Protein 5O01 (pdb70)

Sequence (508 aa):
DTALERQIASASRSVEEARRLAYHDPIRVGALVEQISVLADLRQKEGDFRKAESLYREALFRAQELRKQDPDLLTGIYSLLAHLYDRWGRMDKAAEFYELALKISAENGLEESDKVATIKNNLAMIFKQLRKFERAEGYYCEALETFQRLDGEQSARVASVYNNLGVLYYSHMDVDRAQVMHERALAIRQNLHEGQMDPADLSQTFINLGAVYKAAGDFQKAEACVDRAKRIRAAMNGYHPNPRRSASLLIDKSDTALERQIASASRSVEEARRLAYHDPIRVGALVEQISVLADLRQKEGDFRKAESLYREALFRAQELRKQDPDLLTGIYSLLAHLYDRWGRMDKAAEFYELALKISAENGLEESDKVATIKNNLAMIFKQLRKFERAEGYYCEALETFQRLDGEQSARVASVYNNLGVLYYSHMDVDRAQVMHERALAIRQNLHEGQMDPADLSQTFINLGAVYKAAGDFQKAEACVDRAKRIRAAMNGYHPNPRRSASLLIDKS

Organism: NCBI:txid48466

Solvent-accessible surface area: 28991 Å² total; per-residue (Å²): 134,88,70,48,42,178,86,21,43,58,8,26,145,36,0,70,114,9,64,153,76,6,134,175,59,78,122,120,2,34,49,1,16,116,58,0,27,80,9,0,87,22,39,28,158,77,42,47,43,180,101,0,12,44,19,4,13,28,0,0,15,42,1,21,20,22,184,172,74,57,26,45,31,18,0,11,1,15,22,55,0,0,75,0,0,44,163,69,64,92,58,106,52,0,5,74,3,4,59,30,0,21,83,33,0,51,97,69,65,52,91,85,21,67,77,2,0,56,3,22,18,41,0,0,72,4,6,52,86,44,186,98,38,131,104,0,49,35,42,2,42,76,0,18,81,5,8,56,139,82,34,47,68,99,14,30,84,0,0,44,2,4,21,24,2,0,46,0,10,65,57,77,124,37,26,109,134,0,55,58,20,1,61,113,0,27,55,3,12,86,99,13,155,109,90,87,18,71,70,42,57,34,3,89,0,10,68,27,1,2,38,1,19,132,43,55,48,62,130,139,94,5,103,38,4,44,60,131,3,141,146,27,159,72,81,84,129,47,189,158,84,87,120,158,248,86,97,57,172,161,128,129,180,151,128,91,72,62,86,123,92,21,20,67,8,22,149,37,1,67,100,8,26,49,83,4,41,141,57,76,137,113,5,24,27,0,14,112,56,0,26,77,10,0,85,28,40,19,136,79,41,51,43,111,78,0,11,49,20,4,34,12,0,19,12,11,0,58,58,26,237,176,95,58,30,47,26,17,0,11,0,21,20,56,5,0,81,1,7,52,136,62,64,76,60,105,63,0,6,89,27,3,73,57,0,16,120,23,0,66,125,70,68,25,72,84,26,68,75,0,0,57,3,13,17,42,0,0,76,4,10,49,84,41,199,85,30,130,131,0,44,36,48,2,44,75,0,20,81,5,6,53,143,71,48,34,67,90,14,40,83,0,0,44,3,5,19,24,2,0,55,3,10,62,64,113,127,33,26,109,113,0,54,57,22,2,61,114,0,27,54,6,19,67,101,50,113,123,90,71,23,84,68,54,58,27,6,93,0,8,66,20,1,0,35,2,10,99,49,50,48,56,128,157,107,2,113,59,10,45,90,120,0,153,157,29,146,66,57,86,121,47,192,149,86,84,122,158,246,88,97,59,162,162,115,127,182,151

B-factor: mean 50.75, std 23.03, range [18.86, 148.53]

Foldseek 3Di:
DDPLVVQLVVLVVLLVVQVVVCVVPLVSLLSNVVSLLSNLVSCVVVPVLVVNLVSLVVSLVSQVPDPDHDLLSNLVSLQSNLVSCVSNVVLVSSLVSLVVSLVSCVVDPRLLHPSNLVSLQVNLVSCVVVVNLVSSVVSLVSSLVSCCVVPPLQAPSNLVSLQSVLVSCVVVPVLVSNLVSLVSSLVNVVVDPPPSDDCLVNLVSLQSNLSSCVSVVNNVSNVVSPVVSVVSVVPVVPDDDDDDDDDDDDDDDD/DDPLVVQLVVLVVQLVVLVVVCVVPVVSLLVNVVSLLSNLVSCVVVPVLVVNLVSLVVSLVSQVPDPDHDLVSNLVSLQSNLVSCVSNVVLVSSLVSLVVSVVSCVVPVNLLDPSNLVSLQVNLVSCVVVVNLVSSVVSLVSSLVSCCVVVNLQAPSNLVSLQSVLVSCVVVPVLVSNLVSLVSSLVNPVVDDPPRDDLLVNLVSLVSNLVSCVSVVNNVSNVVSPVVSVVSVVVVVPDDDDDDDDDDDDDDDD

Secondary structure (DSSP, 8-state):
--HHHHHHHHHHHHHHHHHHHHHHSTT-HHHHHHHHHHHHHHHHHTT-HHHHHHHHHHHHHHHHH-SS--HHHHHHHHHHHHHHHHHHT-HHHHHHHHHHHHHHHHHTTGGGSHHHHHHHHHHHHHHHHTT-HHHHHHHHHHHHHHHHHHS-SSSHHHHHHHHHHHHHHHHTT-HHHHHHHHHHHHHHHHT--STTS-HHHHHHHHHHHHHHHHHTT-HHHHHHHHHHHHHHHHHTS-------SSPPPP----/--HHHHHHHHHHHHHHHHHHHHHH-GGGHHHHHHHHHHHHHHHHHTT-HHHHHHHHHHHHHHHHT-SS--HHHHHHHHHHHHHHHHHHT-HHHHHHHHHHHHHHHHHTTGGGSHHHHHHHHHHHHHHHHTT-HHHHHHHHHHHHHHHHHHH-SSSHHHHHHHHHHHHHHHHTT-HHHHHHHHHHHHHHHHT--TTTS-HHHHHHHHHHHHHHHHHTT-HHHHHHHHHHHHHHHHHTS-------SSPPPP----

InterPro domains:
  IPR011990 Tetratricopeptide-like helical domain superfamily [G3DSA:1.25.40.10] (5-111)
  IPR011990 Tetratricopeptide-like helical domain superfamily [G3DSA:1.25.40.10] (112-252)
  IPR011990 Tetratricopeptide-like helical domain superfamily [SSF48452] (36-233)
  IPR019734 Tetratricopeptide repeat [PS50005] (76-109)
  IPR019734 Tetratricopeptide repeat [PS50005] (160-193)
  IPR019734 Tetratricopeptide repeat [SM00028] (34-67)
  IPR019734 Tetratricopeptide repeat [SM00028] (76-109)
  IPR019734 Tetratricopeptide repeat [SM00028] (118-151)
  IPR019734 Tetratricopeptide repeat [SM00028] (160-193)
  IPR019734 Tetratricopeptide repeat [SM00028] (204-237)

Radius of gyration: 33.08 Å; Cα contacts (8 Å, |Δi|>4): 603; chains: 2; bounding box: 65×57×136 Å

Nearest PDB structures (foldseek):
  5o01-assembly2_B  TM=9.868E-01  e=9.735E-31  Prosthecobacter vanneervenii
  5o09-assembly1_1C  TM=1.004E+00  e=3.671E-29  Prosthecobacter vanneervenii
  7ai4-assembly1_A  TM=7.889E-01  e=5.744E-09  Homo sapiens
  6swu-assembly1_B  TM=7.745E-01  e=1.424E-08  Mus musculus
  7ai4-assembly2_B  TM=7.812E-01  e=2.011E-08  Homo sapiens

Structure (mmCIF, N/CA/C/O backbone):
data_5O01
#
_entry.id   5O01
#
_cell.length_a   119.734
_cell.length_b   119.734
_cell.length_c   239.366
_cell.angle_alpha   90.00
_cell.angle_beta   90.00
_cell.angle_gamma   120.00
#
_symmetry.space_group_name_H-M   'H 3 2'
#
loop_
_entity.id
_entity.type
_entity.pdbx_description
1 polymer 'BKLC (bacterial kinesin-light chain-like)'
2 water water
#
loop_
_atom_site.group_PDB
_atom_site.id
_atom_site.type_symbol
_atom_site.label_atom_id
_atom_site.label_alt_id
_atom_site.label_comp_id
_atom_site.label_asym_id
_atom_site.label_entity_id
_atom_site.label_seq_id
_atom_site.pdbx_PDB_ins_code
_atom_site.Cartn_x
_atom_site.Cartn_y
_atom_site.Cartn_z
_atom_site.occupancy
_atom_site.B_iso_or_equiv
_atom_site.auth_seq_id
_atom_site.auth_comp_id
_atom_site.auth_asym_id
_atom_site.auth_atom_id
_atom_site.pdbx_PDB_model_num
ATOM 1 N N . ASP A 1 2 ? 5.996 9.472 45.743 1.00 86.07 2 ASP A N 1
ATOM 2 C CA . ASP A 1 2 ? 6.790 9.100 44.535 1.00 94.16 2 ASP A CA 1
ATOM 3 C C . ASP A 1 2 ? 8.029 10.006 44.424 1.00 105.26 2 ASP A C 1
ATOM 4 O O . ASP A 1 2 ? 9.084 9.556 43.961 1.00 108.77 2 ASP A O 1
ATOM 6 N N . THR A 1 3 ? 7.898 11.252 44.910 1.00 112.81 3 THR A N 1
ATOM 7 C CA . THR A 1 3 ? 8.970 12.296 45.022 1.00 100.43 3 THR A CA 1
ATOM 8 C C . THR A 1 3 ? 10.282 11.826 45.685 1.00 103.73 3 THR A C 1
ATOM 9 O O . THR A 1 3 ? 10.219 10.972 46.559 1.00 115.62 3 THR A O 1
ATOM 13 N N . ALA A 1 4 ? 11.426 12.399 45.286 1.00 94.59 4 ALA A N 1
ATOM 14 C CA . ALA A 1 4 ? 12.770 11.919 45.751 1.00 84.98 4 ALA A CA 1
ATOM 15 C C . ALA A 1 4 ? 12.938 12.013 47.269 1.00 87.25 4 ALA A C 1
ATOM 16 O O . ALA A 1 4 ? 13.516 11.134 47.909 1.00 84.29 4 ALA A O 1
ATOM 18 N N . LEU A 1 5 ? 12.404 13.095 47.828 1.00 86.26 5 LEU A N 1
ATOM 19 C CA . LEU A 1 5 ? 12.453 13.351 49.255 1.00 75.20 5 LEU A CA 1
ATOM 20 C C . LEU A 1 5 ? 11.620 12.341 50.031 1.00 75.10 5 LEU A C 1
ATOM 21 O O . LEU A 1 5 ? 12.095 11.843 51.056 1.00 80.05 5 LEU A O 1
ATOM 26 N N . GLU A 1 6 ? 10.410 12.027 49.544 1.00 70.88 6 GLU A N 1
ATOM 27 C CA . GLU A 1 6 ? 9.562 10.983 50.142 1.00 72.72 6 GLU A CA 1
ATOM 28 C C . GLU A 1 6 ? 10.248 9.595 50.174 1.00 71.56 6 GLU A C 1
ATOM 29 O O . GLU A 1 6 ? 10.055 8.816 51.121 1.00 71.40 6 GLU A O 1
ATOM 31 N N . ARG A 1 7 ? 11.077 9.333 49.165 1.00 72.14 7 ARG A N 1
ATOM 32 C CA . ARG A 1 7 ? 11.852 8.079 49.037 1.00 77.12 7 ARG A CA 1
ATOM 33 C C . ARG A 1 7 ? 12.960 8.037 50.081 1.00 70.66 7 ARG A C 1
ATOM 34 O O . ARG A 1 7 ? 13.136 7.020 50.781 1.00 70.37 7 ARG A O 1
ATOM 42 N N . GLN A 1 8 ? 13.707 9.138 50.182 1.00 67.74 8 GLN A N 1
ATOM 43 C CA . GLN A 1 8 ? 14.727 9.311 51.219 1.00 64.35 8 GLN A CA 1
ATOM 44 C C . GLN A 1 8 ? 14.137 9.159 52.644 1.00 58.31 8 GLN A C 1
ATOM 45 O O . GLN A 1 8 ? 14.751 8.586 53.510 1.00 59.29 8 GLN A O 1
ATOM 51 N N . ILE A 1 9 ? 12.924 9.637 52.850 1.00 56.29 9 ILE A N 1
ATOM 52 C CA . ILE A 1 9 ? 12.268 9.557 54.138 1.00 61.41 9 ILE A CA 1
ATOM 53 C C . ILE A 1 9 ? 11.892 8.123 54.449 1.00 66.48 9 ILE A C 1
ATOM 54 O O . ILE A 1 9 ? 12.099 7.701 55.585 1.00 85.55 9 ILE A O 1
ATOM 59 N N . ALA A 1 10 ? 11.374 7.383 53.466 1.00 61.23 10 ALA A N 1
ATOM 60 C CA . ALA A 1 10 ? 10.920 5.987 53.669 1.00 57.01 10 ALA A CA 1
ATOM 61 C C . ALA A 1 10 ? 12.108 5.127 54.101 1.00 54.87 10 ALA A C 1
ATOM 62 O O . ALA A 1 10 ? 12.022 4.332 55.054 1.00 52.65 10 ALA A O 1
ATOM 64 N N . SER A 1 11 ? 13.219 5.329 53.397 1.00 47.51 11 SER A N 1
ATOM 65 C CA . SER A 1 11 ? 14.456 4.620 53.622 1.00 48.36 11 SER A CA 1
ATOM 66 C C . SER A 1 11 ? 15.018 4.925 55.018 1.00 56.59 11 SER A C 1
ATOM 67 O O . SER A 1 11 ? 15.366 3.984 55.773 1.00 60.01 11 SER A O 1
ATOM 70 N N . ALA A 1 12 ? 15.094 6.233 55.345 1.00 51.26 12 ALA A N 1
ATOM 71 C CA . ALA A 1 12 ? 15.583 6.725 56.628 1.00 40.46 12 ALA A CA 1
ATOM 72 C C . ALA A 1 12 ? 14.683 6.289 57.773 1.00 42.67 12 ALA A C 1
ATOM 73 O O . ALA A 1 12 ? 15.199 5.898 58.819 1.00 42.54 12 ALA A O 1
ATOM 75 N N . SER A 1 13 ? 13.367 6.286 57.568 1.00 41.65 13 SER A N 1
ATOM 76 C CA . SER A 1 13 ? 12.430 5.767 58.570 1.00 49.53 13 SER A CA 1
ATOM 77 C C . SER A 1 13 ? 12.631 4.298 58.844 1.00 55.36 13 SER A C 1
ATOM 78 O O . SER A 1 13 ? 12.661 3.939 60.006 1.00 59.56 13 SER A O 1
ATOM 81 N N . ARG A 1 14 ? 12.773 3.462 57.804 1.00 62.59 14 ARG A N 1
ATOM 82 C CA . ARG A 1 14 ? 12.984 2.010 58.002 1.00 57.05 14 ARG A CA 1
ATOM 83 C C . ARG A 1 14 ? 14.236 1.812 58.803 1.00 51.92 14 ARG A C 1
ATOM 84 O O . ARG A 1 14 ? 14.223 1.060 59.786 1.00 50.31 14 ARG A O 1
ATOM 92 N N . SER A 1 15 ? 15.304 2.501 58.389 1.00 44.77 15 SER A N 1
ATOM 93 C CA . SER A 1 15 ? 16.589 2.394 59.022 1.00 40.00 15 SER A CA 1
ATOM 94 C C . SER A 1 15 ? 16.518 2.801 60.520 1.00 46.96 15 SER A C 1
ATOM 95 O O . SER A 1 15 ? 17.178 2.179 61.394 1.00 54.32 15 SER A O 1
ATOM 98 N N . VAL A 1 16 ? 15.685 3.816 60.830 1.00 46.47 16 VAL A N 1
ATOM 99 C CA . VAL A 1 16 ? 15.476 4.268 62.227 1.00 41.08 16 VAL A CA 1
ATOM 100 C C . VAL A 1 16 ? 14.699 3.201 62.993 1.00 43.58 16 VAL A C 1
ATOM 101 O O . VAL A 1 16 ? 15.112 2.825 64.082 1.00 49.87 16 VAL A O 1
ATOM 105 N N . GLU A 1 17 ? 13.596 2.726 62.428 1.00 45.44 17 GLU A N 1
ATOM 106 C CA . GLU A 1 17 ? 12.756 1.644 62.989 1.00 52.00 17 GLU A CA 1
ATOM 107 C C . GLU A 1 17 ? 13.571 0.399 63.274 1.00 52.95 17 GLU A C 1
ATOM 108 O O . GLU A 1 17 ? 13.437 -0.179 64.323 1.00 58.35 17 GLU A O 1
ATOM 114 N N . GLU A 1 18 ? 14.470 0.039 62.371 1.00 49.31 18 GLU A N 1
ATOM 115 C CA . GLU A 1 18 ? 15.423 -1.046 62.608 1.00 54.47 18 GLU A CA 1
ATOM 116 C C . GLU A 1 18 ? 16.294 -0.773 63.802 1.00 50.81 18 GLU A C 1
ATOM 117 O O . GLU A 1 18 ? 16.383 -1.628 64.681 1.00 57.94 18 GLU A O 1
ATOM 123 N N . ALA A 1 19 ? 16.941 0.391 63.857 1.00 43.93 19 ALA A N 1
ATOM 124 C CA . ALA A 1 19 ? 17.733 0.744 65.054 1.00 41.56 19 ALA A CA 1
ATOM 125 C C . ALA A 1 19 ? 16.907 0.824 66.373 1.00 41.28 19 ALA A C 1
ATOM 126 O O . ALA A 1 19 ? 17.390 0.492 67.438 1.00 38.17 19 ALA A O 1
ATOM 128 N N . ARG A 1 20 ? 15.643 1.224 66.286 1.00 44.82 20 ARG A N 1
ATOM 129 C CA . ARG A 1 20 ? 14.737 1.235 67.451 1.00 54.06 20 ARG A CA 1
ATOM 130 C C . ARG A 1 20 ? 14.536 -0.181 67.975 1.00 60.47 20 ARG A C 1
ATOM 131 O O . ARG A 1 20 ? 14.698 -0.373 69.176 1.00 58.69 20 ARG A O 1
ATOM 139 N N . ARG A 1 21 ? 14.174 -1.131 67.088 1.00 64.71 21 ARG A N 1
ATOM 140 C CA . ARG A 1 21 ? 13.944 -2.563 67.403 1.00 62.49 21 ARG A CA 1
ATOM 141 C C . ARG A 1 21 ? 15.189 -3.181 67.956 1.00 60.81 21 ARG A C 1
ATOM 142 O O . ARG A 1 21 ? 15.144 -3.808 69.003 1.00 67.75 21 ARG A O 1
ATOM 150 N N . LEU A 1 22 ? 16.310 -2.958 67.290 1.00 64.31 22 LEU A N 1
ATOM 151 C CA . LEU A 1 22 ? 17.619 -3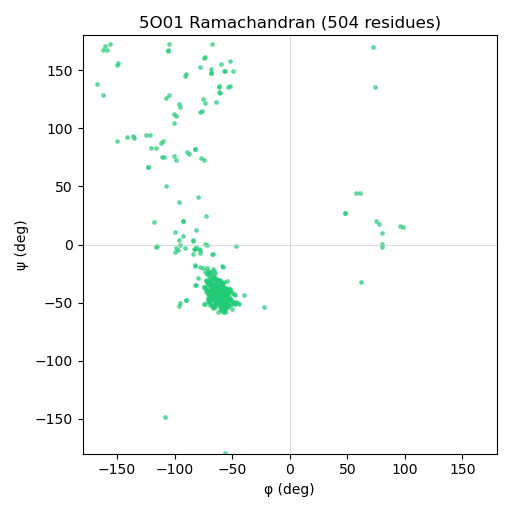.379 67.807 1.00 70.40 22 LEU A CA 1
ATOM 152 C C . LEU A 1 22 ? 17.832 -2.928 69.255 1.00 62.94 22 LEU A C 1
ATOM 153 O O . LEU A 1 22 ? 18.334 -3.695 70.052 1.00 65.48 22 LEU A O 1
ATOM 158 N N . ALA A 1 23 ? 17.433 -1.697 69.591 1.00 63.88 23 ALA A N 1
ATOM 159 C CA . ALA A 1 23 ? 17.659 -1.147 70.924 1.00 65.01 23 ALA A CA 1
ATOM 160 C C . ALA A 1 23 ? 16.572 -1.630 71.886 1.00 65.25 23 ALA A C 1
ATOM 161 O O . ALA A 1 23 ? 16.762 -1.538 73.076 1.00 63.70 23 ALA A O 1
ATOM 163 N N . TYR A 1 24 ? 15.451 -2.129 71.366 1.00 63.34 24 TYR A N 1
ATOM 164 C CA . TYR A 1 24 ? 14.477 -2.898 72.143 1.00 63.53 24 TYR A CA 1
ATOM 165 C C . TYR A 1 24 ? 15.080 -4.237 72.594 1.00 72.91 24 TYR A C 1
ATOM 166 O O . TYR A 1 24 ? 15.070 -4.538 73.798 1.00 79.80 24 TYR A O 1
ATOM 175 N N . HIS A 1 25 ? 15.608 -5.022 71.636 1.00 72.93 25 HIS A N 1
ATOM 176 C CA . HIS A 1 25 ? 16.276 -6.307 71.938 1.00 78.61 25 HIS A CA 1
ATOM 177 C C . HIS A 1 25 ? 17.568 -6.133 72.779 1.00 80.76 25 HIS A C 1
ATOM 178 O O . HIS A 1 25 ? 17.872 -6.947 73.667 1.00 98.36 25 HIS A O 1
ATOM 185 N N . ASP A 1 26 ? 18.306 -5.065 72.513 1.00 64.36 26 ASP A N 1
ATOM 186 C CA . ASP A 1 26 ? 19.532 -4.800 73.224 1.00 72.69 26 ASP A CA 1
ATOM 187 C C . ASP A 1 26 ? 19.614 -3.301 73.634 1.00 79.01 26 ASP A C 1
ATOM 188 O O . ASP A 1 26 ? 20.100 -2.462 72.830 1.00 83.52 26 ASP A O 1
ATOM 193 N N . PRO A 1 27 ? 19.118 -2.950 74.864 1.00 83.98 27 PRO A N 1
ATOM 194 C CA . PRO A 1 27 ? 19.006 -1.517 75.240 1.00 82.95 27 PRO A CA 1
ATOM 195 C C . PRO A 1 27 ? 20.304 -0.699 75.203 1.00 81.82 27 PRO A C 1
ATOM 196 O O . PRO A 1 27 ? 20.231 0.508 75.092 1.00 82.33 27 PRO A O 1
ATOM 200 N N . ILE A 1 28 ? 21.461 -1.354 75.232 1.00 77.88 28 ILE A N 1
ATOM 201 C CA . ILE A 1 28 ? 22.751 -0.670 75.166 1.00 81.39 28 ILE A CA 1
ATOM 202 C C . ILE A 1 28 ? 23.114 0.061 73.821 1.00 95.15 28 ILE A C 1
ATOM 203 O O . ILE A 1 28 ? 23.970 0.968 73.846 1.00 74.60 28 ILE A O 1
ATOM 208 N N . ARG A 1 29 ? 22.483 -0.316 72.695 1.00 101.27 29 ARG A N 1
ATOM 209 C CA . ARG A 1 29 ? 22.924 0.127 71.310 1.00 85.27 29 ARG A CA 1
ATOM 210 C C . ARG A 1 29 ? 22.482 1.571 70.883 1.00 76.03 29 ARG A C 1
ATOM 211 O O . ARG A 1 29 ? 22.061 1.809 69.754 1.00 76.02 29 ARG A O 1
ATOM 219 N N . VAL A 1 30 ? 22.570 2.496 71.823 1.00 67.95 30 VAL A N 1
ATOM 220 C CA . VAL A 1 30 ? 21.918 3.808 71.744 1.00 49.10 30 VAL A CA 1
ATOM 221 C C . VAL A 1 30 ? 22.616 4.694 70.721 1.00 50.28 30 VAL A C 1
ATOM 222 O O . VAL A 1 30 ? 21.926 5.453 69.957 1.00 38.20 30 VAL A O 1
ATOM 226 N N . GLY A 1 31 ? 23.962 4.607 70.710 1.00 40.52 31 GLY A N 1
ATOM 227 C CA . GLY A 1 31 ? 24.778 5.377 69.777 1.00 38.94 31 GLY A CA 1
ATOM 228 C C . GLY A 1 31 ? 24.311 5.206 68.318 1.00 41.78 31 GLY A C 1
ATOM 229 O O . GLY A 1 31 ? 24.154 6.194 67.595 1.00 41.38 31 GLY A O 1
ATOM 230 N N . ALA A 1 32 ? 24.052 3.971 67.901 1.00 37.52 32 ALA A N 1
ATOM 231 C CA . ALA A 1 32 ? 23.638 3.701 66.516 1.00 47.89 32 ALA A CA 1
ATOM 232 C C . ALA A 1 32 ? 22.240 4.278 66.207 1.00 46.12 32 ALA A C 1
ATOM 233 O O . ALA A 1 32 ? 21.978 4.708 65.061 1.00 57.49 32 ALA A O 1
ATOM 235 N N . LEU A 1 33 ? 21.360 4.260 67.220 1.00 41.95 33 LEU A N 1
ATOM 236 C CA . LEU A 1 33 ? 20.031 4.837 67.062 1.00 36.91 33 LEU A CA 1
ATOM 237 C C . LEU A 1 33 ? 20.147 6.334 66.755 1.00 35.17 33 LEU A C 1
ATOM 238 O O . LEU A 1 33 ? 19.471 6.814 65.835 1.00 42.09 33 LEU A O 1
ATOM 243 N N . VAL A 1 34 ? 21.053 7.010 67.473 1.00 30.94 34 VAL A N 1
ATOM 244 C CA . VAL A 1 34 ? 21.312 8.440 67.312 1.00 31.92 34 VAL A CA 1
ATOM 245 C C . VAL A 1 34 ? 21.731 8.737 65.871 1.00 38.83 34 VAL A C 1
ATOM 246 O O . VAL A 1 34 ? 21.169 9.649 65.235 1.00 43.67 34 VAL A O 1
ATOM 250 N N . GLU A 1 35 ? 22.690 7.960 65.361 1.00 39.40 35 GLU A N 1
ATOM 251 C CA . GLU A 1 35 ? 23.146 8.145 63.997 1.00 40.13 35 GLU A CA 1
ATOM 252 C C . GLU A 1 35 ? 22.064 8.039 62.947 1.00 38.70 35 GLU A C 1
ATOM 253 O O . GLU A 1 35 ? 21.971 8.897 62.066 1.00 45.52 35 GLU A O 1
ATOM 259 N N . GLN A 1 36 ? 21.236 7.013 63.067 1.00 36.08 36 GLN A N 1
ATOM 260 C CA . GLN A 1 36 ? 20.123 6.815 62.156 1.00 38.60 36 GLN A CA 1
ATOM 261 C C . GLN A 1 36 ? 19.113 7.941 62.291 1.00 38.16 36 GLN A C 1
ATOM 262 O O . GLN A 1 36 ? 18.571 8.403 61.288 1.00 41.19 36 GLN A O 1
ATOM 268 N N . ILE A 1 37 ? 18.862 8.358 63.538 1.00 36.05 37 ILE A N 1
ATOM 269 C CA . ILE A 1 37 ? 17.973 9.469 63.809 1.00 35.16 37 ILE A CA 1
ATOM 270 C C . ILE A 1 37 ? 18.497 10.769 63.143 1.00 36.95 37 ILE A C 1
ATOM 271 O O . ILE A 1 37 ? 17.715 11.486 62.517 1.00 32.50 37 ILE A O 1
ATOM 276 N N . SER A 1 38 ? 19.809 11.021 63.210 1.00 31.26 38 SER A N 1
ATOM 277 C CA . SER A 1 38 ? 20.321 12.265 62.652 1.00 32.71 38 SER A CA 1
ATOM 278 C C . SER A 1 38 ? 19.972 12.415 61.155 1.00 37.66 38 SER A C 1
ATOM 279 O O . SER A 1 38 ? 19.679 13.523 60.675 1.00 36.49 38 SER A O 1
ATOM 282 N N . VAL A 1 39 ? 19.976 11.301 60.421 1.00 34.92 39 VAL A N 1
ATOM 283 C CA . VAL A 1 39 ? 19.696 11.317 58.998 1.00 36.06 39 VAL A CA 1
ATOM 284 C C . VAL A 1 39 ? 18.214 11.610 58.742 1.00 37.95 39 VAL A C 1
ATOM 285 O O . VAL A 1 39 ? 17.877 12.443 57.884 1.00 40.92 39 VAL A O 1
ATOM 289 N N . LEU A 1 40 ? 17.337 10.930 59.481 1.00 35.31 40 LEU A N 1
ATOM 290 C CA . LEU A 1 40 ? 15.912 11.132 59.347 1.00 32.42 40 LEU A CA 1
ATOM 291 C C . LEU A 1 40 ? 15.548 12.580 59.822 1.00 34.13 40 LEU A C 1
ATOM 292 O O . LEU A 1 40 ? 14.763 13.256 59.170 1.00 35.25 40 LEU A O 1
ATOM 297 N N . ALA A 1 41 ? 16.132 13.040 60.924 1.00 32.87 41 ALA A N 1
ATOM 298 C CA . ALA A 1 41 ? 15.867 14.380 61.473 1.00 37.64 41 ALA A CA 1
ATOM 299 C C . ALA A 1 41 ? 16.257 15.433 60.446 1.00 39.74 41 ALA A C 1
ATOM 300 O O . ALA A 1 41 ? 15.461 16.360 60.182 1.00 42.02 41 ALA A O 1
ATOM 302 N N . ASP A 1 42 ? 17.437 15.258 59.834 1.00 36.81 42 ASP A N 1
ATOM 303 C CA . ASP A 1 42 ? 17.823 16.106 58.682 1.00 38.10 42 ASP A CA 1
ATOM 304 C C . ASP A 1 42 ? 16.738 16.230 57.597 1.00 39.95 42 ASP A C 1
ATOM 305 O O . ASP A 1 42 ? 16.456 17.299 57.108 1.00 48.00 42 ASP A O 1
ATOM 310 N N . LEU A 1 43 ? 16.094 15.129 57.278 1.00 40.48 43 LEU A N 1
ATOM 311 C CA . LEU A 1 43 ? 15.150 15.114 56.195 1.00 38.81 43 LEU A CA 1
ATOM 312 C C . LEU A 1 43 ? 13.882 15.808 56.623 1.00 41.21 43 LEU A C 1
ATOM 313 O O . LEU A 1 43 ? 13.279 16.524 55.832 1.00 42.35 43 LEU A O 1
ATOM 318 N N . ARG A 1 44 ? 13.501 15.627 57.887 1.00 38.83 44 ARG A N 1
ATOM 319 C CA . ARG A 1 44 ? 12.317 16.259 58.423 1.00 36.62 44 ARG A CA 1
ATOM 320 C C . ARG A 1 44 ? 12.520 17.764 58.479 1.00 36.96 44 ARG A C 1
ATOM 321 O O . ARG A 1 44 ? 11.565 18.509 58.258 1.00 35.50 44 ARG A O 1
ATOM 329 N N . GLN A 1 45 ? 13.748 18.207 58.755 1.00 35.10 45 GLN A N 1
ATOM 330 C CA . GLN A 1 45 ? 14.069 19.626 58.707 1.00 44.95 45 GLN A CA 1
ATOM 331 C C . GLN A 1 45 ? 13.948 20.187 57.303 1.00 50.66 45 GLN A C 1
ATOM 332 O O . GLN A 1 45 ? 13.407 21.287 57.102 1.00 49.35 45 GLN A O 1
ATOM 338 N N . LYS A 1 46 ? 14.436 19.422 56.331 1.00 51.48 46 LYS A N 1
ATOM 339 C CA . LYS A 1 46 ? 14.415 19.843 54.950 1.00 56.36 46 LYS A CA 1
ATOM 340 C C . LYS A 1 46 ? 12.970 20.043 54.524 1.00 51.91 46 LYS A C 1
ATOM 341 O O . LYS A 1 46 ? 12.703 21.015 53.840 1.00 59.24 46 LYS A O 1
ATOM 347 N N . GLU A 1 47 ? 12.051 19.179 54.958 1.00 46.34 47 GLU A N 1
ATOM 348 C CA . GLU A 1 47 ? 10.641 19.387 54.634 1.00 50.43 47 GLU A CA 1
ATOM 349 C C . GLU A 1 47 ? 9.910 20.353 55.589 1.00 49.83 47 GLU A C 1
ATOM 350 O O . GLU A 1 47 ? 8.710 20.560 55.495 1.00 47.62 47 GLU A O 1
ATOM 356 N N . GLY A 1 48 ? 10.647 20.927 56.529 1.00 54.42 48 GLY A N 1
ATOM 357 C CA . GLY A 1 48 ? 10.073 21.844 57.489 1.00 42.04 48 GLY A CA 1
ATOM 358 C C . GLY A 1 48 ? 9.325 21.263 58.671 1.00 44.73 48 GLY A C 1
ATOM 359 O O . GLY A 1 48 ? 8.859 22.055 59.516 1.00 49.63 48 GLY A O 1
ATOM 360 N N . ASP A 1 49 ? 9.189 19.926 58.771 1.00 42.34 49 ASP A N 1
ATOM 361 C CA . ASP A 1 49 ? 8.638 19.332 59.993 1.00 42.51 49 ASP A CA 1
ATOM 362 C C . ASP A 1 49 ? 9.639 19.325 61.206 1.00 40.06 49 ASP A C 1
ATOM 363 O O . ASP A 1 49 ? 10.148 18.268 61.602 1.00 37.07 49 ASP A O 1
ATOM 368 N N . PHE A 1 50 ? 9.886 20.505 61.800 1.00 33.58 50 PHE A N 1
ATOM 369 C CA . PHE A 1 50 ? 10.840 20.625 62.893 1.00 33.13 5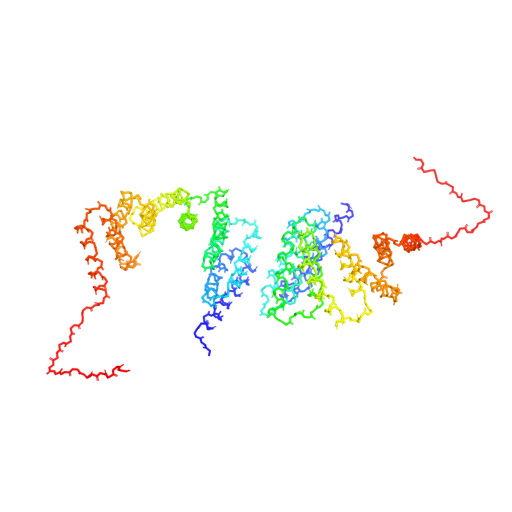0 PHE A CA 1
ATOM 370 C C . PHE A 1 50 ? 10.410 19.944 64.185 1.00 33.51 50 PHE A C 1
ATOM 371 O O . PHE A 1 50 ? 11.284 19.451 64.887 1.00 34.60 50 PHE A O 1
ATOM 379 N N . ARG A 1 51 ? 9.107 19.917 64.502 1.00 30.94 51 ARG A N 1
ATOM 380 C CA . ARG A 1 51 ? 8.595 19.194 65.662 1.00 36.49 51 ARG A CA 1
ATOM 381 C C . ARG A 1 51 ? 8.849 17.695 65.549 1.00 37.96 51 ARG A C 1
ATOM 382 O O . ARG A 1 51 ? 9.073 17.039 66.569 1.00 38.53 51 ARG A O 1
ATOM 390 N N . LYS A 1 52 ? 8.815 17.133 64.341 1.00 38.77 52 LYS A N 1
ATOM 391 C CA . LYS A 1 52 ? 9.131 15.714 64.190 1.00 41.16 52 LYS A CA 1
ATOM 392 C C . LYS A 1 52 ? 10.586 15.481 64.439 1.00 34.41 52 LYS A C 1
ATOM 393 O O . LYS A 1 52 ? 10.925 14.549 65.110 1.00 35.56 52 LYS A O 1
ATOM 399 N N . ALA A 1 53 ? 11.429 16.343 63.895 1.00 29.46 53 ALA A N 1
ATOM 400 C CA . ALA A 1 53 ? 12.849 16.250 64.112 1.00 29.98 53 ALA A CA 1
ATOM 401 C C . ALA A 1 53 ? 13.162 16.350 65.611 1.00 32.05 53 ALA A C 1
ATOM 402 O O . ALA A 1 53 ? 13.961 15.557 66.116 1.00 32.81 53 ALA A O 1
ATOM 404 N N . GLU A 1 54 ? 12.518 17.288 66.308 1.00 26.48 54 GLU A N 1
ATOM 405 C CA . GLU A 1 54 ? 12.723 17.472 67.722 1.00 27.78 54 GLU A CA 1
ATOM 406 C C . GLU A 1 54 ? 12.326 16.224 68.511 1.00 27.12 54 GLU A C 1
ATOM 407 O O . GLU A 1 54 ? 13.046 15.791 69.429 1.00 26.15 54 GLU A O 1
ATOM 413 N N . SER A 1 55 ? 11.204 15.628 68.127 1.00 25.91 55 SER A N 1
ATOM 414 C CA . SER A 1 55 ? 10.747 14.418 68.795 1.00 27.52 55 SER A CA 1
ATOM 415 C C . SER A 1 55 ? 11.754 13.278 68.679 1.00 31.80 55 SER A C 1
ATOM 416 O O . SER A 1 55 ? 11.952 12.583 69.658 1.00 36.94 55 SER A O 1
ATOM 419 N N . LEU A 1 56 ? 12.374 13.121 67.504 1.00 26.45 56 LEU A N 1
ATOM 420 C CA . LEU A 1 56 ? 13.363 12.091 67.269 1.00 29.11 56 LEU A CA 1
ATOM 421 C C . LEU A 1 56 ? 14.549 12.254 68.211 1.00 29.53 56 LEU A C 1
ATOM 422 O O . LEU A 1 56 ? 15.008 11.255 68.854 1.00 31.27 56 LEU A O 1
ATOM 427 N N . TYR A 1 57 ? 15.018 13.497 68.351 1.00 27.49 57 TYR A N 1
ATOM 428 C CA . TYR A 1 57 ? 16.174 13.736 69.194 1.00 27.11 57 TYR A CA 1
ATOM 429 C C . TYR A 1 57 ? 15.863 13.617 70.654 1.00 26.07 57 TYR A C 1
ATOM 430 O O . TYR A 1 57 ? 16.693 13.188 71.442 1.00 31.37 57 TYR A O 1
ATOM 439 N N . ARG A 1 58 ? 14.646 13.945 71.017 1.00 27.15 58 ARG A N 1
ATOM 440 C CA . ARG A 1 58 ? 14.217 13.755 72.395 1.00 30.97 58 ARG A CA 1
ATOM 441 C C . ARG A 1 58 ? 14.138 12.278 72.717 1.00 31.83 58 ARG A C 1
ATOM 442 O O . ARG A 1 58 ? 14.459 11.864 73.822 1.00 30.37 58 ARG A O 1
ATOM 450 N N . GLU A 1 59 ? 13.709 11.487 71.742 1.00 31.24 59 GLU A N 1
ATOM 451 C CA . GLU A 1 59 ? 13.657 10.052 71.932 1.00 36.67 59 GLU A CA 1
ATOM 452 C C . GLU A 1 59 ? 15.067 9.485 72.148 1.00 37.21 59 GLU A C 1
ATOM 453 O O . GLU A 1 59 ? 15.288 8.731 73.142 1.00 38.30 59 GLU A O 1
ATOM 459 N N . ALA A 1 60 ? 16.002 9.905 71.281 1.00 34.09 60 ALA A N 1
ATOM 460 C CA . ALA A 1 60 ? 17.405 9.535 71.442 1.00 34.01 60 ALA A CA 1
ATOM 461 C C . ALA A 1 60 ? 17.923 9.894 72.845 1.00 36.26 60 ALA A C 1
ATOM 462 O O . ALA A 1 60 ? 18.606 9.098 73.538 1.00 35.13 60 ALA A O 1
ATOM 464 N N . LEU A 1 61 ? 17.539 11.085 73.284 1.00 34.41 61 LEU A N 1
ATOM 465 C CA . LEU A 1 61 ? 17.966 11.594 74.569 1.00 33.44 61 LEU A CA 1
ATOM 466 C C . LEU A 1 61 ? 17.414 10.740 75.704 1.00 31.61 61 LEU A C 1
ATOM 467 O O . LEU A 1 61 ? 18.161 10.446 76.620 1.00 33.51 61 LEU A O 1
ATOM 472 N N . PHE A 1 62 ? 16.121 10.377 75.655 1.00 27.49 62 PHE A N 1
ATOM 473 C CA . PHE A 1 62 ? 15.510 9.558 76.700 1.00 28.67 62 PHE A CA 1
ATOM 474 C C . PHE A 1 62 ? 16.196 8.192 76.782 1.00 33.17 62 PHE A C 1
ATOM 475 O O . PHE A 1 62 ? 16.480 7.740 77.900 1.00 31.82 62 PHE A O 1
ATOM 483 N N . ARG A 1 63 ? 16.465 7.556 75.626 1.00 26.88 63 ARG A N 1
ATOM 484 C CA . ARG A 1 63 ? 17.227 6.318 75.644 1.00 30.65 63 ARG A CA 1
ATOM 485 C C . ARG A 1 63 ? 18.618 6.471 76.299 1.00 31.16 63 ARG A C 1
ATOM 486 O O . ARG A 1 63 ? 19.050 5.626 77.082 1.00 35.54 63 ARG A O 1
ATOM 494 N N . ALA A 1 64 ? 19.308 7.552 75.988 1.00 27.61 64 ALA A N 1
ATOM 495 C CA . ALA A 1 64 ? 20.610 7.804 76.575 1.00 29.53 64 ALA A CA 1
ATOM 496 C C . ALA A 1 64 ? 20.509 8.021 78.089 1.00 30.73 64 ALA A C 1
ATOM 497 O O . ALA A 1 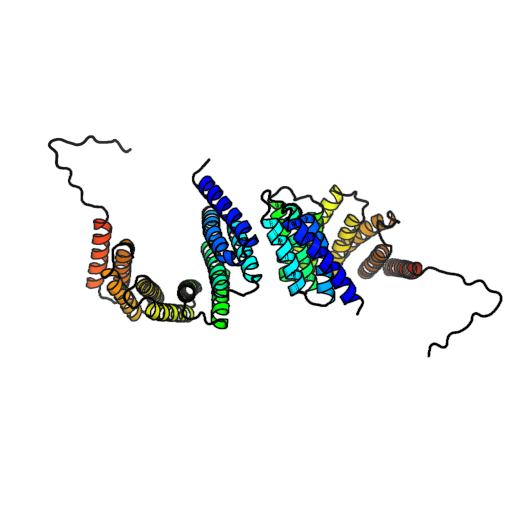64 ? 21.341 7.565 78.868 1.00 32.28 64 ALA A O 1
ATOM 499 N N . GLN A 1 65 ? 19.470 8.724 78.491 1.00 32.69 65 GLN A N 1
ATOM 500 C CA . GLN A 1 65 ? 19.249 8.957 79.887 1.00 34.88 65 GLN A CA 1
ATOM 501 C C . GLN A 1 65 ? 18.934 7.682 80.694 1.00 34.05 65 GLN A C 1
ATOM 502 O O . GLN A 1 65 ? 19.241 7.604 81.861 1.00 39.21 65 GLN A O 1
ATOM 508 N N . GLU A 1 66 ? 18.354 6.685 80.063 1.00 33.58 66 GLU A N 1
ATOM 509 C CA . GLU A 1 66 ? 18.001 5.443 80.736 1.00 33.95 66 GLU A CA 1
ATOM 510 C C . GLU A 1 66 ? 19.162 4.431 80.837 1.00 35.37 66 GLU A C 1
ATOM 511 O O . GLU A 1 66 ? 19.008 3.424 81.525 1.00 41.54 66 GLU A O 1
ATOM 517 N N . LEU A 1 67 ? 20.289 4.682 80.182 1.00 35.42 67 LEU A N 1
ATOM 518 C CA . LEU A 1 67 ? 21.448 3.779 80.338 1.00 38.09 67 LEU A CA 1
ATOM 519 C C . LEU A 1 67 ? 21.836 3.573 81.806 1.00 43.57 67 LEU A C 1
ATOM 520 O O . LEU A 1 67 ? 21.866 4.524 82.586 1.00 43.64 67 LEU A O 1
ATOM 525 N N . ARG A 1 68 ? 22.102 2.327 82.204 1.00 50.96 68 ARG A N 1
ATOM 526 C CA . ARG A 1 68 ? 22.569 2.078 83.574 1.00 49.82 68 ARG A CA 1
ATOM 527 C C . ARG A 1 68 ? 23.946 2.626 83.831 1.00 50.31 68 ARG A C 1
ATOM 528 O O . ARG A 1 68 ? 24.202 3.102 84.935 1.00 49.11 68 ARG A O 1
ATOM 536 N N . LYS A 1 69 ? 24.826 2.573 82.828 1.00 53.73 69 LYS A N 1
ATOM 537 C CA . LYS A 1 69 ? 26.073 3.329 82.888 1.00 66.25 69 LYS A CA 1
ATOM 538 C C . LYS A 1 69 ? 25.894 4.621 82.080 1.00 66.84 69 LYS A C 1
ATOM 539 O O . LYS A 1 69 ? 25.781 4.577 80.835 1.00 60.05 69 LYS A O 1
ATOM 545 N N . GLN A 1 70 ? 25.864 5.758 82.791 1.00 57.56 70 GLN A N 1
ATOM 546 C CA . GLN A 1 70 ? 25.683 7.051 82.158 1.00 58.85 70 GLN A CA 1
ATOM 547 C C . GLN A 1 70 ? 26.790 7.355 81.178 1.00 62.47 70 GLN A C 1
ATOM 548 O O . GLN A 1 70 ? 27.941 7.121 81.498 1.00 72.69 70 GLN A O 1
ATOM 554 N N . ASP A 1 71 ? 26.417 7.771 79.959 1.00 60.15 71 ASP A N 1
ATOM 555 C CA . ASP A 1 71 ? 27.386 8.134 78.933 1.00 52.40 71 ASP A CA 1
ATOM 556 C C . ASP A 1 71 ? 27.310 9.642 78.660 1.00 48.93 71 ASP A C 1
ATOM 557 O O . ASP A 1 71 ? 26.612 10.078 77.743 1.00 50.58 71 ASP A O 1
ATOM 562 N N . PRO A 1 72 ? 28.062 10.439 79.425 1.00 43.87 72 PRO A N 1
ATOM 563 C CA . PRO A 1 72 ? 27.979 11.867 79.240 1.00 45.78 72 PRO A CA 1
ATOM 564 C C . PRO A 1 72 ? 28.370 12.352 77.824 1.00 44.51 72 PRO A C 1
ATOM 565 O O . PRO A 1 72 ? 27.772 13.280 77.284 1.00 46.77 72 PRO A O 1
ATOM 569 N N . ASP A 1 73 ? 29.347 11.705 77.217 1.00 46.24 73 ASP A N 1
ATOM 570 C CA . ASP A 1 73 ? 29.742 12.078 75.870 1.00 43.69 73 ASP A CA 1
ATOM 571 C C . ASP A 1 73 ? 28.570 11.949 74.866 1.00 39.67 73 ASP A C 1
ATOM 572 O O . ASP A 1 73 ? 28.374 12.805 73.987 1.00 32.08 73 ASP A O 1
ATOM 577 N N . LEU A 1 74 ? 27.779 10.901 75.029 1.00 36.01 74 LEU A N 1
ATOM 578 C CA . LEU A 1 74 ? 26.643 10.673 74.177 1.00 35.45 74 LEU A CA 1
ATOM 579 C C . LEU A 1 74 ? 25.579 11.779 74.377 1.00 37.00 74 LEU A C 1
ATOM 580 O O . LEU A 1 74 ? 25.009 12.277 73.391 1.00 41.43 74 LEU A O 1
ATOM 585 N N . LEU A 1 75 ? 25.330 12.149 75.641 1.00 33.17 75 LEU A N 1
ATOM 586 C CA . LEU A 1 75 ? 24.358 13.151 75.998 1.00 33.46 75 LEU A CA 1
ATOM 587 C C . LEU A 1 75 ? 24.782 14.508 75.452 1.00 37.17 75 LEU A C 1
ATOM 588 O O . LEU A 1 75 ? 23.952 15.226 74.858 1.00 37.68 75 LEU A O 1
ATOM 593 N N . THR A 1 76 ? 26.062 14.851 75.640 1.00 34.10 76 THR A N 1
ATOM 594 C CA . THR A 1 76 ? 26.668 16.044 75.065 1.00 34.75 76 THR A CA 1
ATOM 595 C C . THR A 1 76 ? 26.339 16.152 73.563 1.00 36.16 76 THR A C 1
ATOM 596 O O . THR A 1 76 ? 25.867 17.203 73.113 1.00 34.61 76 THR A O 1
ATOM 600 N N . GLY A 1 77 ? 26.565 15.067 72.822 1.00 31.84 77 GLY A N 1
ATOM 601 C CA . GLY A 1 77 ? 26.338 15.043 71.394 1.00 32.07 77 GLY A CA 1
ATOM 602 C C . GLY A 1 77 ? 24.869 15.198 71.035 1.00 33.77 77 GLY A C 1
ATOM 603 O O . GLY A 1 77 ? 24.526 15.929 70.076 1.00 36.26 77 GLY A O 1
ATOM 604 N N . ILE A 1 78 ? 24.003 14.521 71.799 1.00 28.99 78 ILE A N 1
ATOM 605 C CA . ILE A 1 78 ? 22.578 14.598 71.555 1.00 30.85 78 ILE A CA 1
ATOM 606 C C . ILE A 1 78 ? 22.067 16.052 71.777 1.00 29.49 78 ILE A C 1
ATOM 607 O O . ILE A 1 78 ? 21.400 16.630 70.919 1.00 27.52 78 ILE A O 1
ATOM 612 N N . TYR A 1 79 ? 22.460 16.659 72.888 1.00 29.48 79 TYR A N 1
ATOM 613 C CA . TYR A 1 79 ? 22.103 18.051 73.152 1.00 30.71 79 TYR A CA 1
ATOM 614 C C . TYR A 1 79 ? 22.597 18.966 72.043 1.00 29.68 79 TYR A C 1
ATOM 615 O O . TYR A 1 79 ? 21.873 19.869 71.670 1.00 30.87 79 TYR A O 1
ATOM 624 N N . SER A 1 80 ? 23.766 18.691 71.481 1.00 27.91 80 SER A N 1
ATOM 625 C CA . SER A 1 80 ? 24.299 19.545 70.429 1.00 30.56 80 SER A CA 1
ATOM 626 C C . SER A 1 80 ? 23.510 19.346 69.143 1.00 30.36 80 SER A C 1
ATOM 627 O O . SER A 1 80 ? 23.392 20.292 68.376 1.00 32.26 80 SER A O 1
ATOM 630 N N . LEU A 1 81 ? 22.992 18.136 68.895 1.00 28.61 81 LEU A N 1
ATOM 631 C CA . LEU A 1 81 ? 22.114 17.941 67.750 1.00 30.32 81 LEU A CA 1
ATOM 632 C C . LEU A 1 81 ? 20.784 18.729 67.909 1.00 32.52 81 LEU A C 1
ATOM 633 O O . LEU A 1 81 ? 20.263 19.272 66.948 1.00 35.73 81 LEU A O 1
ATOM 638 N N . LEU A 1 82 ? 20.252 18.795 69.117 1.00 31.70 82 LEU A N 1
ATOM 639 C CA . LEU A 1 82 ? 19.027 19.558 69.383 1.00 29.78 82 LEU A CA 1
ATOM 640 C C . LEU A 1 82 ? 19.342 21.051 69.220 1.00 28.93 82 LEU A C 1
ATOM 641 O O . LEU A 1 82 ? 18.575 21.784 68.592 1.00 28.84 82 LEU A O 1
ATOM 646 N N . ALA A 1 83 ? 20.504 21.467 69.712 1.00 26.14 83 ALA A N 1
ATOM 647 C CA . ALA A 1 83 ? 20.937 22.848 69.604 1.00 28.27 83 ALA A CA 1
ATOM 648 C C . ALA A 1 83 ? 20.980 23.255 68.122 1.00 27.98 83 ALA A C 1
ATOM 649 O O . ALA A 1 83 ? 20.394 24.268 67.730 1.00 29.53 83 ALA A O 1
ATOM 651 N N . HIS A 1 84 ? 21.620 22.435 67.304 1.00 28.07 84 HIS A N 1
ATOM 652 C CA . HIS A 1 84 ? 21.719 22.706 65.871 1.00 29.24 84 HIS A CA 1
ATOM 653 C C . HIS A 1 84 ? 20.343 22.720 65.198 1.00 29.67 84 HIS A C 1
ATOM 654 O O . HIS A 1 84 ? 20.056 23.590 64.342 1.00 30.44 84 HIS A O 1
ATOM 661 N N . LEU A 1 85 ? 19.477 21.801 65.631 1.00 27.33 85 LEU A N 1
ATOM 662 C CA . LEU A 1 85 ? 18.093 21.791 65.158 1.00 28.67 85 LEU A CA 1
ATOM 663 C C . LEU A 1 85 ? 17.417 23.162 65.455 1.00 31.37 85 LEU A C 1
ATOM 664 O O . LEU A 1 85 ? 16.873 23.792 64.532 1.00 33.41 85 LEU A O 1
ATOM 669 N N . TYR A 1 86 ? 17.485 23.611 66.718 1.00 26.22 86 TYR A N 1
ATOM 670 C CA .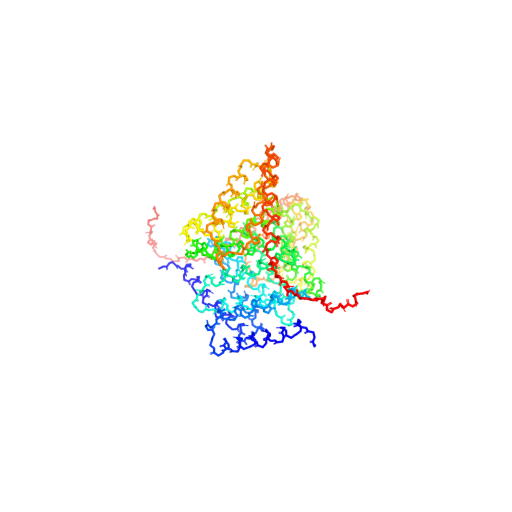 TYR A 1 86 ? 16.973 24.919 67.094 1.00 26.06 86 TYR A CA 1
ATOM 671 C C . TYR A 1 86 ? 17.565 26.074 66.287 1.00 29.37 86 TYR A C 1
ATOM 672 O O . TYR A 1 86 ? 16.836 26.979 65.855 1.00 32.78 86 TYR A O 1
ATOM 681 N N . ASP A 1 87 ? 18.858 26.005 66.030 1.00 31.21 87 ASP A N 1
ATOM 682 C CA . ASP A 1 87 ? 19.509 26.986 65.207 1.00 34.10 87 ASP A CA 1
ATOM 683 C C . ASP A 1 87 ? 18.900 27.021 63.788 1.00 33.67 87 ASP A C 1
ATOM 684 O O . ASP A 1 87 ? 18.511 28.068 63.325 1.00 32.42 87 ASP A O 1
ATOM 689 N N . ARG A 1 88 ? 18.783 25.883 63.122 1.00 32.08 88 ARG A N 1
ATOM 690 C CA . ARG A 1 88 ? 18.216 25.884 61.774 1.00 34.77 88 ARG A CA 1
ATOM 691 C C . ARG A 1 88 ? 16.745 26.273 61.776 1.00 34.38 88 ARG A C 1
ATOM 692 O O . ARG A 1 88 ? 16.225 26.764 60.801 1.00 33.26 88 ARG A O 1
ATOM 700 N N . TRP A 1 89 ? 16.064 26.026 62.884 1.00 32.54 89 TRP A N 1
ATOM 701 C CA . TRP A 1 89 ? 14.659 26.350 63.026 1.00 28.70 89 TRP A CA 1
ATOM 702 C C . TRP A 1 89 ? 14.514 27.862 63.182 1.00 29.36 89 TRP A C 1
ATOM 703 O O . TRP A 1 89 ? 13.476 28.388 62.885 1.00 30.14 89 TRP A O 1
ATOM 714 N N . GLY A 1 90 ? 15.550 28.577 63.633 1.00 31.56 90 GLY A N 1
ATOM 715 C CA . GLY A 1 90 ? 15.481 30.045 63.811 1.00 28.94 90 GLY A CA 1
ATOM 716 C C . GLY A 1 90 ? 15.147 30.384 65.260 1.00 31.13 90 GLY A C 1
ATOM 717 O O . GLY A 1 90 ? 14.733 31.502 65.545 1.00 32.85 90 GLY A O 1
ATOM 718 N N . ARG A 1 91 ? 15.302 29.404 66.162 1.00 27.45 91 ARG A N 1
ATOM 719 C CA . ARG A 1 91 ? 15.073 29.594 67.586 1.00 30.64 91 ARG A CA 1
ATOM 720 C C . ARG A 1 91 ? 16.419 29.819 68.276 1.00 34.56 91 ARG A C 1
ATOM 721 O O . ARG A 1 91 ? 16.957 28.936 68.984 1.00 33.57 91 ARG A O 1
ATOM 729 N N . MET A 1 92 ? 16.969 31.004 68.050 1.00 32.93 92 MET A N 1
ATOM 730 C CA . MET A 1 92 ? 18.356 31.311 68.390 1.00 33.80 92 MET A CA 1
ATOM 731 C C . MET A 1 92 ? 18.646 31.214 69.864 1.00 34.59 92 MET A C 1
ATOM 732 O O . MET A 1 92 ? 19.715 30.728 70.261 1.00 32.24 92 MET A O 1
ATOM 737 N N . ASP A 1 93 ? 17.696 31.613 70.701 1.00 37.11 93 ASP A N 1
ATOM 738 C CA . ASP A 1 93 ? 17.972 31.522 72.152 1.00 38.54 93 ASP A CA 1
ATOM 739 C C . ASP A 1 93 ? 18.065 30.091 72.632 1.00 34.72 93 ASP A C 1
ATOM 740 O O . ASP A 1 93 ? 18.880 29.771 73.483 1.00 40.45 93 ASP A O 1
ATOM 745 N N . LYS A 1 94 ? 17.248 29.235 72.037 1.00 31.51 94 LYS A N 1
ATOM 746 C CA . LYS A 1 94 ? 17.127 27.874 72.462 1.00 32.15 94 LYS A CA 1
ATOM 747 C C . LYS A 1 94 ? 18.386 27.111 72.005 1.00 31.88 94 LYS A C 1
ATOM 748 O O . LYS A 1 94 ? 18.899 26.257 72.725 1.00 30.45 94 LYS A O 1
ATOM 754 N N . ALA A 1 95 ? 18.890 27.452 70.828 1.00 27.98 95 ALA A N 1
ATOM 755 C CA . ALA A 1 95 ? 20.119 26.865 70.322 1.00 29.39 95 ALA A CA 1
ATOM 756 C C . ALA A 1 95 ? 21.265 27.146 71.285 1.00 29.84 95 ALA A C 1
ATOM 757 O O . ALA A 1 95 ? 22.026 26.239 71.597 1.00 36.19 95 ALA A O 1
ATOM 759 N N . ALA A 1 96 ? 21.372 28.381 71.775 1.00 28.30 96 ALA A N 1
ATOM 760 C CA . ALA A 1 96 ? 22.419 28.735 72.735 1.00 26.43 96 ALA A CA 1
ATOM 761 C C . ALA A 1 96 ? 22.214 27.979 74.031 1.00 26.72 96 ALA A C 1
ATOM 762 O O . ALA A 1 96 ? 23.180 27.497 74.627 1.00 31.15 96 ALA A O 1
ATOM 764 N N . GLU A 1 97 ? 20.962 27.815 74.435 1.00 25.45 97 GLU A N 1
ATOM 765 C CA . GLU A 1 97 ? 20.661 27.155 75.695 1.00 31.23 97 GLU A CA 1
ATOM 766 C C . GLU A 1 97 ? 21.060 25.664 75.676 1.00 29.25 97 GLU A C 1
ATOM 767 O O . GLU A 1 97 ? 21.571 25.114 76.666 1.00 28.84 97 GLU A O 1
ATOM 773 N N . PHE A 1 98 ? 20.880 25.043 74.520 1.00 28.10 98 PHE A N 1
ATOM 774 C CA . PHE A 1 98 ? 21.104 23.621 74.378 1.00 28.40 98 PHE A CA 1
ATOM 775 C C . PHE A 1 98 ? 22.577 23.274 74.175 1.00 28.95 98 PHE A C 1
ATOM 776 O O . PHE A 1 98 ? 23.032 22.242 74.694 1.00 30.62 98 PHE A O 1
ATOM 784 N N . TYR A 1 99 ? 23.318 24.139 73.465 1.00 27.26 99 TYR A N 1
ATOM 785 C CA . TYR A 1 99 ? 24.776 24.029 73.414 1.00 27.29 99 TYR A CA 1
ATOM 786 C C . TYR A 1 99 ? 25.340 24.215 74.833 1.00 29.93 99 TYR A C 1
ATOM 787 O O . TYR A 1 99 ? 26.258 23.499 75.227 1.00 31.69 99 TYR A O 1
ATOM 796 N N . GLU A 1 100 ? 24.769 25.135 75.606 1.00 30.59 100 GLU A N 1
ATOM 797 C CA . GLU A 1 100 ? 25.256 25.375 76.947 1.00 36.46 100 GLU A CA 1
ATOM 798 C C . GLU A 1 100 ? 25.011 24.166 77.873 1.00 34.21 100 GLU A C 1
ATOM 799 O O . GLU A 1 100 ? 25.859 23.840 78.709 1.00 32.09 100 GLU A O 1
ATOM 805 N N . LEU A 1 101 ? 23.871 23.509 77.681 1.00 31.76 101 LEU A N 1
ATOM 806 C CA . LEU A 1 101 ? 23.582 22.279 78.382 1.00 32.79 101 LEU A CA 1
ATOM 807 C C . LEU A 1 101 ? 24.583 21.210 78.026 1.00 32.66 101 LEU A C 1
ATOM 808 O O . LEU A 1 101 ? 25.074 20.545 78.908 1.00 37.45 101 LEU A O 1
ATOM 813 N N . ALA A 1 102 ? 24.895 21.059 76.737 1.00 34.94 102 ALA A N 1
ATOM 814 C CA . ALA A 1 102 ? 25.901 20.109 76.293 1.00 36.07 102 ALA A CA 1
ATOM 815 C C . ALA A 1 102 ? 27.216 20.371 76.992 1.00 35.65 102 ALA A C 1
ATOM 816 O O . ALA A 1 102 ? 27.832 19.417 77.476 1.00 35.04 102 ALA A O 1
ATOM 818 N N . LEU A 1 103 ? 27.633 21.646 77.071 1.00 35.08 103 LEU A N 1
ATOM 819 C CA . LEU A 1 103 ? 28.906 21.980 77.640 1.00 34.30 103 LEU A CA 1
ATOM 820 C C . LEU A 1 103 ? 28.928 21.714 79.129 1.00 38.96 103 LEU A C 1
ATOM 821 O O . LEU A 1 103 ? 29.964 21.336 79.654 1.00 43.48 103 LEU A O 1
ATOM 826 N N . LYS A 1 104 ? 27.792 21.904 79.794 1.00 37.83 104 LYS A N 1
ATOM 827 C CA . LYS A 1 104 ? 27.728 21.713 81.213 1.00 39.01 104 LYS A CA 1
ATOM 828 C C . LYS A 1 104 ? 27.880 20.217 81.567 1.00 41.73 104 LYS A C 1
ATOM 829 O O . LYS A 1 104 ? 28.535 19.891 82.541 1.00 44.78 104 LYS A O 1
ATOM 835 N N . ILE A 1 105 ? 27.286 19.326 80.784 1.00 38.48 105 ILE A N 1
ATOM 836 C CA . ILE A 1 105 ? 27.436 17.895 80.990 1.00 40.44 105 ILE A CA 1
ATOM 837 C C . ILE A 1 105 ? 28.900 17.454 80.835 1.00 45.55 105 ILE A C 1
ATOM 838 O O . ILE A 1 105 ? 29.467 16.786 81.704 1.00 58.21 105 ILE A O 1
ATOM 843 N N . SER A 1 106 ? 29.522 17.871 79.744 1.00 47.11 106 SER A N 1
ATOM 844 C CA . SER A 1 106 ? 30.940 17.639 79.587 1.00 45.50 106 SER A CA 1
ATOM 845 C C . SER A 1 106 ? 31.848 18.227 80.676 1.00 43.33 106 SER A C 1
ATOM 846 O O . SER A 1 106 ? 32.765 17.559 81.110 1.00 53.41 106 SER A O 1
ATOM 849 N N . ALA A 1 107 ? 31.586 19.450 81.122 1.00 40.02 107 ALA A N 1
ATOM 850 C CA . ALA A 1 107 ? 32.396 20.082 82.163 1.00 44.09 107 ALA A CA 1
ATOM 851 C C . ALA A 1 107 ? 32.290 19.297 83.470 1.00 51.99 107 ALA A C 1
ATOM 852 O O . ALA A 1 107 ? 33.278 19.198 84.181 1.00 61.78 107 ALA A O 1
ATOM 854 N N . GLU A 1 108 ? 31.119 18.749 83.782 1.00 51.73 108 GLU A N 1
ATOM 855 C CA . GLU A 1 108 ? 30.948 17.997 85.019 1.00 56.19 108 GLU A CA 1
ATOM 856 C C . GLU A 1 108 ? 31.562 16.600 85.011 1.00 56.07 108 GLU A C 1
ATOM 857 O O . GLU A 1 108 ? 31.806 16.020 86.067 1.00 61.52 108 GLU A O 1
ATOM 863 N N . ASN A 1 109 ? 31.808 16.058 83.829 1.00 51.20 109 ASN A N 1
ATOM 864 C CA . ASN A 1 109 ? 32.441 14.748 83.718 1.00 48.50 109 ASN A CA 1
ATOM 865 C C . ASN A 1 109 ? 33.868 15.019 83.207 1.00 51.83 109 ASN A C 1
ATOM 866 O O . ASN A 1 109 ? 34.420 16.109 83.513 1.00 52.01 109 ASN A O 1
ATOM 871 N N . GLY A 1 110 ? 34.493 14.146 82.437 1.00 53.42 110 GLY A N 1
ATOM 872 C CA . GLY A 1 110 ? 35.883 14.467 82.079 1.00 62.64 110 GLY A CA 1
ATOM 873 C C . GLY A 1 110 ? 36.109 15.414 80.888 1.00 61.89 110 GLY A C 1
ATOM 874 O O . GLY A 1 110 ? 37.237 15.727 80.593 1.00 66.20 110 GLY A O 1
ATOM 875 N N . LEU A 1 111 ? 35.066 15.839 80.189 1.00 61.51 111 LEU A N 1
ATOM 876 C CA . LEU A 1 111 ? 35.198 15.924 78.736 1.00 62.00 111 LEU A CA 1
ATOM 877 C C . LEU A 1 111 ? 35.484 17.290 78.162 1.00 59.73 111 LEU A C 1
ATOM 878 O O . LEU A 1 111 ? 35.412 17.477 76.964 1.00 64.21 111 LEU A O 1
ATOM 883 N N . GLU A 1 112 ? 35.806 18.219 79.054 1.00 61.73 112 GLU A N 1
ATOM 884 C CA . GLU A 1 112 ? 36.437 19.504 78.773 1.00 68.16 112 GLU A CA 1
ATOM 885 C C . GLU A 1 112 ? 37.229 19.598 77.468 1.00 67.56 112 GLU A C 1
ATOM 886 O O . GLU A 1 112 ? 36.995 20.491 76.681 1.00 66.12 112 GLU A O 1
ATOM 892 N N . GLU A 1 113 ? 38.168 18.688 77.250 1.00 73.15 113 GLU A N 1
ATOM 893 C CA . GLU A 1 113 ? 39.064 18.812 76.093 1.00 68.65 113 GLU A CA 1
ATOM 894 C C . GLU A 1 113 ? 38.745 17.775 75.014 1.00 63.93 113 GLU A C 1
ATOM 895 O O . GLU A 1 113 ? 39.616 17.048 74.514 1.00 73.09 113 GLU A O 1
ATOM 901 N N . SER A 1 114 ? 37.482 17.697 74.638 1.00 62.80 114 SER A N 1
ATOM 902 C CA . SER A 1 114 ? 37.082 16.714 73.628 1.00 61.65 114 SER A CA 1
ATOM 903 C C . SER A 1 114 ? 36.794 17.328 72.259 1.00 60.51 114 SER A C 1
ATOM 904 O O . SER A 1 114 ? 36.658 18.529 72.120 1.00 48.30 114 SER A O 1
ATOM 907 N N . ASP A 1 115 ? 36.681 16.465 71.268 1.00 57.66 115 ASP A N 1
ATOM 908 C CA . ASP A 1 115 ? 36.324 16.818 69.923 1.00 58.98 115 ASP A CA 1
ATOM 909 C C . ASP A 1 115 ? 34.950 17.538 69.862 1.00 61.05 115 ASP A C 1
ATOM 910 O O . ASP A 1 115 ? 34.840 18.661 69.351 1.00 55.13 115 ASP A O 1
ATOM 915 N N . LYS A 1 116 ? 33.925 16.877 70.397 1.00 47.22 116 LYS A N 1
ATOM 916 C CA . LYS A 1 116 ? 32.584 17.425 70.550 1.00 42.87 116 LYS A CA 1
ATOM 917 C C . LYS A 1 116 ? 32.584 18.781 71.239 1.00 43.47 116 LYS A C 1
ATOM 918 O O . LYS A 1 116 ? 31.944 19.714 70.779 1.00 47.87 116 LYS A O 1
ATOM 924 N N . VAL A 1 117 ? 33.301 18.898 72.335 1.00 39.63 117 VAL A N 1
ATOM 925 C CA . VAL A 1 117 ? 33.266 20.137 73.105 1.00 38.52 117 VAL A CA 1
ATOM 926 C C . VAL A 1 117 ? 33.832 21.336 72.367 1.00 41.06 117 VAL A C 1
ATOM 927 O O . VAL A 1 117 ? 33.244 22.414 72.406 1.00 43.33 117 VAL A O 1
ATOM 931 N N . ALA A 1 118 ? 34.932 21.132 71.650 1.00 41.84 118 ALA A N 1
ATOM 932 C CA . ALA A 1 118 ? 35.523 22.203 70.875 1.00 41.77 118 ALA A CA 1
ATOM 933 C C . ALA A 1 118 ? 34.544 22.623 69.767 1.00 37.84 118 ALA A C 1
ATOM 934 O O . ALA A 1 118 ? 34.387 23.844 69.499 1.00 33.95 118 ALA A O 1
ATOM 936 N N . THR A 1 119 ? 33.883 21.627 69.147 1.00 32.94 119 THR A N 1
ATOM 937 C CA . THR A 1 119 ? 32.870 21.902 68.113 1.00 33.48 119 THR A CA 1
ATOM 938 C C . THR A 1 119 ? 31.706 22.725 68.675 1.00 34.64 119 THR A C 1
ATOM 939 O O . THR A 1 119 ? 31.313 23.765 68.095 1.00 32.49 119 THR A O 1
ATOM 943 N N . ILE A 1 120 ? 31.186 22.274 69.815 1.00 33.29 120 ILE A N 1
ATOM 944 C CA . ILE A 1 120 ? 30.114 22.965 70.465 1.00 32.88 120 ILE A CA 1
ATOM 945 C C . ILE A 1 120 ? 30.506 24.420 70.771 1.00 33.25 120 ILE A C 1
ATOM 946 O O . ILE A 1 120 ? 29.733 25.333 70.484 1.00 36.60 120 ILE A O 1
ATOM 951 N N . LYS A 1 121 ? 31.700 24.641 71.291 1.00 33.59 121 LYS A N 1
ATOM 952 C CA . LYS A 1 121 ? 32.114 25.998 71.666 1.00 31.69 121 LYS A CA 1
ATOM 953 C C . LYS A 1 121 ? 32.206 26.912 70.455 1.00 31.03 121 LYS A C 1
ATOM 954 O O . LYS A 1 121 ? 31.802 28.087 70.537 1.00 33.66 121 LYS A O 1
ATOM 960 N N . ASN A 1 122 ? 32.692 26.361 69.335 1.00 32.34 122 ASN A N 1
ATOM 961 C CA . ASN A 1 122 ? 32.685 27.077 68.073 1.00 30.18 122 ASN A CA 1
ATOM 962 C C . ASN A 1 122 ? 31.247 27.443 67.697 1.00 32.06 122 ASN A C 1
ATOM 963 O O . ASN A 1 122 ? 30.946 28.626 67.480 1.00 34.28 122 ASN A O 1
ATOM 968 N N . ASN A 1 123 ? 30.366 26.441 67.609 1.00 30.13 123 ASN A N 1
ATOM 969 C CA . ASN A 1 123 ? 28.992 26.698 67.190 1.00 28.28 123 ASN A CA 1
ATOM 970 C C . ASN A 1 123 ? 28.271 27.663 68.143 1.00 29.71 123 ASN A C 1
ATOM 971 O O . ASN A 1 123 ? 27.554 28.555 67.687 1.00 31.12 123 ASN A O 1
ATOM 976 N N . LEU A 1 124 ? 28.498 27.517 69.451 1.00 31.13 124 LEU A N 1
ATOM 977 C CA . LEU A 1 124 ? 27.940 28.422 70.422 1.00 31.64 124 LEU A CA 1
ATOM 978 C C . LEU A 1 124 ? 28.459 29.834 70.253 1.00 31.90 124 LEU A C 1
ATOM 979 O O . LEU A 1 124 ? 27.657 30.778 70.337 1.00 35.02 124 LEU A O 1
ATOM 984 N N . ALA A 1 125 ? 29.765 29.975 70.026 1.00 26.87 125 ALA A N 1
ATOM 985 C CA . ALA A 1 125 ? 30.340 31.293 69.771 1.00 28.88 125 ALA A CA 1
ATOM 986 C C . ALA A 1 125 ? 29.623 31.994 68.605 1.00 29.98 125 ALA A C 1
ATOM 987 O O . ALA A 1 125 ? 29.365 33.214 68.666 1.00 33.92 125 ALA A O 1
ATOM 989 N N . MET A 1 126 ? 29.281 31.222 67.573 1.00 27.29 126 MET A N 1
ATOM 990 C CA . MET A 1 126 ? 28.624 31.786 66.424 1.00 30.77 126 MET A CA 1
ATOM 991 C C . MET A 1 126 ? 27.209 32.309 66.763 1.00 29.15 126 MET A C 1
ATOM 992 O O . MET A 1 126 ? 26.780 33.362 66.232 1.00 28.60 126 MET A O 1
ATOM 997 N N . ILE A 1 127 ? 26.512 31.597 67.661 1.00 26.81 127 ILE A N 1
ATOM 998 C CA . ILE A 1 127 ? 25.201 32.029 68.088 1.00 27.86 127 ILE A CA 1
ATOM 999 C C . ILE A 1 127 ? 25.351 33.334 68.911 1.00 29.19 127 ILE A C 1
ATOM 1000 O O . ILE A 1 127 ? 24.595 34.285 68.722 1.00 27.92 127 ILE A O 1
ATOM 1005 N N . PHE A 1 128 ? 26.343 33.384 69.803 1.00 27.76 128 PHE A N 1
ATOM 1006 C CA . PHE A 1 128 ? 26.613 34.593 70.510 1.00 29.54 128 PHE A CA 1
ATOM 1007 C C . PHE A 1 128 ? 26.933 35.802 69.614 1.00 31.64 128 PHE A C 1
ATOM 1008 O O . PHE A 1 128 ? 26.509 36.940 69.924 1.00 30.63 128 PHE A O 1
ATOM 1016 N N . LYS A 1 129 ? 27.673 35.570 68.514 1.00 29.89 129 LYS A N 1
ATOM 1017 C CA . LYS A 1 129 ? 27.826 36.608 67.529 1.00 29.51 129 LYS A CA 1
ATOM 1018 C C . LYS A 1 129 ? 26.448 37.125 67.053 1.00 30.18 129 LYS A C 1
ATOM 1019 O O . LYS A 1 129 ? 26.232 38.317 66.987 1.00 29.06 129 LYS A O 1
ATOM 1025 N N . GLN A 1 130 ? 25.529 36.228 66.722 1.00 29.40 130 GLN A N 1
ATOM 1026 C CA . GLN A 1 130 ? 24.204 36.615 66.276 1.00 29.83 130 GLN A CA 1
ATOM 1027 C C . GLN A 1 130 ? 23.416 37.323 67.378 1.00 31.83 130 GLN A C 1
ATOM 1028 O O . GLN A 1 130 ? 22.686 38.287 67.097 1.00 32.69 130 GLN A O 1
ATOM 1034 N N . LEU A 1 131 ? 23.618 36.888 68.629 1.00 31.69 131 LEU A N 1
ATOM 1035 C CA . LEU A 1 131 ? 23.033 37.573 69.795 1.00 30.56 131 LEU A CA 1
ATOM 1036 C C . LEU A 1 131 ? 23.689 38.900 70.096 1.00 28.12 131 LEU A C 1
ATOM 1037 O O . LEU A 1 131 ? 23.298 39.560 71.027 1.00 29.40 131 LEU A O 1
ATOM 1042 N N . ARG A 1 132 ? 24.696 39.273 69.304 1.00 29.61 132 ARG A N 1
ATOM 1043 C CA . ARG A 1 132 ? 25.471 40.483 69.495 1.00 31.37 132 ARG A CA 1
ATOM 1044 C C . ARG A 1 132 ? 26.103 40.504 70.879 1.00 32.01 132 ARG A C 1
ATOM 1045 O O . ARG A 1 132 ? 26.063 41.520 71.550 1.00 40.84 132 ARG A O 1
ATOM 1053 N N . LYS A 1 133 ? 26.681 39.387 71.309 1.00 30.31 133 LYS A N 1
ATOM 1054 C CA . LYS A 1 133 ? 27.501 39.347 72.503 1.00 33.21 133 LYS A CA 1
ATOM 1055 C C . LYS A 1 133 ? 28.916 38.999 72.159 1.00 30.16 133 LYS A C 1
ATOM 1056 O O . LYS A 1 133 ? 29.316 37.831 72.255 1.00 33.48 133 LYS A O 1
ATOM 1062 N N . PHE A 1 134 ? 29.664 40.012 71.758 1.00 33.95 134 PHE A N 1
ATOM 1063 C CA . PHE A 1 134 ? 30.979 39.821 71.141 1.00 41.68 134 PHE A CA 1
ATOM 1064 C C . PHE A 1 134 ? 31.994 39.143 72.066 1.00 42.40 134 PHE A C 1
ATOM 1065 O O . PHE A 1 134 ? 32.686 38.193 71.639 1.00 42.33 134 PHE A O 1
ATOM 1073 N N . GLU A 1 135 ? 32.055 39.606 73.316 1.00 42.01 135 GLU A N 1
ATOM 1074 C CA . GLU A 1 135 ? 33.036 39.143 74.306 1.00 40.60 135 GLU A CA 1
ATOM 1075 C C . GLU A 1 135 ? 32.810 37.656 74.589 1.00 38.43 135 GLU A C 1
ATOM 1076 O O . GLU A 1 135 ? 33.768 36.863 74.548 1.00 38.02 135 GLU A O 1
ATOM 1082 N N . ARG A 1 136 ? 31.546 37.257 74.755 1.00 36.35 136 ARG A N 1
ATOM 1083 C CA . ARG A 1 136 ? 31.235 35.833 74.970 1.00 34.94 136 ARG A CA 1
ATOM 1084 C C . ARG A 1 136 ? 31.585 35.004 73.755 1.00 32.52 136 ARG A C 1
ATOM 1085 O O . ARG A 1 136 ? 32.136 33.916 73.913 1.00 31.98 136 ARG A O 1
ATOM 1093 N N . ALA A 1 137 ? 31.314 35.532 72.551 1.00 31.82 137 ALA A N 1
ATOM 1094 C CA . ALA A 1 137 ? 31.699 34.866 71.286 1.00 35.43 137 ALA A CA 1
ATOM 1095 C C . ALA A 1 137 ? 33.210 34.694 71.174 1.00 35.58 137 ALA A C 1
ATOM 1096 O O . ALA A 1 137 ? 33.722 33.590 70.906 1.00 34.22 137 ALA A O 1
ATOM 1098 N N . GLU A 1 138 ? 33.937 35.775 71.404 1.00 33.63 138 GLU A N 1
ATOM 1099 C CA . GLU A 1 138 ? 35.402 35.664 71.370 1.00 35.76 138 GLU A CA 1
ATOM 1100 C C . GLU A 1 138 ? 35.954 34.594 72.328 1.00 37.60 138 GLU A C 1
ATOM 1101 O O . GLU A 1 138 ? 36.762 33.747 71.889 1.00 39.65 138 GLU A O 1
ATOM 1107 N N . GLY A 1 139 ? 35.499 34.615 73.601 1.00 32.85 139 GLY A N 1
ATOM 1108 C CA . GLY A 1 139 ? 35.876 33.638 74.593 1.00 29.87 139 GLY A CA 1
ATOM 1109 C C . GLY A 1 139 ? 35.708 32.215 74.107 1.00 31.96 139 GLY A C 1
ATOM 1110 O O . GLY A 1 139 ? 36.644 31.440 74.116 1.00 36.86 139 GLY A O 1
ATOM 1111 N N . TYR A 1 140 ? 34.518 31.860 73.661 1.00 31.36 140 TYR A N 1
ATOM 1112 C CA . TYR A 1 140 ? 34.291 30.501 73.203 1.00 33.16 140 TYR A CA 1
ATOM 1113 C C . TYR A 1 140 ? 35.073 30.153 71.977 1.00 31.08 140 TYR A C 1
ATOM 1114 O O . TYR A 1 140 ? 35.519 28.986 71.877 1.00 32.10 140 TYR A O 1
ATOM 1123 N N . TYR A 1 141 ? 35.223 31.095 71.032 1.00 28.39 141 TYR A N 1
ATOM 1124 C CA . TYR A 1 141 ? 36.008 30.777 69.845 1.00 31.70 141 TYR A CA 1
ATOM 1125 C C . TYR A 1 141 ? 37.466 30.444 70.250 1.00 34.29 141 TYR A C 1
ATOM 1126 O O . TYR A 1 141 ? 38.035 29.485 69.742 1.00 32.20 141 TYR A O 1
ATOM 1135 N N . CYS A 1 142 ? 38.039 31.226 71.167 1.00 34.91 142 CYS A N 1
ATOM 1136 C CA . CYS A 1 142 ? 39.409 31.011 71.623 1.00 38.27 142 CYS A CA 1
ATOM 1137 C C . CYS A 1 142 ? 39.563 29.666 72.278 1.00 42.01 142 CYS A C 1
ATOM 1138 O O . CYS A 1 142 ? 40.520 28.934 71.973 1.00 45.35 142 CYS A O 1
ATOM 1141 N N . GLU A 1 143 ? 38.603 29.303 73.119 1.00 36.08 143 GLU A N 1
ATOM 1142 C CA . GLU A 1 143 ? 38.615 27.972 73.701 1.00 38.52 143 GLU A CA 1
ATOM 1143 C C . GLU A 1 143 ? 38.520 26.863 72.668 1.00 36.19 143 GLU A C 1
ATOM 1144 O O . GLU A 1 143 ? 39.244 25.881 72.751 1.00 41.36 143 GLU A O 1
ATOM 1150 N N . ALA A 1 144 ? 37.633 27.010 71.690 1.00 34.77 144 ALA A N 1
ATOM 1151 C CA . ALA A 1 144 ? 37.539 26.011 70.612 1.00 38.01 144 ALA A CA 1
ATOM 1152 C C . ALA A 1 144 ? 38.861 25.908 69.865 1.00 38.22 144 ALA A C 1
ATOM 1153 O O . ALA A 1 144 ? 39.332 24.813 69.597 1.00 38.60 144 ALA A O 1
ATOM 1155 N N . LEU A 1 145 ? 39.456 27.073 69.571 1.00 45.31 145 LEU A N 1
ATOM 1156 C CA . LEU A 1 145 ? 40.764 27.183 68.914 1.00 47.19 145 LEU A CA 1
ATOM 1157 C C . LEU A 1 145 ? 41.903 26.433 69.652 1.00 45.80 145 LEU A C 1
ATOM 1158 O O . LEU A 1 145 ? 42.508 25.555 69.078 1.00 45.36 145 LEU A O 1
ATOM 1163 N N . GLU A 1 146 ? 42.153 26.770 70.916 1.00 49.67 146 GLU A N 1
ATOM 1164 C CA . GLU A 1 146 ? 43.108 26.024 71.771 1.00 48.32 146 GLU A CA 1
ATOM 1165 C C . GLU A 1 146 ? 42.834 24.523 71.785 1.00 47.07 146 GLU A C 1
ATOM 1166 O O . GLU A 1 146 ? 43.748 23.734 71.571 1.00 59.84 146 GLU A O 1
ATOM 1172 N N . THR A 1 147 ? 41.592 24.107 71.981 1.00 42.45 147 THR A N 1
ATOM 1173 C CA . THR A 1 147 ? 41.316 22.669 72.041 1.00 42.81 147 THR A CA 1
ATOM 1174 C C . THR A 1 147 ? 41.630 21.976 70.730 1.00 44.98 147 THR A C 1
ATOM 1175 O O . THR A 1 147 ? 42.209 20.905 70.733 1.00 51.05 147 THR A O 1
ATOM 1179 N N . PHE A 1 148 ? 41.239 22.561 69.612 1.00 41.13 148 PHE A N 1
ATOM 1180 C CA . PHE A 1 148 ? 41.572 21.970 68.332 1.00 44.40 148 PHE A CA 1
ATOM 1181 C C . PHE A 1 148 ? 43.087 21.976 68.062 1.00 46.16 148 PHE A C 1
ATOM 1182 O O . PHE A 1 148 ? 43.618 21.045 67.439 1.00 49.44 148 PHE A O 1
ATOM 1190 N N . GLN A 1 149 ? 43.769 23.019 68.526 1.00 44.62 149 GLN A N 1
ATOM 1191 C CA . GLN A 1 149 ? 45.221 23.064 68.450 1.00 49.07 149 GLN A CA 1
ATOM 1192 C C . GLN A 1 149 ? 45.844 21.868 69.185 1.00 54.84 149 GLN A C 1
ATOM 1193 O O . GLN A 1 149 ? 46.669 21.176 68.627 1.00 60.48 149 GLN A O 1
ATOM 1199 N N . ARG A 1 150 ? 45.406 21.605 70.412 1.00 56.19 150 ARG A N 1
ATOM 1200 C CA . ARG A 1 150 ? 45.905 20.475 71.188 1.00 56.21 150 ARG A CA 1
ATOM 1201 C C . ARG A 1 150 ? 45.458 19.125 70.657 1.00 54.73 150 ARG A C 1
ATOM 1202 O O . ARG A 1 150 ? 46.126 18.148 70.875 1.00 67.09 150 ARG A O 1
ATOM 1210 N N . LEU A 1 151 ? 44.341 19.055 69.962 1.00 59.34 151 LEU A N 1
ATOM 1211 C CA . LEU A 1 151 ? 43.827 17.762 69.505 1.00 58.36 151 LEU A CA 1
ATOM 1212 C C . LEU A 1 151 ? 44.340 17.392 68.162 1.00 56.87 151 LEU A C 1
ATOM 1213 O O . LEU A 1 151 ? 44.736 16.267 67.976 1.00 56.19 151 LEU A O 1
ATOM 1218 N N . ASP A 1 152 ? 44.272 18.331 67.217 1.00 64.25 152 ASP A N 1
ATOM 1219 C CA . ASP A 1 152 ? 44.737 18.154 65.833 1.00 68.69 152 ASP A CA 1
ATOM 1220 C C . ASP A 1 152 ? 46.038 18.951 65.819 1.00 73.13 152 ASP A C 1
ATOM 1221 O O . ASP A 1 152 ? 46.320 19.627 66.819 1.00 74.60 152 ASP A O 1
ATOM 1226 N N . GLY A 1 153 ? 46.841 18.905 64.759 1.00 64.35 153 GLY A N 1
ATOM 1227 C CA . GLY A 1 153 ? 47.994 19.823 64.717 1.00 74.22 153 GLY A CA 1
ATOM 1228 C C . GLY A 1 153 ? 47.503 21.264 64.592 1.00 73.07 153 GLY A C 1
ATOM 1229 O O . GLY A 1 153 ? 46.295 21.499 64.406 1.00 71.29 153 GLY A O 1
ATOM 1230 N N . GLU A 1 154 ? 48.396 22.246 64.687 1.00 70.77 154 GLU A N 1
ATOM 1231 C CA . GLU A 1 154 ? 48.071 23.566 64.105 1.00 67.97 154 GLU A CA 1
ATOM 1232 C C . GLU A 1 154 ? 47.694 23.438 62.630 1.00 69.61 154 GLU A C 1
ATOM 1233 O O . GLU A 1 154 ? 46.863 24.189 62.141 1.00 76.16 154 GLU A O 1
ATOM 1239 N N . GLN A 1 155 ? 48.275 22.460 61.945 1.00 70.06 155 GLN A N 1
ATOM 1240 C CA . GLN A 1 155 ? 47.982 22.266 60.559 1.00 73.08 155 GLN A CA 1
ATOM 1241 C C . GLN A 1 155 ? 46.779 21.367 60.412 1.00 69.47 155 GLN A C 1
ATOM 1242 O O . GLN A 1 155 ? 46.945 20.194 60.120 1.00 71.10 155 GLN A O 1
ATOM 1248 N N . SER A 1 156 ? 45.571 21.904 60.615 1.00 66.69 156 SER A N 1
ATOM 1249 C CA . SER A 1 156 ? 44.331 21.113 60.402 1.00 60.92 156 SER A CA 1
ATOM 1250 C C . SER A 1 156 ? 43.170 21.962 59.961 1.00 52.44 156 SER A C 1
ATOM 1251 O O . SER A 1 156 ? 43.129 23.151 60.247 1.00 54.46 156 SER A O 1
ATOM 1254 N N . ALA A 1 157 ? 42.217 21.329 59.298 1.00 45.62 157 ALA A N 1
ATOM 1255 C CA . ALA A 1 157 ? 41.042 21.988 58.778 1.00 43.49 157 ALA A CA 1
ATOM 1256 C C . ALA A 1 157 ? 40.219 22.689 59.898 1.00 47.70 157 ALA A C 1
ATOM 1257 O O . ALA A 1 157 ? 39.752 23.838 59.751 1.00 46.83 157 ALA A O 1
ATOM 1259 N N . ARG A 1 158 ? 40.073 21.992 61.029 1.00 46.55 158 ARG A N 1
ATOM 1260 C CA . ARG A 1 158 ? 39.301 22.491 62.142 1.00 46.88 158 ARG A CA 1
ATOM 1261 C C . ARG A 1 158 ? 39.907 23.721 62.812 1.00 53.22 158 ARG A C 1
ATOM 1262 O O . ARG A 1 158 ? 39.159 24.683 63.158 1.00 51.89 158 ARG A O 1
ATOM 1270 N N . VAL A 1 159 ? 41.243 23.736 62.929 1.00 48.34 159 VAL A N 1
ATOM 1271 C CA . VAL A 1 159 ? 41.935 24.928 63.408 1.00 42.97 159 VAL A CA 1
ATOM 1272 C C . VAL A 1 159 ? 41.722 26.109 62.460 1.00 43.52 159 VAL A C 1
ATOM 1273 O O . VAL A 1 159 ? 41.413 27.241 62.920 1.00 41.77 159 VAL A O 1
ATOM 1277 N N . ALA A 1 160 ? 41.839 25.844 61.153 1.00 36.75 160 ALA A N 1
ATOM 1278 C CA . ALA A 1 160 ? 41.691 26.933 60.197 1.00 37.74 160 ALA A CA 1
ATOM 1279 C C . ALA A 1 160 ? 40.246 27.451 60.211 1.00 42.30 160 ALA A C 1
ATOM 1280 O O . ALA A 1 160 ? 40.020 28.675 60.140 1.00 44.14 160 ALA A O 1
ATOM 1282 N N . SER A 1 161 ? 39.280 26.537 60.364 1.00 40.45 161 SER A N 1
ATOM 1283 C CA . SER A 1 161 ? 37.872 26.959 60.477 1.00 40.13 161 SER A CA 1
ATOM 1284 C C . SER A 1 161 ? 37.605 27.915 61.673 1.00 40.74 161 SER A C 1
ATOM 1285 O O . SER A 1 161 ? 36.924 28.953 61.520 1.00 38.62 161 SER A O 1
ATOM 1288 N N . VAL A 1 162 ? 38.197 27.614 62.826 1.00 34.47 162 VAL A N 1
ATOM 1289 C CA . VAL A 1 162 ? 37.999 28.496 63.952 1.00 34.02 162 VAL A CA 1
ATOM 1290 C C . VAL A 1 162 ? 38.711 29.823 63.718 1.00 39.99 162 VAL A C 1
ATOM 1291 O O . VAL A 1 162 ? 38.175 30.893 64.043 1.00 46.86 162 VAL A O 1
ATOM 1295 N N . TYR A 1 163 ? 39.903 29.772 63.132 1.00 42.16 163 TYR A N 1
ATOM 1296 C CA . TYR A 1 163 ? 40.575 31.005 62.725 1.00 39.88 163 TYR A CA 1
ATOM 1297 C C . TYR A 1 163 ? 39.696 31.863 61.829 1.00 40.58 163 TYR A C 1
ATOM 1298 O O . TYR A 1 163 ? 39.472 33.033 62.119 1.00 42.31 163 TYR A O 1
ATOM 1307 N N . ASN A 1 164 ? 39.169 31.259 60.773 1.00 40.17 164 ASN A N 1
ATOM 1308 C CA . ASN A 1 164 ? 38.212 31.907 59.911 1.00 39.81 164 ASN A CA 1
ATOM 1309 C C . ASN A 1 164 ? 37.030 32.564 60.683 1.00 39.53 164 ASN A C 1
ATOM 1310 O O . ASN A 1 164 ? 36.717 33.760 60.484 1.00 36.36 164 ASN A O 1
ATOM 1315 N N . ASN A 1 165 ? 36.394 31.782 61.566 1.00 36.85 165 ASN A N 1
ATOM 1316 C CA . ASN A 1 165 ? 35.233 32.250 62.347 1.00 32.78 165 ASN A CA 1
ATOM 1317 C C . ASN A 1 165 ? 35.584 33.403 63.258 1.00 34.09 165 ASN A C 1
ATOM 1318 O O . ASN A 1 165 ? 34.843 34.371 63.354 1.00 36.01 165 ASN A O 1
ATOM 1323 N N . LEU A 1 166 ? 36.745 33.341 63.903 1.00 38.10 166 LEU A N 1
ATOM 1324 C CA . LEU A 1 166 ? 37.234 34.498 64.648 1.00 37.69 166 LEU A CA 1
ATOM 1325 C C . LEU A 1 166 ? 37.483 35.714 63.752 1.00 36.35 166 LEU A C 1
ATOM 1326 O O . LEU A 1 166 ? 37.173 36.852 64.125 1.00 38.35 166 LEU A O 1
ATOM 1331 N N . GLY A 1 167 ? 38.007 35.452 62.552 1.00 37.44 167 GLY A N 1
ATOM 1332 C CA . GLY A 1 167 ? 38.290 36.486 61.600 1.00 33.08 167 GLY A CA 1
ATOM 1333 C C . GLY A 1 167 ? 37.025 37.268 61.301 1.00 34.49 167 GLY A C 1
ATOM 1334 O O . GLY A 1 167 ? 37.019 38.509 61.358 1.00 34.15 167 GLY A O 1
ATOM 1335 N N . VAL A 1 168 ? 35.951 36.545 60.977 1.00 32.44 168 VAL A N 1
ATOM 1336 C CA . VAL A 1 168 ? 34.680 37.171 60.642 1.00 33.71 168 VAL A CA 1
ATOM 1337 C C . VAL A 1 168 ? 34.111 37.909 61.863 1.00 37.00 168 VAL A C 1
ATOM 1338 O O . VAL A 1 168 ? 33.492 38.986 61.716 1.00 39.00 168 VAL A O 1
ATOM 1342 N N . LEU A 1 169 ? 34.344 37.365 63.060 1.00 32.66 169 LEU A N 1
ATOM 1343 C CA . LEU A 1 169 ? 33.877 38.010 64.261 1.00 31.71 169 LEU A CA 1
ATOM 1344 C C . LEU A 1 169 ? 34.570 39.346 64.435 1.00 37.85 169 LEU A C 1
ATOM 1345 O O . LEU A 1 169 ? 33.891 40.383 64.689 1.00 40.24 169 LEU A O 1
ATOM 1350 N N . TYR A 1 170 ? 35.915 39.343 64.333 1.00 38.40 170 TYR A N 1
ATOM 1351 C CA . TYR A 1 170 ? 36.670 40.569 64.510 1.00 38.14 170 TYR A CA 1
ATOM 1352 C C . TYR A 1 170 ? 36.331 41.543 63.424 1.00 42.08 170 TYR A C 1
ATOM 1353 O O . TYR A 1 170 ? 36.162 42.747 63.710 1.00 48.08 170 TYR A O 1
ATOM 1362 N N . TYR A 1 171 ? 36.220 41.045 62.187 1.00 42.28 171 TYR A N 1
ATOM 1363 C CA . TYR A 1 171 ? 35.853 41.912 61.072 1.00 46.59 171 TYR A CA 1
ATOM 1364 C C . TYR A 1 171 ? 34.496 42.593 61.298 1.00 47.04 171 TYR A C 1
ATOM 1365 O O . TYR A 1 171 ? 34.385 43.794 61.102 1.00 53.29 171 TYR A O 1
ATOM 1374 N N . SER A 1 172 ? 33.492 41.830 61.729 1.00 45.27 172 SER A N 1
ATOM 1375 C CA . SER A 1 172 ? 32.163 42.371 61.964 1.00 45.12 172 SER A CA 1
ATOM 1376 C C . SER A 1 172 ? 32.137 43.406 63.089 1.00 45.51 172 SER A C 1
ATOM 1377 O O . SER A 1 172 ? 31.298 44.253 63.047 1.00 52.49 172 SER A O 1
ATOM 1380 N N . HIS A 1 173 ? 33.013 43.321 64.097 1.00 46.17 173 HIS A N 1
ATOM 1381 C CA . HIS A 1 173 ? 33.119 44.386 65.115 1.00 55.95 173 HIS A CA 1
ATOM 1382 C C . HIS A 1 173 ? 34.160 45.418 64.777 1.00 60.22 173 HIS A C 1
ATOM 1383 O O . HIS A 1 173 ? 34.617 46.141 65.648 1.00 77.41 173 HIS A O 1
ATOM 1390 N N . MET A 1 174 ? 34.518 45.488 63.490 1.00 64.07 174 MET A N 1
ATOM 1391 C CA . MET A 1 174 ? 35.549 46.373 62.945 1.00 63.97 174 MET A CA 1
ATOM 1392 C C . MET A 1 174 ? 36.934 46.409 63.684 1.00 68.29 174 MET A C 1
ATOM 1393 O O . MET A 1 174 ? 37.658 47.410 63.625 1.00 66.81 174 MET A O 1
ATOM 1398 N N . ASP A 1 175 ? 37.305 45.311 64.354 1.00 67.44 175 ASP A N 1
ATOM 1399 C CA . ASP A 1 175 ? 38.715 45.099 64.725 1.00 60.09 175 ASP A CA 1
ATOM 1400 C C . ASP A 1 175 ? 39.467 44.505 63.530 1.00 54.84 175 ASP A C 1
ATOM 1401 O O . ASP A 1 175 ? 39.683 43.297 63.445 1.00 48.51 175 ASP A O 1
ATOM 1406 N N . VAL A 1 176 ? 39.873 45.388 62.620 1.00 55.50 176 VAL A N 1
ATOM 1407 C CA . VAL A 1 176 ? 40.470 45.017 61.337 1.00 51.70 176 VAL A CA 1
ATOM 1408 C C . VAL A 1 176 ? 41.825 44.316 61.517 1.00 50.17 176 VAL A C 1
ATOM 1409 O O . VAL A 1 176 ? 42.105 43.290 60.864 1.00 48.89 176 VAL A O 1
ATOM 1413 N N . ASP A 1 177 ? 42.652 44.836 62.423 1.00 46.80 177 ASP A N 1
ATOM 1414 C CA . ASP A 1 177 ? 43.942 44.204 62.662 1.00 55.86 177 ASP A CA 1
ATOM 1415 C C . ASP A 1 177 ? 43.876 42.752 63.052 1.00 53.69 177 ASP A C 1
ATOM 1416 O O . ASP A 1 177 ? 44.610 41.915 62.492 1.00 54.25 177 ASP A O 1
ATOM 1421 N N . ARG A 1 178 ? 43.028 42.449 64.032 1.00 54.33 178 ARG A N 1
ATOM 1422 C CA . ARG A 1 178 ? 42.938 41.075 64.508 1.00 47.94 178 ARG A CA 1
ATOM 1423 C C . ARG A 1 178 ? 42.256 40.191 63.487 1.00 42.16 178 ARG A C 1
ATOM 1424 O O . ARG A 1 178 ? 42.640 39.021 63.336 1.00 39.94 178 ARG A O 1
ATOM 1432 N N . ALA A 1 179 ? 41.308 40.760 62.728 1.00 40.24 179 ALA A N 1
ATOM 1433 C CA . ALA A 1 179 ? 40.662 40.042 61.615 1.00 41.29 179 ALA A CA 1
ATOM 1434 C C . ALA A 1 179 ? 41.699 39.568 60.619 1.00 42.03 179 ALA A C 1
ATOM 1435 O O . ALA A 1 179 ? 41.695 38.405 60.169 1.00 47.92 179 ALA A O 1
ATOM 1437 N N . GLN A 1 180 ? 42.609 40.473 60.284 1.00 46.53 180 GLN A N 1
ATOM 1438 C CA . GLN A 1 180 ? 43.687 40.143 59.382 1.00 48.41 180 GLN A CA 1
ATOM 1439 C C . GLN A 1 180 ? 44.555 38.972 59.855 1.00 45.75 180 GLN A C 1
ATOM 1440 O O . GLN A 1 180 ? 44.823 38.020 59.077 1.00 43.79 180 GLN A O 1
ATOM 1446 N N . VAL A 1 181 ? 45.002 39.048 61.114 1.00 42.75 181 VAL A N 1
ATOM 1447 C CA . VAL A 1 181 ? 45.848 37.991 61.673 1.00 43.92 181 VAL A CA 1
ATOM 1448 C C . VAL A 1 181 ? 45.159 36.621 61.551 1.00 47.25 181 VAL A C 1
ATOM 1449 O O . VAL A 1 181 ? 45.734 35.650 61.009 1.00 53.09 181 VAL A O 1
ATOM 1453 N N . MET A 1 182 ? 43.916 36.576 62.033 1.00 44.25 182 MET A N 1
ATOM 1454 C CA . MET A 1 182 ? 43.082 35.390 61.983 1.00 43.43 182 MET A CA 1
ATOM 1455 C C . MET A 1 182 ? 42.938 34.831 60.579 1.00 45.82 182 MET A C 1
ATOM 1456 O O . MET A 1 182 ? 43.175 33.627 60.368 1.00 47.65 182 MET A O 1
ATOM 1461 N N . HIS A 1 183 ? 42.563 35.677 59.614 1.00 46.13 183 HIS A N 1
ATOM 1462 C CA . HIS A 1 183 ? 42.375 35.158 58.250 1.00 53.08 183 HIS A CA 1
ATOM 1463 C C . HIS A 1 183 ? 43.656 34.716 57.549 1.00 54.80 183 HIS A C 1
ATOM 1464 O O . HIS A 1 183 ? 43.628 33.793 56.735 1.00 50.38 183 HIS A O 1
ATOM 1471 N N . GLU A 1 184 ? 44.770 35.361 57.900 1.00 53.63 184 GLU A N 1
ATOM 1472 C CA . GLU A 1 184 ? 46.074 34.960 57.362 1.00 52.34 184 GLU A CA 1
ATOM 1473 C C . GLU A 1 184 ? 46.497 33.642 57.928 1.00 51.51 184 GLU A C 1
ATOM 1474 O O . GLU A 1 184 ? 46.856 32.753 57.152 1.00 55.35 184 GLU A O 1
ATOM 1480 N N . ARG A 1 185 ? 46.410 33.486 59.258 1.00 52.58 185 ARG A N 1
ATOM 1481 C CA . ARG A 1 185 ? 46.629 32.158 59.895 1.00 45.43 185 ARG A CA 1
ATOM 1482 C C . ARG A 1 185 ? 45.761 31.055 59.267 1.00 50.60 185 ARG A C 1
ATOM 1483 O O . ARG A 1 185 ? 46.254 29.930 59.029 1.00 60.07 185 ARG A O 1
ATOM 1491 N N . ALA A 1 186 ? 44.506 31.388 58.941 1.00 46.98 186 ALA A N 1
ATOM 1492 C CA . ALA A 1 186 ? 43.602 30.466 58.258 1.00 45.95 186 ALA A CA 1
ATOM 1493 C C . ALA A 1 186 ? 44.117 30.164 56.866 1.00 50.66 186 ALA A C 1
ATOM 1494 O O . ALA A 1 186 ? 44.156 29.004 56.469 1.00 51.37 186 ALA A O 1
ATOM 1496 N N . LEU A 1 187 ? 44.515 31.210 56.121 1.00 62.46 187 LEU A N 1
ATOM 1497 C CA . LEU A 1 187 ? 45.117 31.052 54.771 1.00 56.94 187 LEU A CA 1
ATOM 1498 C C . LEU A 1 187 ? 46.347 30.149 54.761 1.00 51.44 187 LEU A C 1
ATOM 1499 O O . LEU A 1 187 ? 46.362 29.141 54.026 1.00 48.94 187 LEU A O 1
ATOM 1504 N N . ALA A 1 188 ? 47.324 30.486 55.612 1.00 50.15 188 ALA A N 1
ATOM 1505 C CA . ALA A 1 188 ? 48.538 29.673 55.833 1.00 51.64 188 ALA A CA 1
ATOM 1506 C C . ALA A 1 188 ? 48.227 28.174 55.964 1.00 56.93 188 ALA A C 1
ATOM 1507 O O . ALA A 1 188 ? 48.795 27.349 55.227 1.00 63.91 188 ALA A O 1
ATOM 1509 N N . ILE A 1 189 ? 47.284 27.828 56.845 1.00 59.58 189 ILE A N 1
ATOM 1510 C CA . ILE A 1 189 ? 46.918 26.426 57.053 1.00 53.73 189 ILE A CA 1
ATOM 1511 C C . ILE A 1 189 ? 46.228 25.867 55.815 1.00 54.07 189 ILE A C 1
ATOM 1512 O O . ILE A 1 189 ? 46.574 24.791 55.341 1.00 59.17 189 ILE A O 1
ATOM 1517 N N . ARG A 1 190 ? 45.273 26.612 55.275 1.00 50.85 190 ARG A N 1
ATOM 1518 C CA . ARG A 1 190 ? 44.418 26.055 54.234 1.00 58.02 190 ARG A CA 1
ATOM 1519 C C . ARG A 1 190 ? 45.115 25.737 52.906 1.00 65.46 190 ARG 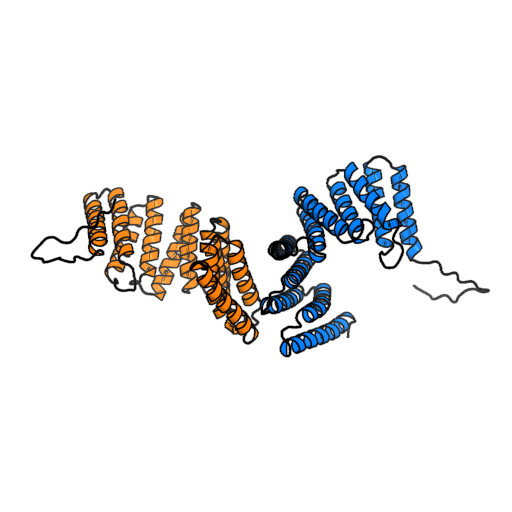A C 1
ATOM 1520 O O . ARG A 1 190 ? 44.689 24.815 52.179 1.00 58.33 190 ARG A O 1
ATOM 1528 N N . GLN A 1 191 ? 46.177 26.500 52.619 1.00 73.78 191 GLN A N 1
ATOM 1529 C CA . GLN A 1 191 ? 47.053 26.243 51.469 1.00 77.03 191 GLN A CA 1
ATOM 1530 C C . GLN A 1 191 ? 47.760 24.894 51.534 1.00 78.58 191 GLN A C 1
ATOM 1531 O O . GLN A 1 191 ? 47.877 24.208 50.521 1.00 86.97 191 GLN A O 1
ATOM 1537 N N . ASN A 1 192 ? 48.203 24.513 52.734 1.00 76.21 192 ASN A N 1
ATOM 1538 C CA . ASN A 1 192 ? 49.001 23.293 52.972 1.00 77.78 192 ASN A CA 1
ATOM 1539 C C . ASN A 1 192 ? 48.195 21.983 53.068 1.00 83.99 192 ASN A C 1
ATOM 1540 O O . ASN A 1 192 ? 48.706 20.963 53.515 1.00 88.67 192 ASN A O 1
ATOM 1545 N N . LEU A 1 193 ? 46.924 22.007 52.679 1.00 88.44 193 LEU A N 1
ATOM 1546 C CA . LEU A 1 193 ? 46.005 20.914 52.898 1.00 92.73 193 LEU A CA 1
ATOM 1547 C C . LEU A 1 193 ? 45.115 20.762 51.676 1.00 105.06 193 LEU A C 1
ATOM 1548 O O . LEU A 1 193 ? 44.075 21.403 51.603 1.00 112.47 193 LEU A O 1
ATOM 1553 N N . HIS A 1 194 ? 45.529 19.898 50.739 1.00 120.58 194 HIS A N 1
ATOM 1554 C CA . HIS A 1 194 ? 44.976 19.854 49.371 1.00 138.17 194 HIS A CA 1
ATOM 1555 C C . HIS A 1 194 ? 43.832 18.828 49.118 1.00 131.69 194 HIS A C 1
ATOM 1556 O O . HIS A 1 194 ? 42.782 19.174 48.563 1.00 111.64 194 HIS A O 1
ATOM 1563 N N . GLU A 1 195 ? 44.055 17.577 49.512 1.00 125.49 195 GLU A N 1
ATOM 1564 C CA . GLU A 1 195 ? 43.099 16.489 49.348 1.00 127.73 195 GLU A CA 1
ATOM 1565 C C . GLU A 1 195 ? 41.708 16.716 49.967 1.00 129.75 195 GLU A C 1
ATOM 1566 O O . GLU A 1 195 ? 41.403 17.750 50.595 1.00 125.55 195 GLU A O 1
ATOM 1572 N N . GLY A 1 196 ? 40.881 15.680 49.806 1.00 131.17 196 GLY A N 1
ATOM 1573 C CA . GLY A 1 196 ? 39.576 15.525 50.450 1.00 128.94 196 GLY A CA 1
ATOM 1574 C C . GLY A 1 196 ? 39.462 15.798 51.946 1.00 137.63 196 GLY A C 1
ATOM 1575 O O . GLY A 1 196 ? 38.372 15.771 52.473 1.00 148.53 196 GLY A O 1
ATOM 1576 N N . GLN A 1 197 ? 40.577 16.138 52.609 1.00 128.52 197 GLN A N 1
ATOM 1577 C CA . GLN A 1 197 ? 40.566 16.665 53.975 1.00 120.89 197 GLN A CA 1
ATOM 1578 C C . GLN A 1 197 ? 40.170 18.159 54.060 1.00 123.84 197 GLN A C 1
ATOM 1579 O O . GLN A 1 197 ? 40.021 18.705 55.167 1.00 123.33 197 GLN A O 1
ATOM 1585 N N . MET A 1 198 ? 40.041 18.795 52.891 1.00 127.02 198 MET A N 1
ATOM 1586 C CA . MET A 1 198 ? 39.485 20.139 52.759 1.00 119.36 198 MET A CA 1
ATOM 1587 C C . MET A 1 198 ? 39.081 20.396 51.305 1.00 117.40 198 MET A C 1
ATOM 1588 O O . MET A 1 198 ? 39.862 20.201 50.370 1.00 126.13 198 MET A O 1
ATOM 1593 N N . ASP A 1 199 ? 37.847 20.845 51.128 1.00 106.79 199 ASP A N 1
ATOM 1594 C CA . ASP A 1 199 ? 37.371 21.226 49.803 1.00 96.83 199 ASP A CA 1
ATOM 1595 C C . ASP A 1 199 ? 37.945 22.626 49.445 1.00 102.19 199 ASP A C 1
ATOM 1596 O O . ASP A 1 199 ? 38.260 23.448 50.331 1.00 98.01 199 ASP A O 1
ATOM 1601 N N . PRO A 1 200 ? 38.105 22.897 48.136 1.00 105.76 200 PRO A N 1
ATOM 1602 C CA . PRO A 1 200 ? 38.661 24.197 47.762 1.00 95.70 200 PRO A CA 1
ATOM 1603 C C . PRO A 1 200 ? 37.727 25.409 47.988 1.00 83.65 200 PRO A C 1
ATOM 1604 O O . PRO A 1 200 ? 38.219 26.517 48.093 1.00 77.70 200 PRO A O 1
ATOM 1608 N N . ALA A 1 201 ? 36.410 25.212 48.050 1.00 71.42 201 ALA A N 1
ATOM 1609 C CA . ALA A 1 201 ? 35.488 26.331 48.341 1.00 69.69 201 ALA A CA 1
ATOM 1610 C C . ALA A 1 201 ? 35.773 27.062 49.680 1.00 74.42 201 ALA A C 1
ATOM 1611 O O . ALA A 1 201 ? 35.574 28.263 49.761 1.00 73.61 201 ALA A O 1
ATOM 1613 N N . ASP A 1 202 ? 36.269 26.349 50.702 1.00 77.71 202 ASP A N 1
ATOM 1614 C CA . ASP A 1 202 ? 36.736 26.998 51.956 1.00 73.62 202 ASP A CA 1
ATOM 1615 C C . ASP A 1 202 ? 37.931 27.913 51.736 1.00 71.47 202 ASP A C 1
ATOM 1616 O O . ASP A 1 202 ? 38.047 28.986 52.360 1.00 70.52 202 ASP A O 1
ATOM 1621 N N . LEU A 1 203 ? 38.810 27.500 50.828 1.00 64.98 203 LEU A N 1
ATOM 1622 C CA . LEU A 1 203 ? 39.982 28.321 50.495 1.00 63.42 203 LEU A CA 1
ATOM 1623 C C . LEU A 1 203 ? 39.556 29.644 49.821 1.00 59.77 203 LEU A C 1
ATOM 1624 O O . LEU A 1 203 ? 40.126 30.688 50.116 1.00 53.89 203 LEU A O 1
ATOM 1629 N N . SER A 1 204 ? 38.536 29.569 48.963 1.00 55.67 204 SER A N 1
ATOM 1630 C CA . SER A 1 204 ? 37.981 30.730 48.302 1.00 63.07 204 SER A CA 1
ATOM 1631 C C . SER A 1 204 ? 37.328 31.690 49.298 1.00 61.16 204 SER A C 1
ATOM 1632 O O . SER A 1 204 ? 37.475 32.927 49.151 1.00 61.01 204 SER A O 1
ATOM 1635 N N . GLN A 1 205 ? 36.653 31.148 50.321 1.00 56.66 205 GLN A N 1
ATOM 1636 C CA . GLN A 1 205 ? 36.055 31.977 51.369 1.00 61.21 205 GLN A CA 1
ATOM 1637 C C . GLN A 1 205 ? 37.126 32.769 52.109 1.00 57.13 205 GLN A C 1
ATOM 1638 O O . GLN A 1 205 ? 36.927 33.962 52.411 1.00 63.33 205 GLN A O 1
ATOM 1644 N N . THR A 1 206 ? 38.264 32.127 52.366 1.00 49.94 206 THR A N 1
ATOM 1645 C CA . THR A 1 206 ? 39.343 32.813 53.054 1.00 50.32 206 THR A CA 1
ATOM 1646 C C . THR A 1 206 ? 39.847 34.022 52.249 1.00 51.32 206 THR A C 1
ATOM 1647 O O . THR A 1 206 ? 40.065 35.099 52.824 1.00 45.03 206 THR A O 1
ATOM 1651 N N . PHE A 1 207 ? 40.008 33.849 50.929 1.00 49.02 207 PHE A N 1
ATOM 1652 C CA . PHE A 1 207 ? 40.421 34.962 50.066 1.00 46.84 207 PHE A CA 1
ATOM 1653 C C . PHE A 1 207 ? 39.373 36.053 50.027 1.00 44.77 207 PHE A C 1
ATOM 1654 O O . PHE A 1 207 ? 39.701 37.231 50.258 1.00 44.30 207 PHE A O 1
ATOM 1662 N N . ILE A 1 208 ? 38.125 35.651 49.807 1.00 42.08 208 ILE A N 1
ATOM 1663 C CA . ILE A 1 208 ? 36.978 36.546 49.923 1.00 49.89 208 ILE A CA 1
ATOM 1664 C C . ILE A 1 208 ? 37.040 37.356 51.236 1.00 55.33 208 ILE A C 1
ATOM 1665 O O . ILE A 1 208 ? 36.922 38.592 51.207 1.00 51.92 208 ILE A O 1
ATOM 1670 N N . ASN A 1 209 ? 37.250 36.669 52.371 1.00 50.71 209 ASN A N 1
ATOM 1671 C CA . ASN A 1 209 ? 37.275 37.339 53.678 1.00 47.21 209 ASN A CA 1
ATOM 1672 C C . ASN A 1 209 ? 38.500 38.239 53.845 1.00 48.22 209 ASN A C 1
ATOM 1673 O O . ASN A 1 209 ? 38.383 39.363 54.348 1.00 50.98 209 ASN A O 1
ATOM 1678 N N . LEU A 1 210 ? 39.664 37.752 53.414 1.00 49.38 210 LEU A N 1
ATOM 1679 C CA . LEU A 1 210 ? 40.877 38.573 53.342 1.00 51.02 210 LEU A CA 1
ATOM 1680 C C . LEU A 1 210 ? 40.670 39.830 52.487 1.00 54.93 210 LEU A C 1
ATOM 1681 O O . LEU A 1 210 ? 41.111 40.936 52.874 1.00 48.43 210 LEU A O 1
ATOM 1686 N N . GLY A 1 211 ? 39.969 39.660 51.356 1.00 47.27 211 GLY A N 1
ATOM 1687 C CA . GLY A 1 211 ? 39.625 40.771 50.500 1.00 43.42 211 GLY A CA 1
ATOM 1688 C C . GLY A 1 211 ? 38.906 41.873 51.244 1.00 47.61 211 GLY A C 1
ATOM 1689 O O . GLY A 1 211 ? 39.346 43.033 51.214 1.00 50.56 211 GLY A O 1
ATOM 1690 N N . ALA A 1 212 ? 37.821 41.524 51.944 1.00 46.01 212 ALA A N 1
ATOM 1691 C CA . ALA A 1 212 ? 37.085 42.538 52.734 1.00 45.57 212 ALA A CA 1
ATOM 1692 C C . ALA A 1 212 ? 37.932 43.155 53.847 1.00 47.81 212 ALA A C 1
ATOM 1693 O O . ALA A 1 212 ? 37.775 44.347 54.139 1.00 51.58 212 ALA A O 1
ATOM 1695 N N . VAL A 1 213 ? 38.872 42.379 54.399 1.00 43.79 213 VAL A N 1
ATOM 1696 C CA . VAL A 1 213 ? 39.720 42.854 55.491 1.00 42.76 213 VAL A CA 1
ATOM 1697 C C . VAL A 1 213 ? 40.755 43.826 54.941 1.00 45.11 213 VAL A C 1
ATOM 1698 O O . VAL A 1 213 ? 40.931 44.947 55.470 1.00 38.50 213 VAL A O 1
ATOM 1702 N N . TYR A 1 214 ? 41.456 43.405 53.883 1.00 47.18 214 TYR A N 1
ATOM 1703 C CA . TYR A 1 214 ? 42.419 44.304 53.258 1.00 48.90 214 TYR A CA 1
ATOM 1704 C C . TYR A 1 214 ? 41.773 45.610 52.763 1.00 47.73 214 TYR A C 1
ATOM 1705 O O . TYR A 1 214 ? 42.339 46.695 52.934 1.00 46.59 214 TYR A O 1
ATOM 1714 N N . LYS A 1 215 ? 40.573 45.507 52.199 1.00 43.83 215 LYS A N 1
ATOM 1715 C CA . LYS A 1 215 ? 39.848 46.690 51.721 1.00 50.83 215 LYS A CA 1
ATOM 1716 C C . LYS A 1 215 ? 39.538 47.630 52.891 1.00 53.94 215 LYS A C 1
ATOM 1717 O O . LYS A 1 215 ? 39.749 48.834 52.793 1.00 57.22 215 LYS A O 1
ATOM 1723 N N . ALA A 1 216 ? 39.061 47.072 53.999 1.00 55.67 216 ALA A N 1
ATOM 1724 C CA . ALA A 1 216 ? 38.855 47.821 55.258 1.00 56.79 216 ALA A CA 1
ATOM 1725 C C . ALA A 1 216 ? 40.161 48.414 55.815 1.00 56.08 216 ALA A C 1
ATOM 1726 O O . ALA A 1 216 ? 40.145 49.478 56.428 1.00 58.58 216 ALA A O 1
ATOM 1728 N N . ALA A 1 217 ? 41.282 47.740 55.580 1.00 54.27 217 ALA A N 1
ATOM 1729 C CA . ALA A 1 217 ? 42.575 48.244 56.010 1.00 56.35 217 ALA A CA 1
ATOM 1730 C C . ALA A 1 217 ? 43.150 49.363 55.099 1.00 64.57 217 ALA A C 1
ATOM 1731 O O . ALA A 1 217 ? 44.188 49.919 55.393 1.00 65.94 217 ALA A O 1
ATOM 1733 N N . GLY A 1 218 ? 42.478 49.680 53.991 1.00 69.11 218 GLY A N 1
ATOM 1734 C CA . GLY A 1 218 ? 43.022 50.602 52.963 1.00 62.55 218 GLY A CA 1
ATOM 1735 C C . GLY A 1 218 ? 44.126 50.051 52.053 1.00 58.94 218 GLY A C 1
ATOM 1736 O O . GLY A 1 218 ? 44.902 50.812 51.479 1.00 60.28 218 GLY A O 1
ATOM 1737 N N . ASP A 1 219 ? 44.229 48.727 51.944 1.00 60.34 219 ASP A N 1
ATOM 1738 C CA . ASP A 1 219 ? 45.149 48.097 51.007 1.00 56.51 219 ASP A CA 1
ATOM 1739 C C . ASP A 1 219 ? 44.364 47.439 49.845 1.00 56.66 219 ASP A C 1
ATOM 1740 O O . ASP A 1 219 ? 44.228 46.201 49.736 1.00 47.27 219 ASP A O 1
ATOM 1745 N N . PHE A 1 220 ? 43.894 48.306 48.953 1.00 63.47 220 PHE A N 1
ATOM 1746 C CA . PHE A 1 220 ? 42.928 47.947 47.909 1.00 64.20 220 PHE A CA 1
ATOM 1747 C C . PHE A 1 220 ? 43.532 47.045 46.850 1.00 65.10 220 PHE A C 1
ATOM 1748 O O . PHE A 1 220 ? 42.828 46.288 46.194 1.00 63.13 220 PHE A O 1
ATOM 1756 N N . GLN A 1 221 ? 44.854 47.129 46.738 1.00 67.86 221 GLN A N 1
ATOM 1757 C CA . GLN A 1 221 ? 45.717 46.317 45.885 1.00 65.58 221 GLN A CA 1
ATOM 1758 C C . GLN A 1 221 ? 45.605 44.841 46.320 1.00 63.49 221 GLN A C 1
ATOM 1759 O O . GLN A 1 221 ? 45.228 43.986 45.516 1.00 61.73 221 GLN A O 1
ATOM 1765 N N . LYS A 1 222 ? 45.916 44.561 47.600 1.00 64.52 222 LYS A N 1
ATOM 1766 C CA . LYS A 1 222 ? 45.979 43.203 48.124 1.00 61.09 222 LYS A CA 1
ATOM 1767 C C . LYS A 1 222 ? 44.577 42.675 48.202 1.00 57.34 222 LYS A C 1
ATOM 1768 O O . LYS A 1 222 ? 44.347 41.474 48.010 1.00 57.54 222 LYS A O 1
ATOM 1774 N N . ALA A 1 223 ? 43.641 43.594 48.437 1.00 54.29 223 ALA A N 1
ATOM 1775 C CA . ALA A 1 223 ? 42.204 43.286 48.399 1.00 58.96 223 ALA A CA 1
ATOM 1776 C C . ALA A 1 223 ? 41.793 42.688 47.056 1.00 57.36 223 ALA A C 1
ATOM 1777 O O . ALA A 1 223 ? 41.303 41.557 47.005 1.00 61.48 223 ALA A O 1
ATOM 1779 N N . GLU A 1 224 ? 42.048 43.408 45.964 1.00 63.56 224 GLU A N 1
ATOM 1780 C CA . GLU A 1 224 ? 41.692 42.893 44.635 1.00 63.58 224 GLU A CA 1
ATOM 1781 C C . GLU A 1 224 ? 42.431 41.605 44.286 1.00 61.06 224 GLU A C 1
ATOM 1782 O O . GLU A 1 224 ? 41.810 40.706 43.712 1.00 55.49 224 GLU A O 1
ATOM 1788 N N . ALA A 1 225 ? 43.721 41.504 44.663 1.00 54.71 225 ALA A N 1
ATOM 1789 C CA . ALA A 1 225 ? 44.500 40.270 44.466 1.00 58.37 225 ALA A CA 1
ATOM 1790 C C . ALA A 1 225 ? 43.810 39.049 45.104 1.00 66.52 225 ALA A C 1
ATOM 1791 O O . ALA A 1 225 ? 43.764 37.961 44.497 1.00 66.93 225 ALA A O 1
ATOM 1793 N N . CYS A 1 226 ? 43.242 39.250 46.301 1.00 63.35 226 CYS A N 1
ATOM 1794 C CA . CYS A 1 226 ? 42.499 38.191 47.014 1.00 61.67 226 CYS A CA 1
ATOM 1795 C C . CYS A 1 226 ? 41.201 37.851 46.316 1.00 55.92 226 CYS A C 1
ATOM 1796 O O . CYS A 1 226 ? 40.949 36.679 46.029 1.00 53.01 226 CYS A O 1
ATOM 1799 N N . VAL A 1 227 ? 40.396 38.875 46.036 1.00 50.47 227 VAL A N 1
ATOM 1800 C CA . VAL A 1 227 ? 39.124 38.723 45.306 1.00 54.62 227 VAL A CA 1
ATOM 1801 C C . VAL A 1 227 ? 39.346 38.030 43.935 1.00 63.41 227 VAL A C 1
ATOM 1802 O O . VAL A 1 227 ? 38.563 37.193 43.524 1.00 61.46 227 VAL A O 1
ATOM 1806 N N . ASP A 1 228 ? 40.454 38.348 43.276 1.00 70.80 228 ASP A N 1
ATOM 1807 C CA . ASP A 1 228 ? 40.873 37.656 42.068 1.00 76.98 228 ASP A CA 1
ATOM 1808 C C . ASP A 1 228 ? 41.125 36.173 42.310 1.00 76.87 228 ASP A C 1
ATOM 1809 O O . ASP A 1 228 ? 40.521 35.334 41.612 1.00 71.83 228 ASP A O 1
ATOM 1814 N N . ARG A 1 229 ? 41.966 35.844 43.307 1.00 74.89 229 ARG A N 1
ATOM 1815 C CA . ARG A 1 229 ? 42.304 34.441 43.528 1.00 76.61 229 ARG A CA 1
ATOM 1816 C C . ARG A 1 229 ? 41.111 33.587 43.949 1.00 78.45 229 ARG A C 1
ATOM 1817 O O . ARG A 1 229 ? 41.109 32.382 43.708 1.00 92.62 229 ARG A O 1
ATOM 1825 N N . ALA A 1 230 ? 40.098 34.217 44.548 1.00 70.85 230 ALA A N 1
ATOM 1826 C CA . ALA A 1 230 ? 38.863 33.521 44.917 1.00 67.43 230 ALA A CA 1
ATOM 1827 C C . ALA A 1 230 ? 38.063 33.215 43.685 1.00 64.66 230 ALA A C 1
ATOM 1828 O O . ALA A 1 230 ? 37.498 32.136 43.571 1.00 68.23 230 ALA A O 1
ATOM 1830 N N . LYS A 1 231 ? 38.031 34.171 42.761 1.00 71.99 231 LYS A N 1
ATOM 1831 C CA . LYS A 1 231 ? 37.328 34.020 41.488 1.00 73.46 231 LYS A CA 1
ATOM 1832 C C . LYS A 1 231 ? 37.972 32.915 40.652 1.00 70.94 231 LYS A C 1
ATOM 1833 O O . LYS A 1 231 ? 37.251 32.073 40.111 1.00 74.80 231 LYS A O 1
ATOM 1839 N N . ARG A 1 232 ? 39.308 32.897 40.604 1.00 69.23 232 ARG A N 1
ATOM 1840 C CA . ARG A 1 232 ? 40.079 31.830 39.931 1.00 78.69 232 ARG A CA 1
ATOM 1841 C C . ARG A 1 232 ? 39.729 30.431 40.477 1.00 87.39 232 ARG A C 1
ATOM 1842 O O . ARG A 1 232 ? 39.564 29.482 39.703 1.00 86.44 232 ARG A O 1
ATOM 1850 N N . ILE A 1 233 ? 39.613 30.325 41.806 1.00 89.83 233 ILE A N 1
ATOM 1851 C CA . ILE A 1 233 ? 39.284 29.068 42.477 1.00 80.08 233 ILE A CA 1
ATOM 1852 C C . ILE A 1 233 ? 37.854 28.589 42.144 1.00 75.92 233 ILE A C 1
ATOM 1853 O O . ILE A 1 233 ? 37.657 27.458 41.684 1.00 73.54 233 ILE A O 1
ATOM 1858 N N . ARG A 1 234 ? 36.877 29.464 42.353 1.00 78.76 234 ARG A N 1
ATOM 1859 C CA . ARG A 1 234 ? 35.462 29.188 42.051 1.00 87.32 234 ARG A CA 1
ATOM 1860 C C . ARG A 1 234 ? 35.233 28.843 40.580 1.00 95.40 234 ARG A C 1
ATOM 1861 O O . ARG A 1 234 ? 34.386 28.004 40.264 1.00 99.38 234 ARG A O 1
ATOM 1869 N N . ALA A 1 235 ? 36.002 29.480 39.693 1.00 98.13 235 ALA A N 1
ATOM 1870 C CA . ALA A 1 235 ? 36.016 29.125 38.271 1.00 93.30 235 ALA A CA 1
ATOM 1871 C C . ALA A 1 235 ? 36.648 27.747 38.032 1.00 89.72 235 ALA A C 1
ATOM 1872 O O . ALA A 1 235 ? 36.065 26.930 37.322 1.00 92.31 235 ALA A O 1
ATOM 1874 N N . ALA A 1 236 ? 37.806 27.485 38.648 1.00 84.88 236 ALA A N 1
ATOM 1875 C CA . ALA A 1 236 ? 38.561 26.226 38.454 1.00 90.06 236 ALA A CA 1
ATOM 1876 C C . ALA A 1 236 ? 37.896 24.945 38.977 1.00 99.78 236 ALA A C 1
ATOM 1877 O O . ALA A 1 236 ? 38.404 23.844 38.738 1.00 102.95 236 ALA A O 1
ATOM 1879 N N . MET A 1 237 ? 36.783 25.079 39.698 1.00 108.35 237 MET A N 1
ATOM 1880 C CA . MET A 1 237 ? 36.036 23.902 40.176 1.00 106.22 237 MET A CA 1
ATOM 1881 C C . MET A 1 237 ? 34.867 23.519 39.271 1.00 100.01 237 MET A C 1
ATOM 1882 O O . MET A 1 237 ? 34.100 22.608 39.586 1.00 97.28 237 MET A O 1
ATOM 1887 N N . ASN A 1 238 ? 34.730 24.230 38.160 1.00 104.76 238 ASN A N 1
ATOM 1888 C CA . ASN A 1 238 ? 34.006 23.684 36.998 1.00 105.29 238 ASN A CA 1
ATOM 1889 C C . ASN A 1 238 ? 34.754 22.686 36.071 1.00 95.70 238 ASN A C 1
ATOM 1890 O O . ASN A 1 238 ? 34.106 21.795 35.515 1.00 109.92 238 ASN A O 1
ATOM 1895 N N . GLY A 1 239 ? 36.078 22.798 35.968 1.00 77.07 239 GLY A N 1
ATOM 1896 C CA . GLY A 1 239 ? 36.871 21.885 35.175 1.00 80.35 239 GLY A CA 1
ATOM 1897 C C . GLY A 1 239 ? 36.725 22.123 33.683 1.00 78.89 239 GLY A C 1
ATOM 1898 O O . GLY A 1 239 ? 35.634 22.333 33.185 1.00 74.31 239 GLY A O 1
ATOM 1899 N N . TYR A 1 240 ? 37.860 22.112 32.985 1.00 78.55 240 TYR A N 1
ATOM 1900 C CA . TYR A 1 240 ? 37.929 22.341 31.543 1.00 70.31 240 TYR A CA 1
ATOM 1901 C C . TYR A 1 240 ? 37.948 21.018 30.808 1.00 63.86 240 TYR A C 1
ATOM 1902 O O . TYR A 1 240 ? 38.840 20.181 31.022 1.00 64.03 240 TYR A O 1
ATOM 1911 N N . HIS A 1 241 ? 36.955 20.831 29.941 1.00 67.17 241 HIS A N 1
ATOM 1912 C CA . HIS A 1 241 ? 36.843 19.606 29.132 1.00 70.80 241 HIS A CA 1
ATOM 1913 C C . HIS A 1 241 ? 36.840 19.900 27.634 1.00 62.42 241 HIS A C 1
ATOM 1914 O O . HIS A 1 241 ? 35.784 20.196 27.066 1.00 58.99 241 HIS A O 1
ATOM 1921 N N . PRO A 1 242 ? 38.036 19.840 26.997 1.00 55.40 242 PRO A N 1
ATOM 1922 C CA . PRO A 1 242 ? 38.121 20.076 25.555 1.00 48.97 242 PRO A CA 1
ATOM 1923 C C . PRO A 1 242 ? 37.246 19.139 24.745 1.00 49.05 242 PRO A C 1
ATOM 1924 O O . PRO A 1 242 ? 36.992 18.025 25.156 1.00 53.05 242 PRO A O 1
ATOM 1928 N N . ASN A 1 243 ? 36.766 19.613 23.600 1.00 48.27 243 ASN A N 1
ATOM 1929 C CA . ASN A 1 243 ? 35.964 18.823 22.694 1.00 43.17 243 ASN A CA 1
ATOM 1930 C C . ASN A 1 243 ? 36.651 18.812 21.323 1.00 47.76 243 ASN A C 1
ATOM 1931 O O . ASN A 1 243 ? 36.132 19.379 20.356 1.00 45.36 243 ASN A O 1
ATOM 1936 N N . PRO A 1 244 ? 37.840 18.173 21.221 1.00 48.08 244 PRO A N 1
ATOM 1937 C CA . PRO A 1 244 ? 38.547 18.175 19.927 1.00 44.69 244 PRO A CA 1
ATOM 1938 C C . PRO A 1 244 ? 37.694 17.495 18.875 1.00 43.66 244 PRO A C 1
ATOM 1939 O O . PRO A 1 244 ? 37.105 16.474 19.172 1.00 49.44 244 PRO A O 1
ATOM 1943 N N . ARG A 1 245 ? 37.598 18.065 17.676 1.00 41.69 245 ARG A N 1
ATOM 1944 C CA . ARG A 1 245 ? 36.672 17.562 16.665 1.00 38.33 245 ARG A CA 1
ATOM 1945 C C . ARG A 1 245 ? 37.059 17.989 15.269 1.00 40.53 245 ARG A C 1
ATOM 1946 O O . ARG A 1 245 ? 37.893 18.900 15.095 1.00 41.95 245 ARG A O 1
ATOM 1954 N N . ARG A 1 246 ? 36.423 17.365 14.283 1.00 38.44 246 ARG A N 1
ATOM 1955 C CA . ARG A 1 246 ? 36.716 17.677 12.871 1.00 41.51 246 ARG A CA 1
ATOM 1956 C C . ARG A 1 246 ? 35.515 18.273 12.167 1.00 37.91 246 ARG A C 1
ATOM 1957 O O . ARG A 1 246 ? 35.589 18.563 10.990 1.00 38.13 246 ARG A O 1
ATOM 1965 N N . SER A 1 247 ? 34.396 18.379 12.878 1.00 37.80 247 SER A N 1
ATOM 1966 C CA . SER A 1 247 ? 33.156 18.974 12.340 1.00 38.93 247 SER A CA 1
ATOM 1967 C C . SER A 1 247 ? 32.268 19.501 13.455 1.00 36.40 247 SER A C 1
ATOM 1968 O O . SER A 1 247 ? 32.560 19.288 14.645 1.00 37.92 247 SER A O 1
ATOM 1971 N N . ALA A 1 248 ? 31.202 20.200 13.094 1.00 33.16 248 ALA A N 1
ATOM 1972 C CA . ALA A 1 248 ? 30.377 20.849 14.124 1.00 35.90 248 ALA A CA 1
ATOM 1973 C C . ALA A 1 248 ? 29.655 19.783 14.963 1.00 32.91 248 ALA A C 1
ATOM 1974 O O . ALA A 1 248 ? 29.323 18.710 14.453 1.00 35.22 248 ALA A O 1
ATOM 1976 N N . SER A 1 249 ? 29.435 20.055 16.248 1.00 34.00 249 SER A N 1
ATOM 1977 C CA . SER A 1 249 ? 28.591 19.172 17.061 1.00 37.42 249 SER A CA 1
ATOM 1978 C C . SER A 1 249 ? 27.118 19.338 16.718 1.00 39.08 249 SER A C 1
ATOM 1979 O O . SER A 1 249 ? 26.714 20.377 16.168 1.00 45.56 249 SER A O 1
ATOM 1982 N N . LEU A 1 250 ? 26.305 18.357 17.088 1.00 37.93 250 LEU A N 1
ATOM 1983 C CA . LEU A 1 250 ? 24.855 18.413 16.841 1.00 39.38 250 LEU A CA 1
ATOM 1984 C C . LEU A 1 250 ? 24.223 19.386 17.829 1.00 43.42 250 LEU A C 1
ATOM 1985 O O . LEU A 1 250 ? 24.422 19.242 19.028 1.00 41.69 250 LEU A O 1
ATOM 1990 N N . LEU A 1 251 ? 23.489 20.378 17.330 1.00 40.10 251 LEU A N 1
ATOM 1991 C CA . LEU A 1 251 ? 22.902 21.366 18.241 1.00 37.84 251 LEU A CA 1
ATOM 1992 C C . LEU A 1 251 ? 21.513 20.935 18.669 1.00 37.09 251 LEU A C 1
ATOM 1993 O O . LEU A 1 251 ? 20.756 20.326 17.899 1.00 35.83 251 LEU A O 1
ATOM 1998 N N . ILE A 1 252 ? 21.206 21.262 19.919 1.00 38.28 252 ILE A N 1
ATOM 1999 C CA . ILE A 1 252 ? 19.913 21.069 20.549 1.00 41.54 252 ILE A CA 1
ATOM 2000 C C . ILE A 1 252 ? 19.214 22.442 20.645 1.00 40.81 252 ILE A C 1
ATOM 2001 O O . ILE A 1 252 ? 19.802 23.404 21.119 1.00 40.11 252 ILE A O 1
ATOM 2006 N N . ASP A 1 253 ? 17.972 22.529 20.175 1.00 41.10 253 ASP A N 1
ATOM 2007 C CA . ASP A 1 253 ? 17.237 23.776 20.234 1.00 42.89 253 ASP A CA 1
ATOM 2008 C C . ASP A 1 253 ? 16.749 23.939 21.659 1.00 54.36 253 ASP A C 1
ATOM 2009 O O . ASP A 1 253 ? 15.928 23.151 22.136 1.00 59.80 253 ASP A O 1
ATOM 2014 N N . LYS A 1 254 ? 17.272 24.959 22.337 1.00 60.24 254 LYS A N 1
ATOM 2015 C CA . LYS A 1 254 ? 16.988 25.144 23.750 1.00 64.74 254 LYS A CA 1
ATOM 2016 C C . LYS A 1 254 ? 15.900 26.150 24.106 1.00 62.59 254 LYS A C 1
ATOM 2017 O O . LYS A 1 254 ? 15.596 26.262 25.283 1.00 73.06 254 LYS A O 1
ATOM 2023 N N . SER A 1 255 ? 15.316 26.839 23.114 1.00 55.41 255 SER A N 1
ATOM 2024 C CA . SER A 1 255 ? 14.184 27.777 23.301 1.00 66.80 255 SER A CA 1
ATOM 2025 C C . SER A 1 255 ? 13.227 27.537 24.478 1.00 66.28 255 SER A C 1
ATOM 2026 O O . SER A 1 255 ? 12.678 28.485 25.012 1.00 64.62 255 SER A O 1
ATOM 2029 N N . ASP B 1 2 ? 30.093 7.334 105.089 1.00 96.30 2 ASP B N 1
ATOM 2030 C CA . ASP B 1 2 ? 29.499 8.488 104.363 1.00 104.34 2 ASP B CA 1
ATOM 2031 C C . ASP B 1 2 ? 28.178 8.994 105.002 1.00 104.43 2 ASP B C 1
ATOM 2032 O O . ASP B 1 2 ? 27.386 8.201 105.521 1.00 111.69 2 ASP B O 1
ATOM 2037 N N . THR B 1 3 ? 27.980 10.318 104.964 1.00 101.96 3 THR B N 1
ATOM 2038 C CA . THR B 1 3 ? 26.892 11.045 105.662 1.00 93.81 3 THR B CA 1
ATOM 2039 C C . THR B 1 3 ? 25.457 10.611 105.238 1.00 88.97 3 THR B C 1
ATOM 2040 O O . THR B 1 3 ? 25.242 10.089 104.137 1.00 87.47 3 THR B O 1
ATOM 2044 N N . ALA B 1 4 ? 24.486 10.820 106.143 1.00 75.47 4 ALA B N 1
ATOM 2045 C CA . ALA B 1 4 ? 23.059 10.550 105.938 1.00 72.08 4 ALA B CA 1
ATOM 2046 C C . ALA B 1 4 ? 22.475 11.173 104.683 1.00 80.93 4 ALA B C 1
ATOM 2047 O O . ALA B 1 4 ? 21.656 10.538 104.025 1.00 80.05 4 ALA B O 1
ATOM 2049 N N . LEU B 1 5 ? 22.901 12.394 104.355 1.00 79.60 5 LEU B N 1
ATOM 2050 C CA . LEU B 1 5 ? 22.441 13.076 103.153 1.00 72.95 5 LEU B CA 1
ATOM 2051 C C . LEU B 1 5 ? 22.889 12.358 101.870 1.00 68.80 5 LEU B C 1
ATOM 2052 O O . LEU B 1 5 ? 22.079 12.197 100.949 1.00 61.44 5 LEU B O 1
ATOM 2057 N N . GLU B 1 6 ? 24.154 11.928 101.827 1.00 62.12 6 GLU B N 1
ATOM 2058 C CA . GLU B 1 6 ? 24.684 11.150 100.693 1.00 67.91 6 GLU B CA 1
ATOM 2059 C C . GLU B 1 6 ? 23.906 9.830 100.473 1.00 70.30 6 GLU B C 1
ATOM 2060 O O . GLU B 1 6 ? 23.707 9.388 99.316 1.00 64.61 6 GLU B O 1
ATOM 2066 N N . ARG B 1 7 ? 23.430 9.247 101.585 1.00 67.90 7 ARG B N 1
ATOM 2067 C CA . ARG B 1 7 ? 22.630 8.025 101.562 1.00 70.34 7 ARG B CA 1
ATOM 2068 C C . ARG B 1 7 ? 21.236 8.279 100.996 1.00 65.02 7 ARG B C 1
ATOM 2069 O O . ARG B 1 7 ? 20.757 7.525 100.162 1.00 66.26 7 ARG B O 1
ATOM 2077 N N . GLN B 1 8 ? 20.600 9.343 101.470 1.00 59.10 8 GLN B N 1
ATOM 2078 C CA . GLN B 1 8 ? 19.322 9.825 100.938 1.00 49.04 8 GLN B CA 1
ATOM 2079 C C . GLN B 1 8 ? 19.389 10.095 99.428 1.00 43.31 8 GLN B C 1
ATOM 2080 O O . GLN B 1 8 ? 18.456 9.753 98.692 1.00 40.22 8 GLN B O 1
ATOM 2086 N N . ILE B 1 9 ? 20.512 10.634 98.975 1.00 37.23 9 ILE B N 1
ATOM 2087 C CA . ILE B 1 9 ? 20.693 10.950 97.576 1.00 42.14 9 ILE B CA 1
ATOM 2088 C C . ILE B 1 9 ? 20.796 9.680 96.753 1.00 49.42 9 ILE B C 1
ATOM 2089 O O . ILE B 1 9 ? 20.163 9.595 95.686 1.00 54.11 9 ILE B O 1
ATOM 2094 N N . ALA B 1 10 ? 21.560 8.696 97.253 1.00 55.93 10 ALA B N 1
ATOM 2095 C CA . ALA B 1 10 ? 21.807 7.426 96.530 1.00 51.59 10 ALA B CA 1
ATOM 2096 C C . ALA B 1 10 ? 20.492 6.697 96.316 1.00 49.16 10 ALA B C 1
ATOM 2097 O O . ALA B 1 10 ? 20.202 6.222 95.226 1.00 47.26 10 ALA B O 1
ATOM 2099 N N . SER B 1 11 ? 19.695 6.646 97.379 1.00 48.65 11 SER B N 1
ATOM 2100 C CA . SER B 1 11 ? 18.413 5.975 97.403 1.00 47.06 11 SER B CA 1
ATOM 2101 C C . SER B 1 11 ? 17.426 6.658 96.437 1.00 55.21 11 SER B C 1
ATOM 2102 O O . SER B 1 11 ? 16.773 5.962 95.627 1.00 60.74 11 SER B O 1
ATOM 2105 N N . ALA B 1 12 ? 17.342 8.002 96.528 1.00 50.42 12 ALA B N 1
ATOM 2106 C CA . ALA B 1 12 ? 16.474 8.812 95.669 1.00 41.94 12 ALA B CA 1
ATOM 2107 C C . ALA B 1 12 ? 16.908 8.728 94.208 1.00 39.81 12 ALA B C 1
ATOM 2108 O O . ALA B 1 12 ? 16.054 8.633 93.331 1.00 37.48 12 ALA B O 1
ATOM 2110 N N . SER B 1 13 ? 18.222 8.730 93.952 1.00 39.78 13 SER B N 1
ATOM 2111 C CA . SER B 1 13 ? 18.719 8.527 92.582 1.00 44.58 13 SER B CA 1
ATOM 2112 C C . SER B 1 13 ? 18.353 7.178 92.003 1.00 45.44 13 SER B C 1
ATOM 2113 O O . SER B 1 13 ? 17.949 7.120 90.849 1.00 49.17 13 SER B O 1
ATOM 2116 N N . ARG B 1 14 ? 18.507 6.093 92.783 1.00 52.63 14 ARG B N 1
ATOM 2117 C CA . ARG B 1 14 ? 18.150 4.722 92.333 1.00 53.58 14 ARG B CA 1
ATOM 2118 C C . ARG B 1 14 ? 16.708 4.742 91.896 1.00 47.11 14 ARG B C 1
ATOM 2119 O O . ARG B 1 14 ? 16.351 4.285 90.787 1.00 43.21 14 ARG B O 1
ATOM 2127 N N . SER B 1 15 ? 15.887 5.255 92.819 1.00 41.42 15 SER B N 1
ATOM 2128 C CA . SER B 1 15 ? 14.466 5.285 92.651 1.00 42.63 15 SER B CA 1
ATOM 2129 C C . SER B 1 15 ? 14.059 6.093 91.370 1.00 46.95 15 SER B C 1
ATOM 2130 O O . SER B 1 15 ? 13.134 5.683 90.641 1.00 46.93 15 SER B O 1
ATOM 2133 N N . VAL B 1 16 ? 14.791 7.185 91.089 1.00 38.56 16 VAL B N 1
ATOM 2134 C CA . VAL B 1 16 ? 14.607 7.973 89.871 1.00 37.73 16 VAL B CA 1
ATOM 2135 C C . VAL B 1 16 ? 14.974 7.162 88.604 1.00 42.23 16 VAL B C 1
ATOM 2136 O O . VAL B 1 16 ? 14.184 7.084 87.649 1.00 45.61 16 VAL B O 1
ATOM 2140 N N . GLU B 1 17 ? 16.176 6.572 88.620 1.00 47.66 17 GLU B N 1
ATOM 2141 C CA . GLU B 1 17 ? 16.673 5.717 87.527 1.00 51.02 17 GLU B CA 1
ATOM 2142 C C . GLU B 1 17 ? 15.700 4.576 87.213 1.00 46.85 17 GLU B C 1
ATOM 2143 O O . GLU B 1 17 ? 15.401 4.312 86.039 1.00 43.24 17 GLU B O 1
ATOM 2149 N N . GLU B 1 18 ? 15.165 3.953 88.264 1.00 44.38 18 GLU B N 1
ATOM 2150 C CA . GLU B 1 18 ? 14.128 2.948 88.093 1.00 49.18 18 GLU B CA 1
ATOM 2151 C C . GLU B 1 18 ? 12.886 3.496 87.390 1.00 47.52 18 GLU B C 1
ATOM 2152 O O . GLU B 1 18 ? 12.395 2.889 86.424 1.00 51.10 18 GLU B O 1
ATOM 2158 N N . ALA B 1 19 ? 12.367 4.621 87.895 1.00 40.78 19 ALA B N 1
ATOM 2159 C CA . ALA B 1 19 ? 11.229 5.261 87.266 1.00 35.53 19 ALA B CA 1
ATOM 2160 C C . ALA B 1 19 ? 11.479 5.699 85.807 1.00 34.74 19 ALA B C 1
ATOM 2161 O O . ALA B 1 19 ? 10.527 5.660 85.009 1.00 34.81 19 ALA B O 1
ATOM 2163 N N . ARG B 1 20 ? 12.731 6.053 85.449 1.00 30.34 20 ARG B N 1
ATOM 2164 C CA . ARG B 1 20 ? 13.019 6.344 84.037 1.00 36.00 20 ARG B CA 1
ATOM 2165 C C . ARG B 1 20 ? 12.706 5.146 83.090 1.00 39.21 20 ARG B C 1
ATOM 2166 O O . ARG B 1 20 ? 11.977 5.284 82.075 1.00 40.26 20 ARG B O 1
ATOM 2174 N N . ARG B 1 21 ? 13.272 3.986 83.466 1.00 41.32 21 ARG B N 1
ATOM 2175 C CA . ARG B 1 21 ? 13.156 2.722 82.722 1.00 42.01 21 ARG B CA 1
ATOM 2176 C C . ARG B 1 21 ? 11.711 2.268 82.688 1.00 43.04 21 ARG B C 1
ATOM 2177 O O . ARG B 1 21 ? 11.168 1.948 81.617 1.00 42.39 21 ARG B O 1
ATOM 2185 N N . LEU B 1 22 ? 11.058 2.302 83.858 1.00 41.63 22 LEU B N 1
ATOM 2186 C CA . LEU B 1 22 ? 9.635 2.031 83.923 1.00 40.69 22 LEU B CA 1
ATOM 2187 C C . LEU B 1 22 ? 8.826 2.868 82.904 1.00 46.77 22 LEU B C 1
ATOM 2188 O O . LEU B 1 22 ? 7.888 2.356 82.304 1.00 48.62 22 LEU B O 1
ATOM 2193 N N . ALA B 1 23 ? 9.191 4.148 82.714 1.00 46.49 23 ALA B N 1
ATOM 2194 C CA . ALA B 1 23 ? 8.424 5.035 81.828 1.00 41.24 23 ALA B CA 1
ATOM 2195 C C . ALA B 1 23 ? 8.827 4.827 80.396 1.00 41.77 23 ALA B C 1
ATOM 2196 O O . ALA B 1 23 ? 8.093 5.249 79.506 1.00 41.90 23 ALA B O 1
ATOM 2198 N N . TYR B 1 24 ? 10.014 4.219 80.174 1.00 43.43 24 TYR B N 1
ATOM 2199 C CA . TYR B 1 24 ? 10.374 3.673 78.860 1.00 45.57 24 TYR B CA 1
ATOM 2200 C C . TYR B 1 24 ? 9.442 2.503 78.475 1.00 47.48 24 TYR B C 1
ATOM 2201 O O . TYR B 1 24 ? 8.845 2.533 77.396 1.00 47.03 24 TYR B O 1
ATOM 2210 N N . HIS B 1 25 ? 9.333 1.499 79.357 1.00 46.87 25 HIS B N 1
ATOM 2211 C CA . HIS B 1 25 ? 8.442 0.340 79.134 1.00 55.83 25 HIS B CA 1
ATOM 2212 C C . HIS B 1 25 ? 6.934 0.730 79.062 1.00 58.11 25 HIS B C 1
ATOM 2213 O O . HIS B 1 25 ? 6.149 0.184 78.249 1.00 54.71 25 HIS B O 1
ATOM 2220 N N . ASP B 1 26 ? 6.550 1.682 79.902 1.00 58.67 26 ASP B N 1
ATOM 2221 C CA . ASP B 1 26 ? 5.179 2.117 79.943 1.00 61.81 26 ASP B CA 1
ATOM 2222 C C . ASP B 1 26 ? 5.114 3.671 80.018 1.00 67.54 26 ASP B C 1
ATOM 2223 O O . ASP B 1 26 ? 5.169 4.243 81.130 1.00 52.24 26 ASP B O 1
ATOM 2228 N N . PRO B 1 27 ? 5.005 4.353 78.826 1.00 70.92 27 PRO B N 1
ATOM 2229 C CA . PRO B 1 27 ? 5.084 5.822 78.809 1.00 76.80 27 PRO B CA 1
ATOM 2230 C C . PRO B 1 27 ? 4.038 6.557 79.657 1.00 76.36 27 PRO B C 1
ATOM 2231 O O . PRO B 1 27 ? 4.294 7.696 80.029 1.00 77.84 27 PRO B O 1
ATOM 2235 N N . ILE B 1 28 ? 2.933 5.913 80.040 1.00 68.57 28 ILE B N 1
ATOM 2236 C CA . ILE B 1 28 ? 1.972 6.589 80.950 1.00 68.32 28 ILE B CA 1
ATOM 2237 C C . ILE B 1 28 ? 2.470 6.750 82.439 1.00 68.26 28 ILE B C 1
ATOM 2238 O O . ILE B 1 28 ? 2.034 7.649 83.173 1.00 79.29 28 ILE B O 1
ATOM 2243 N N . ARG B 1 29 ? 3.462 5.938 82.831 1.00 58.65 29 ARG B N 1
ATOM 2244 C CA . ARG B 1 29 ? 4.211 6.073 84.087 1.00 54.76 29 ARG B CA 1
ATOM 2245 C C . ARG B 1 29 ? 5.209 7.253 84.145 1.00 51.59 29 ARG B C 1
ATOM 2246 O O . ARG B 1 29 ? 6.093 7.242 84.973 1.00 48.11 29 ARG B O 1
ATOM 2254 N N . VAL B 1 30 ? 4.993 8.317 83.352 1.00 46.17 30 VAL B N 1
ATOM 2255 C CA . VAL B 1 30 ? 5.688 9.588 83.489 1.00 37.58 30 VAL B CA 1
ATOM 2256 C C . VAL B 1 30 ? 5.356 10.254 84.829 1.00 35.02 30 VAL B C 1
ATOM 2257 O O . VAL B 1 30 ? 6.240 10.843 85.483 1.00 34.60 30 VAL B O 1
ATOM 2261 N N . GLY B 1 31 ? 4.104 10.136 85.239 1.00 31.66 31 GLY B N 1
ATOM 2262 C CA . GLY B 1 31 ? 3.653 10.661 86.528 1.00 28.88 31 GLY B CA 1
ATOM 2263 C C . GLY B 1 31 ? 4.494 10.214 87.687 1.00 28.32 31 GLY B C 1
ATOM 2264 O O . GLY B 1 31 ? 4.927 11.020 88.497 1.00 30.30 31 GLY B O 1
ATOM 2265 N N . ALA B 1 32 ? 4.781 8.917 87.747 1.00 31.31 32 ALA B N 1
ATOM 2266 C CA . ALA B 1 32 ? 5.598 8.341 88.844 1.00 29.85 32 ALA B CA 1
ATOM 2267 C C . ALA B 1 32 ? 7.049 8.808 88.756 1.00 30.72 32 ALA B C 1
ATOM 2268 O O . ALA B 1 32 ? 7.705 8.937 89.776 1.00 34.41 32 ALA B O 1
ATOM 2270 N N . LEU B 1 33 ? 7.559 9.042 87.553 1.00 29.86 33 LEU B N 1
ATOM 2271 C CA . LEU B 1 33 ? 8.906 9.575 87.376 1.00 29.98 33 LEU B CA 1
ATOM 2272 C C . LEU B 1 33 ? 8.997 10.926 88.024 1.00 32.20 33 LEU B C 1
ATOM 2273 O O . LEU B 1 33 ? 9.971 11.174 88.744 1.00 34.87 33 LEU B O 1
ATOM 2278 N N . VAL B 1 34 ? 7.973 11.767 87.815 1.00 29.24 34 VAL B N 1
ATOM 2279 C CA . VAL B 1 34 ? 7.907 13.105 88.374 1.00 29.84 34 VAL B CA 1
ATOM 2280 C C . VAL B 1 34 ? 7.952 13.034 89.889 1.00 30.13 34 VAL B C 1
ATOM 2281 O O . VAL B 1 34 ? 8.737 13.768 90.514 1.00 31.93 34 VAL B O 1
ATOM 2285 N N . GLU B 1 35 ? 7.141 12.164 90.476 1.00 31.33 35 GLU B N 1
ATOM 2286 C CA . GLU B 1 35 ? 7.161 11.975 91.922 1.00 38.94 35 GLU B CA 1
ATOM 2287 C C . GLU B 1 35 ? 8.511 11.610 92.494 1.00 38.75 35 GLU B C 1
ATOM 2288 O O . GLU B 1 35 ? 8.937 12.180 93.477 1.00 44.29 35 GLU B O 1
ATOM 2294 N N . GLN B 1 36 ? 9.181 10.660 91.872 1.00 39.02 36 GLN B N 1
ATOM 2295 C CA . GLN B 1 36 ? 10.534 10.254 92.309 1.00 38.53 36 GLN B CA 1
ATOM 2296 C C . GLN B 1 36 ? 11.509 11.388 92.085 1.00 38.71 36 GLN B C 1
ATOM 2297 O O . GLN B 1 36 ? 12.384 11.594 92.902 1.00 49.56 36 GLN B O 1
ATOM 2303 N N . ILE B 1 37 ? 11.364 12.115 90.974 1.00 34.28 37 ILE B N 1
ATOM 2304 C CA . ILE B 1 37 ? 12.169 13.307 90.712 1.00 32.67 37 ILE B CA 1
ATOM 2305 C C . ILE B 1 37 ? 11.982 14.363 91.819 1.00 32.16 37 ILE B C 1
ATOM 2306 O O . ILE B 1 37 ? 12.979 14.909 92.319 1.00 32.07 37 ILE B O 1
ATOM 2311 N N . SER B 1 38 ? 10.745 14.595 92.247 1.00 27.65 38 SER B N 1
ATOM 2312 C CA . SER B 1 38 ? 10.524 15.583 93.283 1.00 32.52 38 SER B CA 1
ATOM 2313 C C . SER B 1 38 ? 11.357 15.346 94.551 1.00 36.15 38 SER B C 1
ATOM 2314 O O . SER B 1 38 ? 11.870 16.296 95.145 1.00 39.79 38 SER B O 1
ATOM 2317 N N . VAL B 1 39 ? 11.521 14.082 94.924 1.00 34.88 39 VAL B N 1
ATOM 2318 C CA . VAL B 1 39 ? 12.278 13.707 96.123 1.00 32.86 39 VAL B CA 1
ATOM 2319 C C . VAL B 1 39 ? 13.785 13.981 95.931 1.00 32.47 39 VAL B C 1
ATOM 2320 O O . VAL B 1 39 ? 14.433 14.565 96.800 1.00 32.96 39 VAL B O 1
ATOM 2324 N N . LEU B 1 40 ? 14.318 13.578 94.784 1.00 29.84 40 LEU B N 1
ATOM 2325 C CA . LEU B 1 40 ? 15.705 13.789 94.467 1.00 31.15 40 LEU B CA 1
ATOM 2326 C C . LEU B 1 40 ? 16.000 15.295 94.321 1.00 36.86 40 LEU B C 1
ATOM 2327 O O . LEU B 1 40 ? 17.029 15.796 94.856 1.00 37.55 40 LEU B O 1
ATOM 2332 N N . ALA B 1 41 ? 15.095 16.015 93.624 1.00 35.42 41 ALA B N 1
ATOM 2333 C CA . ALA B 1 41 ? 15.265 17.457 93.401 1.00 32.50 41 ALA B CA 1
ATOM 2334 C C . ALA B 1 41 ? 15.288 18.174 94.751 1.00 31.12 41 ALA B C 1
ATOM 2335 O O . ALA B 1 41 ? 16.178 19.036 94.983 1.00 28.24 41 ALA B O 1
ATOM 2337 N N . ASP B 1 42 ? 14.353 17.800 95.634 1.00 27.47 42 ASP B N 1
ATOM 2338 C CA . ASP B 1 42 ? 14.392 18.298 97.038 1.00 30.95 42 ASP B CA 1
ATOM 2339 C C . ASP B 1 42 ? 15.765 18.188 97.698 1.00 31.50 42 ASP B C 1
ATOM 2340 O O . ASP B 1 42 ? 16.237 19.132 98.327 1.00 33.64 42 ASP B O 1
ATOM 2345 N N . LEU B 1 43 ? 16.437 17.062 97.499 1.00 32.56 43 LEU B N 1
ATOM 2346 C CA . LEU B 1 43 ? 17.670 16.812 98.176 1.00 33.22 43 LEU B CA 1
ATOM 2347 C C . LEU B 1 43 ? 18.754 17.676 97.584 1.00 35.48 43 LEU B C 1
ATOM 2348 O O . LEU B 1 43 ? 19.601 18.215 98.323 1.00 39.11 43 LEU B O 1
ATOM 2353 N N . ARG B 1 44 ? 18.707 17.841 96.263 1.00 32.71 44 ARG B N 1
ATOM 2354 C CA . ARG B 1 44 ? 19.697 18.650 95.585 1.00 31.98 44 ARG B CA 1
ATOM 2355 C C . ARG B 1 44 ? 19.537 20.108 95.988 1.00 32.35 44 ARG B C 1
ATOM 2356 O O . ARG B 1 44 ? 20.524 20.826 96.077 1.00 35.34 44 ARG B O 1
ATOM 2364 N N . GLN B 1 45 ? 18.296 20.548 96.210 1.00 33.86 45 GLN B N 1
ATOM 2365 C CA . GLN B 1 45 ? 18.061 21.905 96.724 1.00 43.44 45 GLN B CA 1
ATOM 2366 C C . GLN B 1 45 ? 18.619 22.111 98.126 1.00 47.16 45 GLN B C 1
ATOM 2367 O O . GLN B 1 45 ? 19.228 23.146 98.417 1.00 50.96 45 GLN B O 1
ATOM 2373 N N . LYS B 1 46 ? 18.444 21.097 98.964 1.00 56.33 46 LYS B N 1
ATOM 2374 C CA . LYS B 1 46 ? 18.937 21.151 100.315 1.00 53.15 46 LYS B CA 1
ATOM 2375 C C . LYS B 1 46 ? 20.436 21.306 100.315 1.00 48.94 46 LYS B C 1
ATOM 2376 O O . LYS B 1 46 ? 20.948 22.088 101.109 1.00 47.48 46 LYS B O 1
ATOM 2382 N N . GLU B 1 47 ? 21.136 20.633 99.403 1.00 42.52 47 GLU B N 1
ATOM 2383 C CA . GLU B 1 47 ? 22.582 20.811 99.307 1.00 47.42 47 GLU B CA 1
ATOM 2384 C C . GLU B 1 47 ? 23.005 22.028 98.456 1.00 49.63 47 GLU B C 1
ATOM 2385 O O . GLU B 1 47 ? 24.189 22.273 98.232 1.00 52.51 47 GLU B O 1
ATOM 2391 N N . GLY B 1 48 ? 22.030 22.782 97.976 1.00 47.86 48 GLY B N 1
ATOM 2392 C CA . GLY B 1 48 ? 22.326 23.944 97.158 1.00 38.84 48 GLY B CA 1
ATOM 2393 C C . GLY B 1 48 ? 22.647 23.715 95.689 1.00 40.09 48 GLY B C 1
ATOM 2394 O O . GLY B 1 48 ? 22.910 24.690 94.980 1.00 35.28 48 GLY B O 1
ATOM 2395 N N . ASP B 1 49 ? 22.641 22.453 95.215 1.00 41.94 49 ASP B N 1
ATOM 2396 C CA . ASP B 1 49 ? 22.804 22.187 93.794 1.00 42.37 49 ASP B CA 1
ATOM 2397 C C . ASP B 1 49 ? 21.504 22.455 92.962 1.00 41.39 49 ASP B C 1
ATOM 2398 O O . ASP B 1 49 ? 20.838 21.500 92.500 1.00 41.63 49 ASP B O 1
ATOM 2403 N N . PHE B 1 50 ? 21.184 23.741 92.748 1.00 35.82 50 PHE B N 1
ATOM 2404 C CA . PHE B 1 50 ? 19.942 24.124 92.092 1.00 32.41 50 PHE B CA 1
ATOM 2405 C C . PHE B 1 50 ? 19.890 23.767 90.599 1.00 33.64 50 PHE B C 1
ATOM 2406 O O . PHE B 1 50 ? 18.797 23.410 90.124 1.00 29.14 50 PHE B O 1
ATOM 2414 N N . ARG B 1 51 ? 21.036 23.848 89.889 1.00 3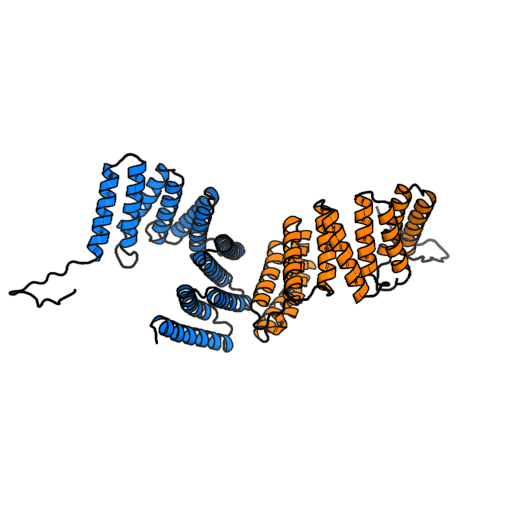1.24 51 ARG B N 1
ATOM 2415 C CA . ARG B 1 51 ? 21.068 23.445 88.478 1.00 33.43 51 ARG B CA 1
ATOM 2416 C C . ARG B 1 51 ? 20.813 21.945 88.309 1.00 36.56 51 ARG B C 1
ATOM 2417 O O . ARG B 1 51 ? 20.242 21.535 87.296 1.00 40.82 51 ARG B O 1
ATOM 2425 N N . LYS B 1 52 ? 21.207 21.114 89.281 1.00 36.84 52 LYS B N 1
ATOM 2426 C CA . LYS B 1 52 ? 20.888 19.697 89.172 1.00 35.91 52 LYS B CA 1
ATOM 2427 C C . LYS B 1 52 ? 19.425 19.476 89.352 1.00 35.90 52 LYS B C 1
ATOM 2428 O O . LYS B 1 52 ? 18.833 18.690 88.614 1.00 40.02 52 LYS B O 1
ATOM 2434 N N . ALA B 1 53 ? 18.835 20.157 90.338 1.00 31.29 53 ALA B N 1
ATOM 2435 C CA . ALA B 1 53 ? 17.412 20.048 90.576 1.00 31.11 53 ALA B CA 1
ATOM 2436 C C . ALA B 1 53 ? 16.627 20.476 89.321 1.00 33.62 53 ALA B C 1
ATOM 2437 O O . ALA B 1 53 ? 15.688 19.755 88.883 1.00 32.20 53 ALA B O 1
ATOM 2439 N N . GLU B 1 54 ? 17.066 21.589 88.714 1.00 32.58 54 GLU B N 1
ATOM 2440 C CA . GLU B 1 54 ? 16.432 22.099 87.516 1.00 34.24 54 GLU B CA 1
ATOM 2441 C C . GLU B 1 54 ? 16.520 21.090 86.365 1.00 33.00 54 GLU B C 1
ATOM 2442 O O . GLU B 1 54 ? 15.564 20.898 85.626 1.00 34.13 54 GLU B O 1
ATOM 2448 N N . SER B 1 55 ? 17.665 20.443 86.219 1.00 35.13 55 SER B N 1
ATOM 2449 C CA . SER B 1 55 ? 17.852 19.442 85.147 1.00 32.46 55 SER B CA 1
ATOM 2450 C C . SER B 1 55 ? 16.859 18.330 85.219 1.00 26.83 55 SER B C 1
ATOM 2451 O O . SER B 1 55 ? 16.313 17.934 84.195 1.00 27.51 55 SER B O 1
ATOM 2454 N N . LEU B 1 56 ? 16.622 17.838 86.439 1.00 26.25 56 LEU B N 1
ATOM 2455 C CA . LEU B 1 56 ? 15.642 16.772 86.664 1.00 25.05 56 LEU B CA 1
ATOM 2456 C C . LEU B 1 56 ? 14.243 17.172 86.217 1.00 25.92 56 LEU B C 1
ATOM 2457 O O . LEU B 1 56 ? 13.565 16.400 85.499 1.00 27.69 56 LEU B O 1
ATOM 2462 N N . TYR B 1 57 ? 13.842 18.404 86.553 1.00 28.36 57 TYR B N 1
ATOM 2463 C CA . TYR B 1 57 ? 12.501 18.872 86.196 1.00 28.09 57 TYR B CA 1
ATOM 2464 C C . TYR B 1 57 ? 12.370 19.165 84.725 1.00 29.59 57 TYR B C 1
ATOM 2465 O O . TYR B 1 57 ? 11.309 18.956 84.154 1.00 28.53 57 TYR B O 1
ATOM 2474 N N . ARG B 1 58 ? 13.460 19.592 84.100 1.00 30.21 58 ARG B N 1
ATOM 2475 C CA . ARG B 1 58 ? 13.450 19.800 82.674 1.00 31.75 58 ARG B CA 1
ATOM 2476 C C . ARG B 1 58 ? 13.277 18.456 81.950 1.00 34.53 58 ARG B C 1
ATOM 2477 O O . ARG B 1 58 ? 12.586 18.341 80.872 1.00 35.76 58 ARG B O 1
ATOM 2485 N N . GLU B 1 59 ? 13.923 17.446 82.515 1.00 32.69 59 GLU B N 1
ATOM 2486 C CA . GLU B 1 59 ? 13.792 16.123 81.934 1.00 35.82 59 GLU B CA 1
ATOM 2487 C C . GLU B 1 59 ? 12.353 15.627 82.034 1.00 33.80 59 GLU B C 1
ATOM 2488 O O . GLU B 1 59 ? 11.780 15.155 81.009 1.00 32.19 59 GLU B O 1
ATOM 2494 N N . ALA B 1 60 ? 11.780 15.770 83.245 1.00 28.86 60 ALA B N 1
ATOM 2495 C CA . ALA B 1 60 ? 10.388 15.406 83.481 1.00 29.93 60 ALA B CA 1
ATOM 2496 C C . ALA B 1 60 ? 9.476 16.133 82.471 1.00 33.82 60 ALA B C 1
ATOM 2497 O O . ALA B 1 60 ? 8.551 15.526 81.894 1.00 32.89 60 ALA B O 1
ATOM 2499 N N . LEU B 1 61 ? 9.773 17.414 82.239 1.00 30.57 61 LEU B N 1
ATOM 2500 C CA . LEU B 1 61 ? 9.010 18.208 81.336 1.00 31.41 61 LEU B CA 1
ATOM 2501 C C . LEU B 1 61 ? 9.059 17.679 79.904 1.00 30.85 61 LEU B C 1
ATOM 2502 O O . LEU B 1 61 ? 7.993 17.608 79.260 1.00 27.62 61 LEU B O 1
ATOM 2507 N N . PHE B 1 62 ? 10.266 17.336 79.417 1.00 28.64 62 PHE B N 1
ATOM 2508 C CA . PHE B 1 62 ? 10.402 16.789 78.069 1.00 31.04 62 PHE B CA 1
ATOM 2509 C C . PHE B 1 62 ? 9.629 15.498 77.906 1.00 31.53 62 PHE B C 1
ATOM 2510 O O . PHE B 1 62 ? 8.954 15.312 76.895 1.00 33.69 62 PHE B O 1
ATOM 2518 N N . ARG B 1 63 ? 9.731 14.608 78.887 1.00 32.37 63 ARG B N 1
ATOM 2519 C CA . ARG B 1 63 ? 8.936 13.366 78.869 1.00 33.70 63 ARG B CA 1
ATOM 2520 C C . ARG B 1 63 ? 7.441 13.633 78.801 1.00 32.65 63 ARG B C 1
ATOM 2521 O O . ARG B 1 63 ? 6.734 12.996 78.036 1.00 39.67 63 ARG B O 1
ATOM 2529 N N . ALA B 1 64 ? 6.962 14.581 79.580 1.00 31.47 64 ALA B N 1
ATOM 2530 C CA . ALA B 1 64 ? 5.549 14.926 79.568 1.00 30.05 64 ALA B CA 1
ATOM 2531 C C . ALA B 1 64 ? 5.130 15.521 78.235 1.00 28.57 64 ALA B C 1
ATOM 2532 O O . ALA B 1 64 ? 4.050 15.212 77.726 1.00 28.89 64 ALA B O 1
ATOM 2534 N N . GLN B 1 65 ? 5.996 16.332 77.659 1.00 26.03 65 GLN B N 1
ATOM 2535 C CA . GLN B 1 65 ? 5.720 16.904 76.375 1.00 27.42 65 GLN B CA 1
ATOM 2536 C C . GLN B 1 65 ? 5.612 15.892 75.254 1.00 31.28 65 GLN B C 1
ATOM 2537 O O . GLN B 1 65 ? 4.892 16.105 74.274 1.00 36.11 65 GLN B O 1
ATOM 2543 N N . GLU B 1 66 ? 6.329 14.778 75.374 1.00 33.27 66 GLU B N 1
ATOM 2544 C CA . GLU B 1 66 ? 6.387 13.800 74.296 1.00 29.56 66 GLU B CA 1
ATOM 2545 C C . GLU B 1 66 ? 5.307 12.750 74.429 1.00 30.54 66 GLU B C 1
ATOM 2546 O O . GLU B 1 66 ? 5.209 11.868 73.574 1.00 26.90 66 GLU B O 1
ATOM 2552 N N . LEU B 1 67 ? 4.503 12.784 75.491 1.00 30.60 67 LEU B N 1
ATOM 2553 C CA . LEU B 1 67 ? 3.327 11.864 75.555 1.00 35.44 67 LEU B CA 1
ATOM 2554 C C . LEU B 1 67 ? 2.468 11.954 74.294 1.00 36.43 67 LEU B C 1
ATOM 2555 O O . LEU B 1 67 ? 2.193 13.075 73.812 1.00 38.81 67 LEU B O 1
ATOM 2560 N N . ARG B 1 68 ? 2.037 10.803 73.772 1.00 39.23 68 ARG B N 1
ATOM 2561 C CA . ARG B 1 68 ? 1.145 10.839 72.616 1.00 44.40 68 ARG B CA 1
ATOM 2562 C C . ARG B 1 68 ? -0.240 11.418 72.953 1.00 42.78 68 ARG B C 1
ATOM 2563 O O . ARG B 1 68 ? -0.811 12.183 72.170 1.00 48.93 68 ARG B O 1
ATOM 2571 N N . LYS B 1 69 ? -0.742 11.054 74.129 1.00 38.42 69 LYS B N 1
ATOM 2572 C CA . LYS B 1 69 ? -1.928 11.725 74.671 1.00 40.03 69 LYS B CA 1
ATOM 2573 C C . LYS B 1 69 ? -1.460 12.757 75.717 1.00 38.60 69 LYS B C 1
ATOM 2574 O O . LYS B 1 69 ? -0.944 12.372 76.781 1.00 33.23 69 LYS B O 1
ATOM 2580 N N . GLN B 1 70 ? -1.638 14.038 75.403 1.00 38.02 70 GLN B N 1
ATOM 2581 C CA . GLN B 1 70 ? -1.181 15.126 76.293 1.00 40.11 70 GLN B CA 1
ATOM 2582 C C . GLN B 1 70 ? -1.875 15.055 77.638 1.00 40.22 70 GLN B C 1
ATOM 2583 O O . GLN B 1 70 ? -3.077 14.849 77.691 1.00 49.43 70 GLN B O 1
ATOM 2589 N N . ASP B 1 71 ? -1.104 15.140 78.720 1.00 41.32 71 ASP B N 1
ATOM 2590 C CA . ASP B 1 71 ? -1.652 15.281 80.065 1.00 39.40 71 ASP B CA 1
ATOM 2591 C C . ASP B 1 71 ? -1.361 16.696 80.608 1.00 39.96 71 ASP B C 1
ATOM 2592 O O . ASP B 1 71 ? -0.344 16.941 81.282 1.00 35.60 71 ASP B O 1
ATOM 2597 N N . PRO B 1 72 ? -2.275 17.643 80.341 1.00 43.02 72 PRO B N 1
ATOM 2598 C CA . PRO B 1 72 ? -1.994 19.015 80.778 1.00 37.51 72 PRO B CA 1
ATOM 2599 C C . PRO B 1 72 ? -1.886 19.136 82.327 1.00 33.76 72 PRO B C 1
ATOM 2600 O O . PRO B 1 72 ? -1.105 19.928 82.847 1.00 34.42 72 PRO B O 1
ATOM 2604 N N . ASP B 1 73 ? -2.631 18.348 83.066 1.00 30.89 73 ASP B N 1
ATOM 2605 C CA . ASP B 1 73 ? -2.524 18.369 84.498 1.00 34.10 73 ASP B CA 1
ATOM 2606 C C . ASP B 1 73 ? -1.096 18.045 84.988 1.00 34.86 73 ASP B C 1
ATOM 2607 O O . ASP B 1 73 ? -0.587 18.674 85.914 1.00 41.30 73 ASP B O 1
ATOM 2612 N N . LEU B 1 74 ? -0.453 17.089 84.336 1.00 29.87 74 LEU B N 1
ATOM 2613 C CA . LEU B 1 74 ? 0.879 16.703 84.663 1.00 30.79 74 LEU B CA 1
ATOM 2614 C C . LEU B 1 74 ? 1.874 17.885 84.361 1.00 36.58 74 LEU B C 1
ATOM 2615 O O . LEU B 1 74 ? 2.770 18.164 85.183 1.00 34.24 74 LEU B O 1
ATOM 2620 N N . LEU B 1 75 ? 1.695 18.549 83.205 1.00 30.39 75 LEU B N 1
ATOM 2621 C CA . LEU B 1 75 ? 2.534 19.667 82.814 1.00 31.25 75 LEU B CA 1
ATOM 2622 C C . LEU B 1 75 ? 2.369 20.829 83.778 1.00 31.83 75 LEU B C 1
ATOM 2623 O O . LEU B 1 75 ? 3.378 21.402 84.227 1.00 33.96 75 LEU B O 1
ATOM 2628 N N . THR B 1 76 ? 1.117 21.148 84.107 1.00 27.28 76 THR B N 1
ATOM 2629 C CA . THR B 1 76 ? 0.790 22.141 85.131 1.00 30.04 76 THR B CA 1
ATOM 2630 C C . THR B 1 76 ? 1.596 21.911 86.405 1.00 28.77 76 THR B C 1
ATOM 2631 O O . THR B 1 76 ? 2.243 22.844 86.910 1.00 27.72 76 THR B O 1
ATOM 2635 N N . GLY B 1 77 ? 1.571 20.665 86.897 1.00 27.94 77 GLY B N 1
ATOM 2636 C CA . GLY B 1 77 ? 2.281 20.296 88.116 1.00 24.49 77 GLY B CA 1
ATOM 2637 C C . GLY B 1 77 ? 3.788 20.421 87.987 1.00 24.82 77 GLY B C 1
ATOM 2638 O O . GLY B 1 77 ? 4.448 20.922 88.906 1.00 27.47 77 GLY B O 1
ATOM 2639 N N . ILE B 1 78 ? 4.331 19.999 86.857 1.00 21.89 78 ILE B N 1
ATOM 2640 C CA . ILE B 1 78 ? 5.768 20.062 86.638 1.00 25.01 78 ILE B CA 1
ATOM 2641 C C . ILE B 1 78 ? 6.217 21.541 86.615 1.00 26.73 78 ILE B C 1
ATOM 2642 O O . ILE B 1 78 ? 7.164 21.912 87.297 1.00 26.22 78 ILE B O 1
ATOM 2647 N N . TYR B 1 79 ? 5.497 22.395 85.890 1.00 27.95 79 TYR B N 1
ATOM 2648 C CA . TYR B 1 79 ? 5.829 23.823 85.862 1.00 26.31 79 TYR B CA 1
ATOM 2649 C C . TYR B 1 79 ? 5.765 24.414 87.258 1.00 27.73 79 TYR B C 1
ATOM 2650 O O . TYR B 1 79 ? 6.618 25.201 87.591 1.00 27.90 79 TYR B O 1
ATOM 2659 N N . SER B 1 80 ? 4.826 23.962 88.096 1.00 23.99 80 SER B N 1
ATOM 2660 C CA . SER B 1 80 ? 4.730 24.480 89.437 1.00 22.05 80 SER B CA 1
ATOM 2661 C C . SER B 1 80 ? 5.877 24.000 90.299 1.00 21.37 80 SER B C 1
ATOM 2662 O O . SER B 1 80 ? 6.299 24.723 91.202 1.00 21.38 80 SER B O 1
ATOM 2665 N N . LEU B 1 81 ? 6.378 22.795 90.047 1.00 20.51 81 LEU B N 1
ATOM 2666 C CA . LEU B 1 81 ? 7.578 22.333 90.767 1.00 22.16 81 LEU B CA 1
ATOM 2667 C C . LEU B 1 81 ? 8.818 23.162 90.373 1.00 20.72 81 LEU B C 1
ATOM 2668 O O . LEU B 1 81 ?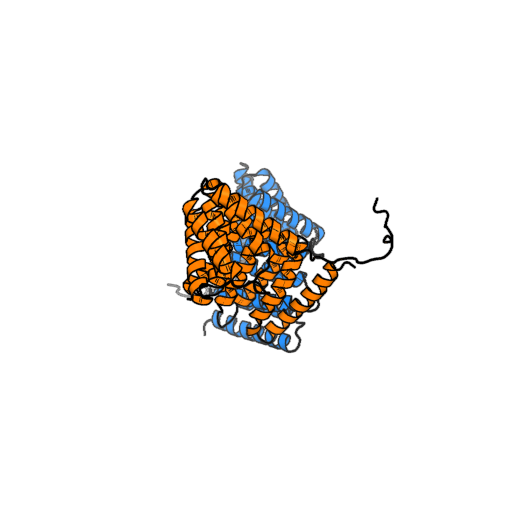 9.653 23.463 91.225 1.00 21.71 81 LEU B O 1
ATOM 2673 N N . LEU B 1 82 ? 8.928 23.535 89.086 1.00 19.56 82 LEU B N 1
ATOM 2674 C CA . LEU B 1 82 ? 10.033 24.373 88.636 1.00 21.06 82 LEU B CA 1
ATOM 2675 C C . LEU B 1 82 ? 9.900 25.757 89.266 1.00 25.17 82 LEU B C 1
ATOM 2676 O O . LEU B 1 82 ? 10.892 26.315 89.755 1.00 23.12 82 LEU B O 1
ATOM 2681 N N . ALA B 1 83 ? 8.652 26.273 89.309 1.00 24.23 83 ALA B N 1
ATOM 2682 C CA . ALA B 1 83 ? 8.386 27.570 89.858 1.00 23.27 83 ALA B CA 1
ATOM 2683 C C . ALA B 1 83 ? 8.850 27.601 91.314 1.00 25.37 83 ALA B C 1
ATOM 2684 O O . ALA B 1 83 ? 9.596 28.503 91.718 1.00 24.37 83 ALA B O 1
ATOM 2686 N N . HIS B 1 84 ? 8.465 26.596 92.078 1.00 27.43 84 HIS B N 1
ATOM 2687 C CA . HIS B 1 84 ? 8.856 26.524 93.498 1.00 30.19 84 HIS B CA 1
ATOM 2688 C C . HIS B 1 84 ? 10.363 26.402 93.655 1.00 27.44 84 HIS B C 1
ATOM 2689 O O . HIS B 1 84 ? 10.950 27.036 94.541 1.00 30.32 84 HIS B O 1
ATOM 2696 N N . LEU B 1 85 ? 10.997 25.638 92.760 1.00 26.19 85 LEU B N 1
ATOM 2697 C CA . LEU B 1 85 ? 12.458 25.543 92.742 1.00 25.28 85 LEU B CA 1
ATOM 2698 C C . LEU B 1 85 ? 13.074 26.946 92.580 1.00 26.42 85 LEU B C 1
ATOM 2699 O O . LEU B 1 85 ? 13.940 27.355 93.381 1.00 26.32 85 LEU B O 1
ATOM 2704 N N . TYR B 1 86 ? 12.621 27.683 91.552 1.00 26.37 86 TYR B N 1
ATOM 2705 C CA . TYR B 1 86 ? 13.082 29.063 91.336 1.00 27.91 86 TYR B CA 1
ATOM 2706 C C . TYR B 1 86 ? 12.846 29.975 92.542 1.00 26.80 86 TYR B C 1
ATOM 2707 O O . TYR B 1 86 ? 13.720 30.774 92.910 1.00 26.93 86 TYR B O 1
ATOM 2716 N N . ASP B 1 87 ? 11.693 29.810 93.183 1.00 27.29 87 ASP B N 1
ATOM 2717 C CA . ASP B 1 87 ? 11.390 30.538 94.382 1.00 27.80 87 ASP B CA 1
ATOM 2718 C C . ASP B 1 87 ? 12.426 30.269 95.478 1.00 32.01 87 ASP B C 1
ATOM 2719 O O . ASP B 1 87 ? 12.999 31.208 96.027 1.00 30.04 87 ASP B O 1
ATOM 2724 N N . ARG B 1 88 ? 12.694 28.998 95.781 1.00 30.90 88 ARG B N 1
ATOM 2725 C CA . ARG B 1 88 ? 13.669 28.677 96.831 1.00 30.91 88 ARG B CA 1
ATOM 2726 C C . ARG B 1 88 ? 15.078 29.119 96.446 1.00 29.50 88 ARG B C 1
ATOM 2727 O O . ARG B 1 88 ? 15.901 29.393 97.286 1.00 29.81 88 ARG B O 1
ATOM 2735 N N . TRP B 1 89 ? 15.355 29.162 95.157 1.00 30.10 89 TRP B N 1
ATOM 2736 C CA . TRP B 1 89 ? 16.653 29.576 94.638 1.00 28.60 89 TRP B CA 1
ATOM 2737 C C . TRP B 1 89 ? 16.812 31.098 94.830 1.00 27.51 89 TRP B C 1
ATOM 2738 O O . TRP B 1 89 ? 17.908 31.571 94.916 1.00 29.60 89 TRP B O 1
ATOM 2749 N N . GLY B 1 90 ? 15.719 31.860 94.903 1.00 25.94 90 GLY B N 1
ATOM 2750 C CA . GLY B 1 90 ? 15.808 33.318 95.071 1.00 21.21 90 GLY B CA 1
ATOM 2751 C C . GLY B 1 90 ? 15.647 34.014 93.743 1.00 24.62 90 GLY B C 1
ATOM 2752 O O . GLY B 1 90 ? 15.990 35.210 93.626 1.00 25.52 90 GLY B O 1
ATOM 2753 N N . ARG B 1 91 ? 15.159 33.288 92.732 1.00 23.98 91 ARG B N 1
ATOM 2754 C CA . ARG B 1 91 ? 14.936 33.853 91.402 1.00 25.79 91 ARG B CA 1
ATOM 2755 C C . ARG B 1 91 ? 13.450 34.169 91.278 1.00 30.47 91 ARG B C 1
ATOM 2756 O O . ARG B 1 91 ? 12.667 33.450 90.596 1.00 33.56 91 ARG B O 1
ATOM 2764 N N . MET B 1 92 ? 13.062 35.263 91.928 1.00 31.10 92 MET B N 1
ATOM 2765 C CA . MET B 1 92 ? 11.640 35.576 92.134 1.00 29.84 92 MET B CA 1
ATOM 2766 C C . MET B 1 92 ? 10.879 35.825 90.845 1.00 26.29 92 MET B C 1
ATOM 2767 O O . MET B 1 92 ? 9.753 35.424 90.697 1.00 27.08 92 MET B O 1
ATOM 2772 N N . ASP B 1 93 ? 11.512 36.436 89.880 1.00 25.73 93 ASP B N 1
ATOM 2773 C CA . ASP B 1 93 ? 10.815 36.690 88.620 1.00 26.34 93 ASP B CA 1
ATOM 2774 C C . ASP B 1 93 ? 10.545 35.401 87.865 1.00 28.67 93 ASP B C 1
ATOM 2775 O O . ASP B 1 93 ? 9.483 35.265 87.259 1.00 26.29 93 ASP B O 1
ATOM 2780 N N . LYS B 1 94 ? 11.494 34.455 87.940 1.00 28.50 94 LYS B N 1
ATOM 2781 C CA . LYS B 1 94 ? 11.379 33.229 87.187 1.00 28.73 94 LYS B CA 1
ATOM 2782 C C . LYS B 1 94 ? 10.297 32.339 87.814 1.00 25.54 94 LYS B C 1
ATOM 2783 O O . LYS B 1 94 ? 9.524 31.684 87.112 1.00 26.73 94 LYS B O 1
ATOM 2789 N N . ALA B 1 95 ? 10.216 32.373 89.131 1.00 23.73 95 ALA B N 1
ATOM 2790 C CA . ALA B 1 95 ? 9.172 31.656 89.852 1.00 24.74 95 ALA B CA 1
ATOM 2791 C C . ALA B 1 95 ? 7.809 32.128 89.413 1.00 24.07 95 ALA B C 1
ATOM 2792 O O . ALA B 1 95 ? 6.945 31.312 89.170 1.00 29.14 95 ALA B O 1
ATOM 2794 N N . ALA B 1 96 ? 7.606 33.439 89.309 1.00 25.41 96 ALA B N 1
ATOM 2795 C CA . ALA B 1 96 ? 6.336 34.004 88.851 1.00 25.20 96 ALA B CA 1
ATOM 2796 C C . ALA B 1 96 ? 6.061 33.590 87.430 1.00 27.91 96 ALA B C 1
ATOM 2797 O O . ALA B 1 96 ? 4.911 33.248 87.102 1.00 27.53 96 ALA B O 1
ATOM 2799 N N . GLU B 1 97 ? 7.107 33.568 86.601 1.00 27.81 97 GLU B N 1
ATOM 2800 C CA . GLU B 1 97 ? 6.932 33.239 85.194 1.00 31.16 97 GLU B CA 1
ATOM 2801 C C . GLU B 1 97 ? 6.487 31.767 85.000 1.00 29.85 97 GLU B C 1
ATOM 2802 O O . GLU B 1 97 ? 5.666 31.458 84.126 1.00 30.15 97 GLU B O 1
ATOM 2808 N N . PHE B 1 98 ? 6.983 30.887 85.862 1.00 24.10 98 PHE B N 1
ATOM 2809 C CA . PHE B 1 98 ? 6.732 29.467 85.730 1.00 22.99 98 PHE B CA 1
ATOM 2810 C C . PHE B 1 98 ? 5.382 29.059 86.312 1.00 23.18 98 PHE B C 1
ATOM 2811 O O . PHE B 1 98 ? 4.709 28.186 85.750 1.00 21.26 98 PHE B O 1
ATOM 2819 N N . TYR B 1 99 ? 4.956 29.718 87.400 1.00 22.46 99 TYR B N 1
ATOM 2820 C CA . TYR B 1 99 ? 3.594 29.562 87.909 1.00 21.99 99 TYR B CA 1
ATOM 2821 C C . TYR B 1 99 ? 2.612 30.097 86.842 1.00 24.28 99 TYR B C 1
ATOM 2822 O O . TYR B 1 99 ? 1.574 29.514 86.615 1.00 25.56 99 TYR B O 1
ATOM 2831 N N . GLU B 1 100 ? 2.965 31.177 86.157 1.00 26.12 100 GLU B N 1
ATOM 2832 C CA . GLU B 1 100 ? 2.087 31.726 85.146 1.00 28.33 100 GLU B CA 1
ATOM 2833 C C . GLU B 1 100 ? 1.982 30.801 83.937 1.00 29.88 100 GLU B C 1
ATOM 2834 O O . GLU B 1 100 ? 0.914 30.694 83.335 1.00 30.25 100 GLU B O 1
ATOM 2840 N N . LEU B 1 101 ? 3.071 30.120 83.590 1.00 30.35 101 LEU B N 1
ATOM 2841 C CA . LEU B 1 101 ? 3.034 29.086 82.557 1.00 29.43 101 LEU B CA 1
ATOM 2842 C C . LEU B 1 101 ? 2.113 27.952 82.975 1.00 27.73 101 LEU B C 1
ATOM 2843 O O . LEU B 1 101 ? 1.317 27.532 82.193 1.00 28.66 101 LEU B O 1
ATOM 2848 N N . ALA B 1 102 ? 2.216 27.497 84.230 1.00 26.07 102 ALA B N 1
ATOM 2849 C CA . ALA B 1 102 ? 1.313 26.492 84.754 1.00 24.02 102 ALA B CA 1
ATOM 2850 C C . ALA B 1 102 ? -0.140 26.945 84.598 1.00 25.17 102 ALA B C 1
ATOM 2851 O O . ALA B 1 102 ? -0.951 26.153 84.163 1.00 24.79 102 ALA B O 1
ATOM 2853 N N . LEU B 1 103 ? -0.438 28.198 84.933 1.00 24.70 103 LEU B N 1
ATOM 2854 C CA . LEU B 1 103 ? -1.797 28.701 84.891 1.00 27.08 103 LEU B CA 1
ATOM 2855 C C . LEU B 1 103 ? -2.275 28.837 83.468 1.00 29.86 103 LEU B C 1
ATOM 2856 O O . LEU B 1 103 ? -3.426 28.684 83.211 1.00 34.79 103 LEU B O 1
ATOM 2861 N N . LYS B 1 104 ? -1.390 29.103 82.530 1.00 30.20 104 LYS B N 1
ATOM 2862 C CA . LYS B 1 104 ? -1.786 29.246 81.142 1.00 29.90 104 LYS B CA 1
ATOM 2863 C C . LYS B 1 104 ? -2.180 27.888 80.560 1.00 33.46 104 LYS B C 1
ATOM 2864 O O . LYS B 1 104 ? -3.154 27.800 79.823 1.00 33.75 104 LYS B O 1
ATOM 2870 N N . ILE B 1 105 ? -1.448 26.827 80.904 1.00 30.94 105 ILE B N 1
ATOM 2871 C CA . ILE B 1 105 ? -1.808 25.483 80.480 1.00 33.46 105 ILE B CA 1
ATOM 2872 C C . ILE B 1 105 ? -3.149 25.076 81.082 1.00 37.24 105 ILE B C 1
ATOM 2873 O O . ILE B 1 105 ? -4.014 24.595 80.392 1.00 38.76 105 ILE B O 1
ATOM 2878 N N . SER B 1 106 ? -3.321 25.263 82.380 1.00 38.53 106 SER B N 1
ATOM 2879 C CA . SER B 1 106 ? -4.589 25.066 83.021 1.00 35.91 106 SER B CA 1
ATOM 2880 C C . SER B 1 106 ? -5.770 25.847 82.406 1.00 38.00 106 SER B C 1
ATOM 2881 O O . SER B 1 106 ? -6.840 25.259 82.218 1.00 38.70 106 SER B O 1
ATOM 2884 N N . ALA B 1 107 ? -5.587 27.128 82.086 1.00 33.41 107 ALA B N 1
ATOM 2885 C CA . ALA B 1 107 ? -6.650 27.934 81.510 1.00 36.19 107 ALA B CA 1
ATOM 2886 C C . ALA B 1 107 ? -7.045 27.396 80.132 1.00 39.72 107 ALA B C 1
ATOM 2887 O O . ALA B 1 107 ? -8.200 27.428 79.777 1.00 43.47 107 ALA B O 1
ATOM 2889 N N . GLU B 1 108 ? -6.084 26.911 79.361 1.00 37.20 108 GLU B N 1
ATOM 2890 C CA . GLU B 1 108 ? -6.371 26.379 78.021 1.00 39.77 108 GLU B CA 1
ATOM 2891 C C . GLU B 1 108 ? -6.979 24.973 78.031 1.00 39.65 108 GLU B C 1
ATOM 2892 O O . GLU B 1 108 ? -7.565 24.554 77.045 1.00 45.19 108 GLU B O 1
ATOM 2898 N N . ASN B 1 109 ? -6.826 24.250 79.128 1.00 35.19 109 ASN B N 1
ATOM 2899 C CA . ASN B 1 109 ? -7.313 22.894 79.233 1.00 35.95 109 ASN B CA 1
ATOM 2900 C C . ASN B 1 109 ? -8.383 22.637 80.315 1.00 39.80 109 ASN B C 1
ATOM 2901 O O . ASN B 1 109 ? -8.553 21.456 80.724 1.00 41.33 109 ASN B O 1
ATOM 2906 N N . GLY B 1 110 ? -9.080 23.651 80.821 1.00 33.73 110 GLY B N 1
ATOM 2907 C CA . GLY B 1 110 ? -10.156 23.342 81.733 1.00 30.35 110 GLY B CA 1
ATOM 2908 C C . GLY B 1 110 ? -9.848 23.029 83.169 1.00 38.66 110 GLY B C 1
ATOM 2909 O O . GLY B 1 110 ? -10.736 22.648 83.926 1.00 45.56 110 GLY B O 1
ATOM 2910 N N . LEU B 1 111 ? -8.608 23.254 83.589 1.00 41.94 111 LEU B N 1
ATOM 2911 C CA . LEU B 1 111 ? -8.183 22.797 84.891 1.00 42.19 111 LEU B CA 1
ATOM 2912 C C . LEU B 1 111 ? -8.343 23.830 85.985 1.00 45.38 111 LEU B C 1
ATOM 2913 O O . LEU B 1 111 ? -7.880 23.573 87.099 1.00 40.35 111 LEU B O 1
ATOM 2918 N N . GLU B 1 112 ? -8.985 24.962 85.662 1.00 49.92 112 GLU B N 1
ATOM 2919 C CA . GLU B 1 112 ? -9.266 26.032 86.599 1.00 50.83 112 GLU B CA 1
ATOM 2920 C C . GLU B 1 112 ? -9.689 25.586 87.992 1.00 47.99 112 GLU B C 1
ATOM 2921 O O . GLU B 1 112 ? -9.167 26.074 88.991 1.00 49.53 112 GLU B O 1
ATOM 2927 N N . GLU B 1 113 ? -10.560 24.591 88.077 1.00 47.77 113 GLU B N 1
ATOM 2928 C CA . GLU B 1 113 ? -11.114 24.168 89.350 1.00 48.90 113 GLU B CA 1
ATOM 2929 C C . GLU B 1 113 ? -10.405 22.966 90.005 1.00 45.41 113 GLU B C 1
ATOM 2930 O O . GLU B 1 113 ? -11.028 22.119 90.592 1.00 55.43 113 GLU B O 1
ATOM 2936 N N . SER B 1 114 ? -9.098 22.885 89.876 1.00 45.17 114 SER B N 1
ATOM 2937 C CA . SER B 1 114 ? -8.356 21.774 90.421 1.00 42.57 114 SER B CA 1
ATOM 2938 C C . SER B 1 114 ? -7.578 22.154 91.670 1.00 42.87 114 SER B C 1
ATOM 2939 O O . SER B 1 114 ? -7.355 23.317 91.986 1.00 45.89 114 SER B O 1
ATOM 2942 N N . ASP B 1 115 ? -7.130 21.127 92.343 1.00 44.80 115 ASP B N 1
ATOM 2943 C CA . ASP B 1 115 ? -6.317 21.210 93.516 1.00 44.07 115 ASP B CA 1
ATOM 2944 C C . ASP B 1 115 ? -4.990 21.941 93.217 1.00 41.55 115 ASP B C 1
ATOM 2945 O O . ASP B 1 115 ? -4.664 22.912 93.885 1.00 33.84 115 ASP B O 1
ATOM 2950 N N . LYS B 1 116 ? -4.243 21.446 92.226 1.00 36.75 116 LYS B N 1
ATOM 2951 C CA . LYS B 1 116 ? -3.036 22.070 91.709 1.00 37.33 116 LYS B CA 1
ATOM 2952 C C . LYS B 1 116 ? -3.223 23.551 91.421 1.00 34.03 116 LYS B C 1
ATOM 2953 O O . LYS B 1 116 ? -2.415 24.382 91.825 1.00 30.06 116 LYS B O 1
ATOM 2959 N N . VAL B 1 117 ? -4.288 23.882 90.700 1.00 31.72 117 VAL B N 1
ATOM 2960 C CA . VAL B 1 117 ? -4.428 25.276 90.249 1.00 28.99 117 VAL B CA 1
ATOM 2961 C C . VAL B 1 117 ? -4.677 26.247 91.389 1.00 27.86 117 VAL B C 1
ATOM 2962 O O . VAL B 1 117 ? -4.097 27.318 91.400 1.00 33.03 117 VAL B O 1
ATOM 2966 N N . ALA B 1 118 ? -5.464 25.840 92.373 1.00 26.20 118 ALA B N 1
ATOM 2967 C CA . ALA B 1 118 ? -5.717 26.662 93.526 1.00 25.82 118 ALA B CA 1
ATOM 2968 C C . ALA B 1 118 ? -4.415 26.858 94.288 1.00 29.10 118 ALA B C 1
ATOM 2969 O O . ALA B 1 118 ? -4.138 27.998 94.755 1.00 28.50 118 ALA B O 1
ATOM 2971 N N . THR B 1 119 ? -3.614 25.789 94.414 1.00 26.45 119 THR B N 1
ATOM 2972 C CA . THR B 1 119 ? -2.287 25.878 95.070 1.00 24.89 119 THR B CA 1
ATOM 2973 C C . THR B 1 119 ? -1.376 26.836 94.327 1.00 26.40 119 THR B C 1
ATOM 2974 O O . THR B 1 119 ? -0.786 27.707 94.958 1.00 30.07 119 THR B O 1
ATOM 2978 N N . ILE B 1 120 ? -1.299 26.701 92.996 1.00 24.59 120 ILE B N 1
ATOM 2979 C CA . ILE B 1 120 ? -0.471 27.549 92.202 1.00 25.67 120 ILE B CA 1
ATOM 2980 C C . ILE B 1 120 ? -0.890 29.024 92.421 1.00 25.58 120 ILE B C 1
ATOM 2981 O O . ILE B 1 120 ? -0.047 29.877 92.623 1.00 25.57 120 ILE B O 1
ATOM 2986 N N . LYS B 1 121 ? -2.183 29.309 92.408 1.00 25.39 121 LYS B N 1
ATOM 2987 C CA . LYS B 1 121 ? -2.646 30.690 92.515 1.00 24.13 121 LYS B CA 1
ATOM 2988 C C . LYS B 1 121 ? -2.299 31.272 93.870 1.00 25.77 121 LYS B C 1
ATOM 2989 O O . LYS B 1 121 ? -1.882 32.441 93.936 1.00 26.97 121 LYS B O 1
ATOM 2995 N N . ASN B 1 122 ? -2.420 30.461 94.930 1.00 24.85 122 ASN B N 1
ATOM 2996 C CA . ASN B 1 122 ? -1.945 30.858 96.252 1.00 23.65 122 ASN B CA 1
ATOM 2997 C C . ASN B 1 122 ? -0.450 31.171 96.194 1.00 24.12 122 ASN B C 1
ATOM 2998 O O . ASN B 1 122 ? -0.037 32.266 96.561 1.00 26.76 122 ASN B O 1
ATOM 3003 N N . ASN B 1 123 ? 0.361 30.231 95.732 1.00 21.79 123 ASN B N 1
ATOM 3004 C CA . ASN B 1 123 ? 1.801 30.432 95.702 1.00 20.64 123 ASN B CA 1
ATOM 3005 C C . ASN B 1 123 ? 2.198 31.637 94.822 1.00 21.76 123 ASN B C 1
ATOM 3006 O O . ASN B 1 123 ? 3.064 32.418 95.195 1.00 23.51 123 ASN B O 1
ATOM 3011 N N . LEU B 1 124 ? 1.551 31.800 93.680 1.00 21.15 124 LEU B N 1
ATOM 3012 C CA . LEU B 1 124 ? 1.798 32.933 92.812 1.00 21.75 124 LEU B CA 1
ATOM 3013 C C . LEU B 1 124 ? 1.397 34.235 93.467 1.00 22.91 124 LEU B C 1
ATOM 3014 O O . LEU B 1 124 ? 2.136 35.211 93.356 1.00 22.96 124 LEU B O 1
ATOM 3019 N N . ALA B 1 125 ? 0.255 34.244 94.156 1.00 20.91 125 ALA B N 1
ATOM 3020 C CA . ALA B 1 125 ? -0.155 35.426 94.911 1.00 23.04 125 ALA B CA 1
ATOM 3021 C C . ALA B 1 125 ? 0.928 35.889 95.870 1.00 27.05 125 ALA B C 1
ATOM 3022 O O . ALA B 1 125 ? 1.203 37.120 95.966 1.00 26.78 125 ALA B O 1
ATOM 3024 N N . MET B 1 126 ? 1.574 34.922 96.526 1.00 23.66 126 MET B N 1
ATOM 3025 C CA . MET B 1 126 ? 2.579 35.236 97.478 1.00 25.07 126 MET B CA 1
ATOM 3026 C C . MET B 1 126 ? 3.812 35.879 96.812 1.00 28.82 126 MET B C 1
ATOM 3027 O O . MET B 1 126 ? 4.445 36.811 97.396 1.00 26.58 126 MET B O 1
ATOM 3032 N N . ILE B 1 127 ? 4.133 35.423 95.603 1.00 26.37 127 ILE B N 1
ATOM 3033 C CA . ILE B 1 127 ? 5.253 35.994 94.853 1.00 31.24 127 ILE B CA 1
ATOM 3034 C C . ILE B 1 127 ? 4.903 37.450 94.440 1.00 28.47 127 ILE B C 1
ATOM 3035 O O . ILE B 1 127 ? 5.699 38.345 94.589 1.00 27.05 127 ILE B O 1
ATOM 3040 N N . PHE B 1 128 ? 3.689 37.657 93.983 1.00 25.35 128 PHE B N 1
ATOM 3041 C CA . PHE B 1 128 ? 3.234 38.988 93.706 1.00 28.03 128 PHE B CA 1
ATOM 3042 C C . PHE B 1 128 ? 3.269 39.940 94.902 1.00 32.17 128 PHE B C 1
ATOM 3043 O O . PHE B 1 128 ? 3.612 41.138 94.733 1.00 32.68 128 PHE B O 1
ATOM 3051 N N . LYS B 1 129 ? 2.927 39.441 96.093 1.00 29.59 129 LYS B N 1
ATOM 3052 C CA . LYS B 1 129 ? 3.133 40.221 97.281 1.00 28.45 129 LYS B CA 1
ATOM 3053 C C . LYS B 1 129 ? 4.613 40.661 97.378 1.00 28.07 129 LYS B C 1
ATOM 3054 O O . LYS B 1 129 ? 4.883 41.806 97.650 1.00 31.62 129 LYS B O 1
ATOM 3060 N N . GLN B 1 130 ? 5.554 39.752 97.176 1.00 26.78 130 GLN B N 1
ATOM 3061 C CA . GLN B 1 130 ? 6.969 40.067 97.245 1.00 28.09 130 GLN B CA 1
ATOM 3062 C C . GLN B 1 130 ? 7.371 41.042 96.136 1.00 29.58 130 GLN B C 1
ATOM 3063 O O . GLN B 1 130 ? 8.185 41.934 96.375 1.00 31.12 130 GLN B O 1
ATOM 3069 N N . LEU B 1 131 ? 6.759 40.899 94.952 1.00 26.85 131 LEU B N 1
ATOM 3070 C CA . LEU B 1 131 ? 6.973 41.836 93.857 1.00 31.09 131 LEU B CA 1
ATOM 3071 C C . LEU B 1 131 ? 6.269 43.198 94.091 1.00 32.60 131 LEU B C 1
ATOM 3072 O O . LEU B 1 131 ? 6.347 44.085 93.246 1.00 36.43 131 LEU B O 1
ATOM 3077 N N . ARG B 1 132 ? 5.595 43.330 95.213 1.00 30.07 132 ARG B N 1
ATOM 3078 C CA . ARG B 1 132 ? 4.872 44.528 95.569 1.00 33.10 132 ARG B CA 1
ATOM 3079 C C . ARG B 1 132 ? 3.780 44.832 94.551 1.00 38.26 132 ARG B C 1
ATOM 3080 O O . ARG B 1 132 ? 3.619 45.970 94.129 1.00 45.78 132 ARG B O 1
ATOM 3088 N N . LYS B 1 133 ? 3.028 43.815 94.150 1.00 35.63 133 LYS B N 1
ATOM 3089 C CA . LYS B 1 133 ? 1.867 44.032 93.272 1.00 30.57 133 LYS B CA 1
ATOM 3090 C C . LYS B 1 133 ? 0.647 43.529 93.993 1.00 34.20 133 LYS B C 1
ATOM 3091 O O . LYS B 1 133 ? 0.196 42.380 93.767 1.00 34.76 133 LYS B O 1
ATOM 3097 N N . PHE B 1 134 ? 0.107 44.386 94.862 1.00 36.09 134 PHE B N 1
ATOM 3098 C CA . PHE B 1 134 ? -0.873 43.979 95.845 1.00 34.85 134 PHE B CA 1
ATOM 3099 C C . PHE B 1 134 ? -2.174 43.468 95.204 1.00 37.47 134 PHE B C 1
ATOM 3100 O O . PHE B 1 134 ? -2.722 42.430 95.606 1.00 43.93 134 PHE B O 1
ATOM 3108 N N . GLU B 1 135 ? -2.656 44.191 94.204 1.00 39.74 135 GLU B N 1
ATOM 3109 C CA . GLU B 1 135 ? -3.950 43.924 93.566 1.00 40.20 135 GLU B CA 1
ATOM 3110 C C . GLU B 1 135 ? -3.897 42.577 92.847 1.00 38.97 135 GLU B C 1
ATOM 3111 O O . GLU B 1 135 ? -4.823 41.751 93.021 1.00 33.81 135 GLU B O 1
ATOM 3117 N N . ARG B 1 136 ? -2.788 42.304 92.148 1.00 32.89 136 ARG B N 1
ATOM 3118 C CA . ARG B 1 136 ? -2.603 40.992 91.497 1.00 35.04 136 ARG B CA 1
ATOM 3119 C C . ARG B 1 136 ? -2.561 39.868 92.549 1.00 33.76 136 ARG B C 1
ATOM 3120 O O . ARG B 1 136 ? -3.171 38.832 92.345 1.00 34.43 136 ARG B O 1
ATOM 3128 N N . ALA B 1 137 ? -1.874 40.096 93.681 1.00 30.58 137 ALA B N 1
ATOM 3129 C CA . ALA B 1 137 ? -1.820 39.162 94.786 1.00 25.17 137 ALA B CA 1
ATOM 3130 C C . ALA B 1 137 ? -3.200 38.900 95.372 1.00 27.62 137 ALA B C 1
ATOM 3131 O O . ALA B 1 137 ? -3.641 37.733 95.529 1.00 31.73 137 ALA B O 1
ATOM 3133 N N . GLU B 1 138 ? -3.917 39.958 95.693 1.00 26.58 138 GLU B N 1
ATOM 3134 C CA . GLU B 1 138 ? -5.286 39.772 96.186 1.00 26.83 138 GLU B CA 1
ATOM 3135 C C . GLU B 1 138 ? -6.182 38.926 95.240 1.00 25.64 138 GLU B C 1
ATOM 3136 O O . GLU B 1 138 ? -6.815 37.979 95.703 1.00 26.36 138 GLU B O 1
ATOM 3142 N N . GLY B 1 139 ? -6.194 39.263 93.936 1.00 23.65 139 GLY B N 1
ATOM 3143 C CA . GLY B 1 139 ? -6.946 38.532 92.939 1.00 21.75 139 GLY B CA 1
ATOM 3144 C C . GLY B 1 139 ? -6.645 37.043 92.958 1.00 26.34 139 GLY B C 1
ATOM 3145 O O . GLY B 1 139 ? -7.545 36.243 93.093 1.00 31.02 139 GLY B O 1
ATOM 3146 N N . TYR B 1 140 ? -5.379 36.657 92.879 1.00 25.98 140 TYR B N 1
ATOM 3147 C CA . TYR B 1 140 ? -5.046 35.240 92.908 1.00 27.49 140 TYR B CA 1
ATOM 3148 C C . TYR B 1 140 ? -5.407 34.575 94.220 1.00 28.14 140 TYR B C 1
ATOM 3149 O O . TYR B 1 140 ? -5.857 33.405 94.197 1.00 31.26 140 TYR B O 1
ATOM 3158 N N . TYR B 1 141 ? -5.194 35.271 95.346 1.00 22.56 141 TYR B N 1
ATOM 3159 C CA . TYR B 1 141 ? -5.557 34.646 96.622 1.00 22.90 141 TYR B CA 1
ATOM 3160 C C . TYR B 1 141 ? -7.082 34.361 96.665 1.00 24.81 141 TYR B C 1
ATOM 3161 O O . TYR B 1 141 ? -7.494 33.319 97.120 1.00 23.68 141 TYR B O 1
ATOM 3170 N N . CYS B 1 142 ? -7.901 35.298 96.178 1.00 26.62 142 CYS B N 1
ATOM 3171 C CA . CYS B 1 142 ? -9.342 35.165 96.202 1.00 27.73 142 CYS B CA 1
ATOM 3172 C C . CYS B 1 142 ? -9.787 34.008 95.348 1.00 29.14 142 CYS B C 1
ATOM 3173 O O . CYS B 1 142 ? -10.630 33.200 95.795 1.00 32.07 142 CYS B O 1
ATOM 3176 N N . GLU B 1 143 ? -9.178 33.861 94.176 1.00 26.86 143 GLU B N 1
ATOM 3177 C CA . GLU B 1 143 ? -9.448 32.713 93.338 1.00 27.48 143 GLU B CA 1
ATOM 3178 C C . GLU B 1 143 ? -9.064 31.405 94.016 1.00 28.66 143 GLU B C 1
ATOM 3179 O O . GLU B 1 143 ? -9.817 30.442 93.960 1.00 30.94 143 GLU B O 1
ATOM 3185 N N . ALA B 1 144 ? -7.887 31.362 94.642 1.00 29.58 144 ALA B N 1
ATOM 3186 C CA . ALA B 1 144 ? -7.454 30.168 95.372 1.00 29.05 144 ALA B CA 1
ATOM 3187 C C . ALA B 1 144 ? -8.458 29.850 96.467 1.00 31.09 144 ALA B C 1
ATOM 3188 O O . ALA B 1 144 ? -8.832 28.687 96.641 1.00 29.77 144 ALA B O 1
ATOM 3190 N N . LEU B 1 145 ? -8.892 30.895 97.189 1.00 33.38 145 LEU B N 1
ATOM 3191 C CA . LEU B 1 145 ? -9.879 30.784 98.276 1.00 35.28 145 LEU B CA 1
ATOM 3192 C C . LEU B 1 145 ? -11.210 30.167 97.820 1.00 36.20 145 LEU B C 1
ATOM 3193 O O . LEU B 1 145 ? -11.599 29.157 98.359 1.00 31.38 145 LEU B O 1
ATOM 3198 N N . GLU B 1 146 ? -11.889 30.774 96.821 1.00 38.90 146 GLU B N 1
ATOM 3199 C CA . GLU B 1 146 ? -13.097 30.197 96.233 1.00 40.90 146 GLU B CA 1
ATOM 3200 C C . GLU B 1 146 ? -12.883 28.713 95.784 1.00 40.26 146 GLU B C 1
ATOM 3201 O O . GLU B 1 146 ? -13.690 27.846 96.115 1.00 43.81 146 GLU B O 1
ATOM 3207 N N . THR B 1 147 ? -11.792 28.404 95.085 1.00 33.22 147 THR B N 1
ATOM 3208 C CA . THR B 1 147 ? -11.591 27.043 94.632 1.00 31.99 147 THR B CA 1
ATOM 3209 C C . THR B 1 147 ? -11.469 26.046 95.782 1.00 31.11 147 THR B C 1
ATOM 3210 O O . THR B 1 147 ? -12.077 24.968 95.750 1.00 33.77 147 THR B O 1
ATOM 3214 N N . PHE B 1 148 ? -10.690 26.395 96.785 1.00 29.87 148 PHE B N 1
ATOM 3215 C CA . PHE B 1 148 ? -10.570 25.526 97.932 1.00 33.86 148 PHE B CA 1
ATOM 3216 C C . PHE B 1 148 ? -11.892 25.418 98.707 1.00 36.19 148 PHE B C 1
ATOM 3217 O O . PHE B 1 148 ? -12.211 24.370 99.266 1.00 36.10 148 PHE B O 1
ATOM 3225 N N . GLN B 1 149 ? -12.646 26.512 98.758 1.00 37.67 149 GLN B N 1
ATOM 3226 C CA . GLN B 1 149 ? -13.983 26.478 99.357 1.00 40.69 149 GLN B CA 1
ATOM 3227 C C . GLN B 1 149 ? -14.886 25.450 98.664 1.00 42.04 149 GLN B C 1
ATOM 3228 O O . GLN B 1 149 ? -15.477 24.626 99.339 1.00 44.36 149 GLN B O 1
ATOM 3234 N N . ARG B 1 150 ? -14.924 25.467 97.338 1.00 43.38 150 ARG B N 1
ATOM 3235 C CA . ARG B 1 150 ? -15.728 24.522 96.582 1.00 45.32 150 ARG B CA 1
ATOM 3236 C C . ARG B 1 150 ? -15.187 23.102 96.641 1.00 45.17 150 ARG B C 1
ATOM 3237 O O . ARG B 1 150 ? -15.965 22.166 96.513 1.00 54.46 150 ARG B O 1
ATOM 3245 N N . LEU B 1 151 ? -13.885 22.920 96.841 1.00 42.29 151 LEU B N 1
ATOM 3246 C CA . LEU B 1 151 ? -13.335 21.579 96.814 1.00 40.01 151 LEU B CA 1
ATOM 3247 C C . LEU B 1 151 ? -13.349 20.936 98.170 1.00 42.75 151 LEU B C 1
ATOM 3248 O O . LEU B 1 151 ? -13.711 19.789 98.262 1.00 50.44 151 LEU B O 1
ATOM 3253 N N . ASP B 1 152 ? -12.888 21.659 99.193 1.00 42.44 152 ASP B N 1
ATOM 3254 C CA . ASP B 1 152 ? -12.772 21.167 100.556 1.00 41.42 152 ASP B CA 1
ATOM 3255 C C . ASP B 1 152 ? -13.911 21.587 101.497 1.00 45.02 152 ASP B C 1
ATOM 3256 O O . ASP B 1 152 ? -13.950 21.135 102.638 1.00 45.86 152 ASP B O 1
ATOM 3261 N N . GLY B 1 153 ? -14.830 22.447 101.059 1.00 43.78 153 GLY B N 1
ATOM 3262 C CA . GLY B 1 153 ? -15.758 23.065 101.995 1.00 43.14 153 GLY B CA 1
ATOM 3263 C C . GLY B 1 153 ? -15.047 24.096 102.857 1.00 44.30 153 GLY B C 1
ATOM 3264 O O . GLY B 1 153 ? -13.825 24.177 102.865 1.00 53.64 153 GLY B O 1
ATOM 3265 N N . GLU B 1 154 ? -15.810 24.880 103.610 1.00 47.45 154 GLU B N 1
ATOM 3266 C CA . GLU B 1 154 ? -15.212 25.920 104.428 1.00 50.13 154 GLU B CA 1
ATOM 3267 C C . GLU B 1 154 ? -14.315 25.417 105.541 1.00 50.13 154 GLU B C 1
ATOM 3268 O O . GLU B 1 154 ? -13.325 26.059 105.877 1.00 58.85 154 GLU B O 1
ATOM 3274 N N . GLN B 1 155 ? -14.653 24.282 106.116 1.00 50.73 155 GLN B N 1
ATOM 3275 C CA . GLN B 1 155 ? -13.897 23.807 107.273 1.00 56.00 155 GLN B CA 1
ATOM 3276 C C . GLN B 1 155 ? -12.742 22.962 106.811 1.00 58.76 155 GLN B C 1
ATOM 3277 O O . GLN B 1 155 ? -12.861 21.746 106.796 1.00 70.70 155 GLN B O 1
ATOM 3283 N N . SER B 1 156 ? -11.656 23.596 106.362 1.00 56.10 156 SER B N 1
ATOM 3284 C CA . SER B 1 156 ? -10.437 22.846 105.959 1.00 50.59 156 SER B CA 1
ATOM 3285 C C . SER B 1 156 ? -9.182 23.624 106.162 1.00 43.14 156 SER B C 1
ATOM 3286 O O . SER B 1 156 ? -9.198 24.841 106.148 1.00 45.43 156 SER B O 1
ATOM 3289 N N . ALA B 1 157 ? -8.083 22.910 106.339 1.00 40.03 157 ALA B N 1
ATOM 3290 C CA . ALA B 1 157 ? -6.778 23.505 106.556 1.00 37.22 157 ALA B CA 1
ATOM 3291 C C . ALA B 1 157 ? -6.357 24.441 105.389 1.00 40.58 157 ALA B C 1
ATOM 3292 O O . ALA B 1 157 ? -5.831 25.542 105.617 1.00 41.37 157 ALA B O 1
ATOM 3294 N N . ARG B 1 158 ? -6.607 24.009 104.160 1.00 40.21 158 ARG B N 1
ATOM 3295 C CA . ARG B 1 158 ? -6.218 24.804 102.983 1.00 40.06 158 ARG B CA 1
ATOM 3296 C C . ARG B 1 158 ? -7.003 26.107 102.847 1.00 39.48 158 ARG B C 1
ATOM 3297 O O . ARG B 1 158 ? -6.409 27.132 102.484 1.00 35.96 158 ARG B O 1
ATOM 3305 N N . VAL B 1 159 ? -8.304 26.070 103.169 1.00 33.81 159 VAL B N 1
ATOM 3306 C CA . VAL B 1 159 ? -9.080 27.312 103.237 1.00 37.54 159 VAL B CA 1
ATOM 3307 C C . VAL B 1 159 ? -8.532 28.262 104.311 1.00 36.38 159 VAL B C 1
ATOM 3308 O O . VAL B 1 159 ? -8.374 29.463 104.047 1.00 35.18 159 VAL B O 1
ATOM 3312 N N . ALA B 1 160 ? -8.198 27.721 105.483 1.00 34.96 160 ALA B N 1
ATOM 3313 C CA . ALA B 1 160 ? -7.712 28.564 106.551 1.00 32.87 160 ALA B CA 1
ATOM 3314 C C . ALA B 1 160 ? -6.352 29.131 106.170 1.00 30.40 160 ALA B C 1
ATOM 3315 O O . ALA B 1 160 ? -6.067 30.316 106.431 1.00 30.47 160 ALA B O 1
ATOM 3317 N N . SER B 1 161 ? -5.531 28.334 105.510 1.00 28.32 161 SER B N 1
ATOM 3318 C CA . SER B 1 161 ? -4.214 28.837 105.018 1.00 28.25 161 SER B CA 1
ATOM 3319 C C . SER B 1 161 ? -4.365 30.008 104.026 1.00 27.74 161 SER B C 1
ATOM 3320 O O . SER B 1 161 ? -3.646 31.010 104.146 1.00 26.87 161 SER B O 1
ATOM 3323 N N . VAL B 1 162 ? -5.331 29.928 103.104 1.00 22.51 162 VAL B N 1
ATOM 3324 C CA . VAL B 1 162 ? -5.502 31.056 102.189 1.00 26.22 162 VAL B CA 1
ATOM 3325 C C . VAL B 1 162 ? -6.034 32.270 102.948 1.00 29.56 162 VAL B C 1
ATOM 3326 O O . VAL B 1 162 ? -5.589 33.405 102.706 1.00 32.44 162 VAL B O 1
ATOM 3330 N N . TYR B 1 163 ? -6.954 32.036 103.876 1.00 28.27 163 TYR B N 1
ATOM 3331 C CA . TYR B 1 163 ? -7.396 33.127 104.759 1.00 29.81 163 TYR B CA 1
ATOM 3332 C C . TYR B 1 163 ? -6.228 33.795 105.461 1.00 28.76 163 TYR B C 1
ATOM 3333 O O . TYR B 1 163 ? -6.066 34.993 105.365 1.00 31.24 163 TYR B O 1
ATOM 3342 N N . ASN B 1 164 ? -5.393 32.996 106.120 1.00 26.89 164 ASN B N 1
ATOM 3343 C CA . ASN B 1 164 ? -4.188 33.475 106.743 1.00 28.40 164 ASN B CA 1
ATOM 3344 C C . ASN B 1 164 ? -3.309 34.320 105.768 1.00 30.98 164 ASN B C 1
ATOM 3345 O O . ASN B 1 164 ? -2.909 35.454 106.127 1.00 31.97 164 ASN B O 1
ATOM 3350 N N . ASN B 1 165 ? -3.035 33.787 104.569 1.00 28.64 165 ASN B N 1
ATOM 3351 C CA . ASN B 1 165 ? -2.177 34.456 103.576 1.00 27.75 165 ASN B CA 1
ATOM 3352 C C . ASN B 1 165 ? -2.770 35.772 103.112 1.00 25.92 165 ASN B C 1
ATOM 3353 O O . ASN B 1 165 ? -2.070 36.753 102.994 1.00 26.68 165 ASN B O 1
ATOM 3358 N N . LEU B 1 166 ? -4.066 35.820 102.889 1.00 26.84 166 LEU B N 1
ATOM 3359 C CA . LEU B 1 166 ? -4.735 37.084 102.632 1.00 26.98 166 LEU B CA 1
ATOM 3360 C C . LEU B 1 166 ? -4.642 38.042 103.816 1.00 28.75 166 LEU B C 1
ATOM 3361 O O . LEU B 1 166 ? -4.441 39.241 103.638 1.00 29.67 166 LEU B O 1
ATOM 3366 N N . GLY B 1 167 ? -4.760 37.495 105.028 1.00 30.31 167 GLY B N 1
ATOM 3367 C CA . GLY B 1 167 ? -4.667 38.265 106.251 1.00 29.15 167 GLY B CA 1
ATOM 3368 C C . GLY B 1 167 ? -3.362 39.021 106.277 1.00 29.27 167 GLY B C 1
ATOM 3369 O O . GLY B 1 167 ? -3.363 40.244 106.508 1.00 30.67 167 GLY B O 1
ATOM 3370 N N . VAL B 1 168 ? -2.262 38.293 106.062 1.00 27.51 168 VAL B N 1
ATOM 3371 C CA . VAL B 1 168 ? -0.932 38.873 106.079 1.00 27.88 168 VAL B CA 1
ATOM 3372 C C . VAL B 1 168 ? -0.779 39.890 104.945 1.00 28.02 168 VAL B C 1
ATOM 3373 O O . VAL B 1 168 ? -0.120 40.925 105.133 1.00 31.74 168 VAL B O 1
ATOM 3377 N N . LEU B 1 169 ? -1.410 39.626 103.806 1.00 25.69 169 LEU B N 1
ATOM 3378 C CA . LEU B 1 169 ? -1.358 40.544 102.682 1.00 26.21 169 LEU B CA 1
ATOM 3379 C C . LEU B 1 169 ? -2.037 41.864 103.061 1.00 29.14 169 LEU B C 1
ATOM 3380 O O . LEU B 1 169 ? -1.458 42.937 102.851 1.00 29.10 169 LEU B O 1
ATOM 3385 N N . TYR B 1 170 ? -3.253 41.773 103.604 1.00 30.74 170 TYR B N 1
ATOM 3386 C CA . TYR B 1 170 ? -4.009 42.966 103.966 1.00 34.28 170 TYR B CA 1
ATOM 3387 C C . TYR B 1 170 ? -3.304 43.690 105.079 1.00 40.50 170 TYR B C 1
ATOM 3388 O O . TYR B 1 170 ? -3.210 44.921 105.054 1.00 46.07 170 TYR B O 1
ATOM 3397 N N . TYR B 1 171 ? -2.795 42.935 106.048 1.00 42.10 171 TYR B N 1
ATOM 3398 C CA . TYR B 1 171 ? -2.072 43.554 107.156 1.00 46.96 171 TYR B CA 1
ATOM 3399 C C . TYR B 1 171 ? -0.834 44.315 106.669 1.00 50.06 171 TYR B C 1
ATOM 3400 O O . TYR B 1 171 ? -0.608 45.441 107.092 1.00 63.30 171 TYR B O 1
ATOM 3409 N N . SER B 1 172 ? -0.055 43.716 105.776 1.00 48.05 172 SER B N 1
ATOM 3410 C CA . SER B 1 172 ? 1.139 44.339 105.250 1.00 44.55 172 SER B CA 1
ATOM 3411 C C . SER B 1 172 ? 0.825 45.594 104.430 1.00 50.26 172 SER B C 1
ATOM 3412 O O . SER B 1 172 ? 1.667 46.450 104.377 1.00 52.93 172 SER B O 1
ATOM 3415 N N . HIS B 1 173 ? -0.334 45.700 103.765 1.00 56.22 173 HIS B N 1
ATOM 3416 C CA . HIS B 1 173 ? -0.715 46.955 103.080 1.00 62.70 173 HIS B CA 1
ATOM 3417 C C . HIS B 1 173 ? -1.574 47.854 104.002 1.00 77.08 173 HIS B C 1
ATOM 3418 O O . HIS B 1 173 ? -2.278 48.747 103.537 1.00 76.77 173 HIS B O 1
ATOM 3425 N N . MET B 1 174 ? -1.490 47.604 105.307 1.00 74.84 174 MET B N 1
ATOM 3426 C CA . MET B 1 174 ? -2.251 48.282 106.358 1.00 76.82 174 MET B CA 1
ATOM 3427 C C . MET B 1 174 ? -3.792 48.441 106.165 1.00 77.59 174 MET B C 1
ATOM 3428 O O . MET B 1 174 ? -4.410 49.365 106.711 1.00 80.34 174 MET B O 1
ATOM 3433 N N . ASP B 1 175 ? -4.410 47.519 105.401 1.00 67.83 175 ASP B N 1
ATOM 3434 C CA . ASP B 1 175 ? -5.862 47.346 105.452 1.00 56.12 175 ASP B CA 1
ATOM 3435 C C . ASP B 1 175 ? -6.236 46.469 106.642 1.00 53.71 175 ASP B C 1
ATOM 3436 O O . ASP B 1 175 ? -6.464 45.265 106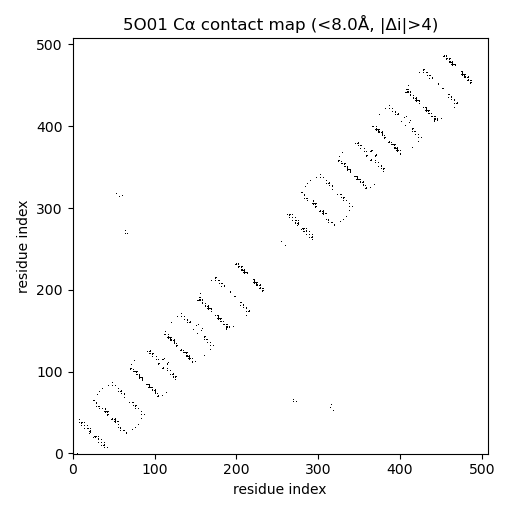.503 1.00 51.95 175 ASP B O 1
ATOM 3441 N N . VAL B 1 176 ? -6.307 47.099 107.813 1.00 55.25 176 VAL B N 1
ATOM 3442 C CA . VAL B 1 176 ? -6.492 46.418 109.093 1.00 45.49 176 VAL B CA 1
ATOM 3443 C C . VAL B 1 176 ? -7.841 45.733 109.198 1.00 43.05 176 VAL B C 1
ATOM 3444 O O . VAL B 1 176 ? -7.924 44.595 109.670 1.00 42.75 176 VAL B O 1
ATOM 3448 N N . ASP B 1 177 ? -8.896 46.383 108.738 1.00 48.01 177 ASP B N 1
ATOM 3449 C CA . ASP B 1 177 ? -10.232 45.777 108.820 1.00 51.02 177 ASP B CA 1
ATOM 3450 C C . ASP B 1 177 ? -10.323 44.442 108.118 1.00 50.79 177 ASP B C 1
ATOM 3451 O O . ASP B 1 177 ? -10.856 43.457 108.686 1.00 50.02 177 ASP B O 1
ATOM 3456 N N . ARG B 1 178 ? -9.837 44.402 106.874 1.00 49.04 178 ARG B N 1
ATOM 3457 C CA . ARG B 1 178 ? -9.928 43.180 106.114 1.00 50.51 178 ARG B CA 1
ATOM 3458 C C . ARG B 1 178 ? -8.977 42.114 106.656 1.00 44.99 178 ARG B C 1
ATOM 3459 O O . ARG B 1 178 ? -9.336 40.930 106.670 1.00 47.34 178 ARG B O 1
ATOM 3467 N N . ALA B 1 179 ? -7.818 42.552 107.165 1.00 40.71 179 ALA B N 1
ATOM 3468 C CA . ALA B 1 179 ? -6.853 41.664 107.830 1.00 40.16 179 ALA B CA 1
ATOM 3469 C C . ALA B 1 179 ? -7.508 40.954 109.004 1.00 43.76 179 ALA B C 1
ATOM 3470 O O . ALA B 1 179 ? -7.371 39.728 109.196 1.00 43.13 179 ALA B O 1
ATOM 3472 N N . GLN B 1 180 ? -8.254 41.714 109.772 1.00 42.45 180 GLN B N 1
ATOM 3473 C CA . GLN B 1 180 ? -8.988 41.145 110.892 1.00 47.26 180 GLN B CA 1
ATOM 3474 C C . GLN B 1 180 ? -9.977 40.058 110.497 1.00 43.36 180 GLN B C 1
ATOM 3475 O O . GLN B 1 180 ? -9.970 38.958 111.080 1.00 44.22 180 GLN B O 1
ATOM 3481 N N . VAL B 1 181 ? -10.810 40.360 109.507 1.00 42.85 181 VAL B N 1
ATOM 3482 C CA . VAL B 1 181 ? -11.809 39.384 109.046 1.00 46.16 181 VAL B CA 1
ATOM 3483 C C . VAL B 1 181 ? -11.127 38.072 108.616 1.00 44.38 181 VAL B C 1
ATOM 3484 O O . VAL B 1 181 ? -11.488 36.980 109.069 1.00 43.60 181 VAL B O 1
ATOM 3488 N N . MET B 1 182 ? -10.117 38.213 107.769 1.00 40.88 182 MET B N 1
ATOM 3489 C CA . MET B 1 182 ? -9.305 37.101 107.286 1.00 39.47 182 MET B CA 1
ATOM 3490 C C . MET B 1 182 ? -8.722 36.272 108.406 1.00 37.40 182 MET B C 1
ATOM 3491 O O . MET B 1 182 ? -8.898 35.039 108.406 1.00 39.92 182 MET B O 1
ATOM 3496 N N . HIS B 1 183 ? -8.047 36.911 109.363 1.00 35.97 183 HIS B N 1
ATOM 3497 C CA . HIS B 1 183 ? -7.424 36.126 110.444 1.00 36.97 183 HIS B CA 1
ATOM 3498 C C . HIS B 1 183 ? -8.398 35.483 111.398 1.00 38.08 183 HIS B C 1
ATOM 3499 O O . HIS B 1 183 ? -8.115 34.404 111.934 1.00 41.64 183 HIS B O 1
ATOM 3506 N N . GLU B 1 184 ? -9.555 36.124 111.577 1.00 40.11 184 GLU B N 1
ATOM 3507 C CA . GLU B 1 184 ? -10.615 35.558 112.401 1.00 40.43 184 GLU B CA 1
ATOM 3508 C C . GLU B 1 184 ? -11.204 34.351 111.737 1.00 42.09 184 GLU B C 1
ATOM 3509 O O . GLU B 1 184 ? -11.303 33.304 112.375 1.00 44.75 184 GLU B O 1
ATOM 3515 N N . ARG B 1 185 ? -11.578 34.479 110.451 1.00 43.33 185 ARG B N 1
ATOM 3516 C CA . ARG B 1 185 ? -12.021 33.315 109.663 1.00 40.32 185 ARG B CA 1
ATOM 3517 C C . ARG B 1 185 ? -11.002 32.148 109.699 1.00 43.17 185 ARG B C 1
ATOM 3518 O O . ARG B 1 185 ? -11.402 30.981 109.829 1.00 47.88 185 ARG B O 1
ATOM 3526 N N . ALA B 1 186 ? -9.707 32.473 109.661 1.00 38.24 186 ALA B N 1
ATOM 3527 C CA . ALA B 1 186 ? -8.651 31.486 109.786 1.00 39.17 186 ALA B CA 1
ATOM 3528 C C . ALA B 1 186 ? -8.685 30.855 111.189 1.00 44.73 186 ALA B C 1
ATOM 3529 O O . ALA B 1 186 ? -8.651 29.625 111.311 1.00 45.44 186 ALA B O 1
ATOM 3531 N N . LEU B 1 187 ? -8.786 31.698 112.228 1.00 44.51 187 LEU B N 1
ATOM 3532 C CA . LEU B 1 187 ? -8.916 31.219 113.633 1.00 48.58 187 LEU B CA 1
ATOM 3533 C C . LEU B 1 187 ? -10.115 30.268 113.824 1.00 46.70 187 LEU B C 1
ATOM 3534 O O . LEU B 1 187 ? -9.936 29.146 114.286 1.00 46.62 187 LEU B O 1
ATOM 3539 N N . ALA B 1 188 ? -11.310 30.739 113.443 1.00 45.77 188 ALA B N 1
ATOM 3540 C CA . ALA B 1 188 ? -12.552 29.962 113.475 1.00 47.19 188 ALA B CA 1
ATOM 3541 C C . ALA B 1 188 ? -12.366 28.542 112.904 1.00 52.05 188 ALA B C 1
ATOM 3542 O O . ALA B 1 188 ? -12.708 27.564 113.564 1.00 61.88 188 ALA B O 1
ATOM 3544 N N . ILE B 1 189 ? -11.768 28.428 111.716 1.00 54.53 189 ILE B N 1
ATOM 3545 C CA . ILE B 1 189 ? -11.548 27.128 111.095 1.00 46.13 189 ILE B CA 1
ATOM 3546 C C . ILE B 1 189 ? -10.519 26.341 111.864 1.00 48.59 189 ILE B C 1
ATOM 3547 O O . ILE B 1 189 ? -10.746 25.164 112.186 1.00 61.63 189 ILE B O 1
ATOM 3552 N N . ARG B 1 190 ? -9.412 26.978 112.205 1.00 50.16 190 ARG B N 1
ATOM 3553 C CA . ARG B 1 190 ? -8.294 26.236 112.779 1.00 53.85 190 ARG B CA 1
ATOM 3554 C C . ARG B 1 190 ? -8.538 25.635 114.162 1.00 57.28 190 ARG B C 1
ATOM 3555 O O . ARG B 1 190 ? -7.933 24.630 114.524 1.00 60.80 190 ARG B O 1
ATOM 3563 N N . GLN B 1 191 ? -9.420 26.261 114.927 1.00 63.47 191 GLN B N 1
ATOM 3564 C CA . GLN B 1 191 ? -9.885 25.726 116.222 1.00 68.20 191 GLN B CA 1
ATOM 3565 C C . GLN B 1 191 ? -10.628 24.401 116.093 1.00 72.12 191 GLN B C 1
ATOM 3566 O O . GLN B 1 191 ? -10.412 23.505 116.920 1.00 80.65 191 GLN B O 1
ATOM 3572 N N . ASN B 1 192 ? -11.454 24.285 115.048 1.00 74.89 192 ASN B N 1
ATOM 3573 C CA . ASN B 1 192 ? -12.357 23.146 114.858 1.00 76.00 192 ASN B CA 1
ATOM 3574 C C . ASN B 1 192 ? -11.756 21.862 114.307 1.00 76.65 192 ASN B C 1
ATOM 3575 O O . ASN B 1 192 ? -12.486 20.891 114.184 1.00 87.63 192 ASN B O 1
ATOM 3580 N N . LEU B 1 193 ? -10.477 21.850 113.960 1.00 80.65 193 LEU B N 1
ATOM 3581 C CA . LEU B 1 193 ? -9.860 20.664 113.359 1.00 94.57 193 LEU B CA 1
ATOM 3582 C C . LEU B 1 193 ? -8.414 20.662 113.749 1.00 96.83 193 LEU B C 1
ATOM 3583 O O . LEU B 1 193 ? -7.615 21.206 112.988 1.00 105.24 193 LEU B O 1
ATOM 3588 N N . HIS B 1 194 ? -8.054 20.054 114.878 1.00 100.11 194 HIS B N 1
ATOM 3589 C CA . HIS B 1 194 ? -6.644 20.071 115.367 1.00 111.84 194 HIS B CA 1
ATOM 3590 C C . HIS B 1 194 ? -5.782 18.840 115.010 1.00 111.73 194 HIS B C 1
ATOM 3591 O O . HIS B 1 194 ? -4.674 18.983 114.440 1.00 105.67 194 HIS B O 1
ATOM 3598 N N . GLU B 1 195 ? -6.284 17.649 115.328 1.00 116.97 195 GLU B N 1
ATOM 3599 C CA . GLU B 1 195 ? -5.471 16.411 115.261 1.00 118.24 195 GLU B CA 1
ATOM 3600 C C . GLU B 1 195 ? -5.015 16.074 113.836 1.00 118.76 195 GLU B C 1
ATOM 3601 O O . GLU B 1 195 ? -5.846 16.015 112.929 1.00 119.34 195 GLU B O 1
ATOM 3607 N N . GLY B 1 196 ? -3.696 15.960 113.672 1.00 111.82 196 GLY B N 1
ATOM 3608 C CA . GLY B 1 196 ? -3.062 15.459 112.457 1.00 108.54 196 GLY B CA 1
ATOM 3609 C C . GLY B 1 196 ? -3.291 16.232 111.174 1.00 118.66 196 GLY B C 1
ATOM 3610 O O . GLY B 1 196 ? -2.411 16.246 110.298 1.00 130.28 196 GLY B O 1
ATOM 3611 N N . GLN B 1 197 ? -4.462 16.840 111.028 1.00 123.71 197 GLN B N 1
ATOM 3612 C CA . GLN B 1 197 ? -4.832 17.595 109.807 1.00 118.20 197 GLN B CA 1
ATOM 3613 C C . GLN B 1 197 ? -4.282 19.029 109.799 1.00 121.85 197 GLN B C 1
ATOM 3614 O O . GLN B 1 197 ? -4.464 19.767 108.830 1.00 109.08 197 GLN B O 1
ATOM 3620 N N . MET B 1 198 ? -3.636 19.417 110.901 1.00 129.06 198 MET B N 1
ATOM 3621 C CA . MET B 1 198 ? -3.016 20.728 111.104 1.00 123.01 198 MET B CA 1
ATOM 3622 C C . MET B 1 198 ? -2.121 20.670 112.347 1.00 134.19 198 MET B C 1
ATOM 3623 O O . MET B 1 198 ? -2.501 20.080 113.359 1.00 139.16 198 MET B O 1
ATOM 3628 N N . ASP B 1 199 ? -0.936 21.274 112.265 1.00 131.09 199 ASP B N 1
ATOM 3629 C CA . ASP B 1 199 ? -0.051 21.436 113.407 1.00 120.37 199 ASP B CA 1
ATOM 3630 C C . ASP B 1 199 ? -0.617 22.420 114.450 1.00 110.39 199 ASP B C 1
ATOM 3631 O O . ASP B 1 199 ? -1.272 23.376 114.076 1.00 109.83 199 ASP B O 1
ATOM 3636 N N . PRO B 1 200 ? -0.343 22.213 115.753 1.00 101.37 200 PRO B N 1
ATOM 3637 C CA . PRO B 1 200 ? -0.757 23.242 116.717 1.00 95.48 200 PRO B CA 1
ATOM 3638 C C . PRO B 1 200 ? 0.072 24.552 116.648 1.00 95.25 200 PRO B C 1
ATOM 3639 O O . PRO B 1 200 ? -0.445 25.627 117.006 1.00 101.44 200 PRO B O 1
ATOM 3643 N N . ALA B 1 201 ? 1.310 24.490 116.148 1.00 90.77 201 ALA B N 1
ATOM 3644 C CA . ALA B 1 201 ? 2.105 25.711 115.920 1.00 83.44 201 ALA B CA 1
ATOM 3645 C C . ALA B 1 201 ? 1.425 26.716 114.959 1.00 80.41 201 ALA B C 1
ATOM 3646 O O . ALA B 1 201 ? 1.584 27.907 115.141 1.00 84.68 201 ALA B O 1
ATOM 3648 N N . ASP B 1 202 ? 0.665 26.233 113.968 1.00 76.20 202 ASP B N 1
ATOM 3649 C CA . ASP B 1 202 ? -0.175 27.065 113.091 1.00 77.10 202 ASP B CA 1
ATOM 3650 C C . ASP B 1 202 ? -1.232 27.833 113.871 1.00 77.24 202 ASP B C 1
ATOM 3651 O O . ASP B 1 202 ? -1.527 28.994 113.552 1.00 77.38 202 ASP B O 1
ATOM 3656 N N . LEU B 1 203 ? -1.815 27.181 114.880 1.00 70.86 203 LEU B N 1
ATOM 3657 C CA . LEU B 1 203 ? -2.834 27.827 115.711 1.00 66.82 203 LEU B CA 1
ATOM 3658 C C . LEU B 1 203 ? -2.250 29.000 116.495 1.00 66.46 203 LEU B C 1
ATOM 3659 O O . LEU B 1 203 ? -2.900 30.070 116.578 1.00 55.29 203 LEU B O 1
ATOM 3664 N N . SER B 1 204 ? -1.024 28.806 117.014 1.00 59.56 204 SER B N 1
ATOM 3665 C CA . SER B 1 204 ? -0.311 29.842 117.720 1.00 57.39 204 SER B CA 1
ATOM 3666 C C . SER B 1 204 ? 0.008 31.058 116.802 1.00 60.99 204 SER B C 1
ATOM 3667 O O . SER B 1 204 ? -0.096 32.228 117.232 1.00 58.00 204 SER B O 1
ATOM 3670 N N . GLN B 1 205 ? 0.381 30.775 115.555 1.00 57.54 205 GLN B N 1
ATOM 3671 C CA . GLN B 1 205 ? 0.667 31.825 114.583 1.00 61.19 205 GLN B CA 1
ATOM 3672 C C . GLN B 1 205 ? -0.588 32.668 114.323 1.00 60.01 205 GLN B C 1
ATOM 3673 O O . GLN B 1 205 ? -0.500 33.902 114.196 1.00 63.42 205 GLN B O 1
ATOM 3679 N N . THR B 1 206 ? -1.744 32.017 114.265 1.00 47.69 206 THR B N 1
ATOM 3680 C CA . THR B 1 206 ? -2.971 32.767 114.033 1.00 54.05 206 THR B CA 1
ATOM 3681 C C . THR B 1 206 ? -3.250 33.765 115.167 1.00 52.83 206 THR B C 1
ATOM 3682 O O . THR B 1 206 ? -3.627 34.932 114.894 1.00 61.31 206 THR B O 1
ATOM 3686 N N . PHE B 1 207 ? -3.054 33.325 116.417 1.00 47.79 207 PHE B N 1
ATOM 3687 C CA . PHE B 1 207 ? -3.190 34.237 117.568 1.00 46.09 207 PHE B CA 1
ATOM 3688 C C . PHE B 1 207 ? -2.161 35.365 117.515 1.00 47.73 207 PHE B C 1
ATOM 3689 O O . PHE B 1 207 ? -2.532 36.549 117.604 1.00 49.67 207 PHE B O 1
ATOM 3697 N N . ILE B 1 208 ? -0.897 34.993 117.307 1.00 46.67 208 ILE B N 1
ATOM 3698 C CA . ILE B 1 208 ? 0.165 35.960 117.035 1.00 54.59 208 ILE B CA 1
ATOM 3699 C C . ILE B 1 208 ? -0.255 36.997 115.966 1.00 53.11 208 ILE B C 1
ATOM 3700 O O . ILE B 1 208 ? -0.125 38.192 116.192 1.00 56.78 208 ILE B O 1
ATOM 3705 N N . ASN B 1 209 ? -0.793 36.535 114.838 1.00 52.33 209 ASN B N 1
ATOM 3706 C CA . ASN B 1 209 ? -1.188 37.436 113.735 1.00 49.84 209 ASN B CA 1
ATOM 3707 C C . ASN B 1 209 ? -2.390 38.296 114.101 1.00 50.73 209 ASN B C 1
ATOM 3708 O O . ASN B 1 209 ? -2.405 39.506 113.821 1.00 44.61 209 ASN B O 1
ATOM 3713 N N . LEU B 1 210 ? -3.390 37.674 114.736 1.00 48.95 210 LEU B N 1
ATOM 3714 C CA . LEU B 1 210 ? -4.503 38.418 115.320 1.00 48.50 210 LEU B CA 1
ATOM 3715 C C . LEU B 1 210 ? -4.057 39.489 116.311 1.00 54.65 210 LEU B C 1
ATOM 3716 O O . LEU B 1 210 ? -4.581 40.625 116.291 1.00 63.41 210 LEU B O 1
ATOM 3721 N N . GLY B 1 211 ? -3.066 39.138 117.131 1.00 48.48 211 GLY B N 1
ATOM 3722 C CA . GLY B 1 211 ? -2.479 40.082 118.063 1.00 53.41 211 GLY B CA 1
ATOM 3723 C C . GLY B 1 211 ? -1.995 41.346 117.380 1.00 50.84 211 GLY B C 1
ATOM 3724 O O . GLY B 1 211 ? -2.408 42.451 117.763 1.00 57.87 211 GLY B O 1
ATOM 3725 N N . ALA B 1 212 ? -1.151 41.190 116.356 1.00 48.61 212 ALA B N 1
ATOM 3726 C CA . ALA B 1 212 ? -0.652 42.361 115.628 1.00 48.53 212 ALA B CA 1
ATOM 3727 C C . ALA B 1 212 ? -1.784 43.142 114.925 1.00 52.22 212 ALA B C 1
ATOM 3728 O O . ALA B 1 212 ? -1.702 44.381 114.820 1.00 60.33 212 ALA B O 1
ATOM 3730 N N . VAL B 1 213 ? -2.846 42.433 114.510 1.00 46.80 213 VAL B N 1
ATOM 3731 C CA . VAL B 1 213 ? -3.967 43.070 113.823 1.00 48.63 213 VAL B CA 1
ATOM 3732 C C . VAL B 1 213 ? -4.801 43.870 114.804 1.00 46.55 213 VAL B C 1
ATOM 3733 O O . VAL B 1 213 ? -5.094 45.064 114.583 1.00 52.21 213 VAL B O 1
ATOM 3737 N N . TYR B 1 214 ? -5.184 43.227 115.897 1.00 47.97 214 TYR B N 1
ATOM 3738 C CA . TYR B 1 214 ? -5.914 43.953 116.950 1.00 45.14 214 TYR B CA 1
ATOM 3739 C C . TYR B 1 214 ? -5.151 45.166 117.483 1.00 41.37 214 TYR B C 1
ATOM 3740 O O . TYR B 1 214 ? -5.738 46.222 117.688 1.00 40.20 214 TYR B O 1
ATOM 3749 N N . LYS B 1 215 ? -3.837 45.020 117.657 1.00 45.26 215 LYS B N 1
ATOM 3750 C CA . LYS B 1 215 ? -2.983 46.129 118.129 1.00 49.53 215 LYS B CA 1
ATOM 3751 C C . LYS B 1 215 ? -3.041 47.295 117.138 1.00 48.47 215 LYS B C 1
ATOM 3752 O O . LYS B 1 215 ? -3.239 48.447 117.546 1.00 58.66 215 LYS B O 1
ATOM 3758 N N . ALA B 1 216 ? -2.904 46.980 115.850 1.00 49.14 216 ALA B N 1
ATOM 3759 C CA . ALA B 1 216 ? -3.050 47.964 114.767 1.00 50.02 216 ALA B CA 1
ATOM 3760 C C . ALA B 1 216 ? -4.464 48.571 114.713 1.00 52.69 216 ALA B C 1
ATOM 3761 O O . ALA B 1 216 ? -4.637 49.724 114.327 1.00 52.81 216 ALA B O 1
ATOM 3763 N N . ALA B 1 217 ? -5.470 47.802 115.120 1.00 50.37 217 ALA B N 1
ATOM 3764 C CA . ALA B 1 217 ? -6.836 48.285 115.123 1.00 55.09 217 ALA B CA 1
ATOM 3765 C C . ALA B 1 217 ? -7.170 49.149 116.361 1.00 64.75 217 ALA B C 1
ATOM 3766 O O . ALA B 1 217 ? -8.302 49.629 116.494 1.00 70.27 217 ALA B O 1
ATOM 3768 N N . GLY B 1 218 ? -6.221 49.319 117.282 1.00 72.67 218 GLY B N 1
ATOM 3769 C CA . GLY B 1 218 ? -6.488 50.020 118.546 1.00 76.96 218 GLY B CA 1
ATOM 3770 C C . GLY B 1 218 ? -7.240 49.247 119.638 1.00 79.04 218 GLY B C 1
ATOM 3771 O O . GLY B 1 218 ? -7.787 49.858 120.564 1.00 87.25 218 GLY B O 1
ATOM 3772 N N . ASP B 1 219 ? -7.278 47.919 119.531 1.00 66.38 219 ASP B N 1
ATOM 3773 C CA . ASP B 1 219 ? -7.902 47.085 120.545 1.00 62.97 219 ASP B CA 1
ATOM 3774 C C . ASP B 1 219 ? -6.833 46.271 121.305 1.00 66.39 219 ASP B C 1
ATOM 3775 O O . ASP B 1 219 ? -6.678 45.042 121.126 1.00 57.34 219 ASP B O 1
ATOM 3780 N N . PHE B 1 220 ? -6.123 46.988 122.188 1.00 62.80 220 PHE B N 1
ATOM 3781 C CA . PHE B 1 220 ? -4.914 46.491 122.830 1.00 51.61 220 PHE B CA 1
ATOM 3782 C C . PHE B 1 220 ? -5.190 45.381 123.812 1.00 51.63 220 PHE B C 1
ATOM 3783 O O . PHE B 1 220 ? -4.310 44.543 124.065 1.00 53.08 220 PHE B O 1
ATOM 3791 N N . GLN B 1 221 ? -6.423 45.365 124.306 1.00 55.49 221 GLN B N 1
ATOM 3792 C CA . GLN B 1 221 ? -6.933 44.335 125.195 1.00 62.48 221 GLN B CA 1
ATOM 3793 C C . GLN B 1 221 ? -7.019 43.001 124.466 1.00 60.75 221 GLN B C 1
ATOM 3794 O O . GLN B 1 221 ? -6.458 42.022 124.940 1.00 65.14 221 GLN B O 1
ATOM 3800 N N . LYS B 1 222 ? -7.709 42.967 123.322 1.00 64.05 222 LYS B N 1
ATOM 3801 C CA . LYS B 1 222 ? -7.935 41.727 122.549 1.00 59.36 222 LYS B CA 1
ATOM 3802 C C . LYS B 1 222 ? -6.599 41.284 121.980 1.00 56.99 222 LYS B C 1
ATOM 3803 O O . LYS B 1 222 ? -6.337 40.084 121.863 1.00 54.72 222 LYS B O 1
ATOM 3809 N N . ALA B 1 223 ? -5.749 42.272 121.678 1.00 51.59 223 ALA B N 1
ATOM 3810 C CA . ALA B 1 223 ? -4.376 42.029 121.254 1.00 53.01 223 ALA B CA 1
ATOM 3811 C C . ALA B 1 223 ? -3.609 41.204 122.298 1.00 58.43 223 ALA B C 1
ATOM 3812 O O . ALA B 1 223 ? -3.115 40.105 121.983 1.00 59.13 223 ALA B O 1
ATOM 3814 N N . GLU B 1 224 ? -3.537 41.702 123.538 1.00 61.51 224 GLU B N 1
ATOM 3815 C CA . GLU B 1 224 ? -2.837 40.960 124.601 1.00 61.43 224 GLU B CA 1
ATOM 3816 C C . GLU B 1 224 ? -3.456 39.589 124.868 1.00 59.28 224 GLU B C 1
ATOM 3817 O O . GLU B 1 224 ? -2.707 38.633 125.058 1.00 60.81 224 GLU B O 1
ATOM 3823 N N . ALA B 1 225 ? -4.797 39.496 124.850 1.00 54.94 225 ALA B N 1
ATOM 3824 C CA . ALA B 1 225 ? -5.508 38.218 125.014 1.00 53.89 225 ALA B CA 1
ATOM 3825 C C . ALA B 1 225 ? -5.034 37.184 123.983 1.00 65.81 225 ALA B C 1
ATOM 3826 O O . ALA B 1 225 ? -4.838 36.011 124.337 1.00 75.71 225 ALA B O 1
ATOM 3828 N N . CYS B 1 226 ? -4.819 37.625 122.730 1.00 62.03 226 CYS B N 1
ATOM 3829 C CA . CYS B 1 226 ? -4.307 36.752 121.658 1.00 56.57 226 CYS B CA 1
ATOM 3830 C C . CYS B 1 226 ? -2.882 36.334 121.907 1.00 55.53 226 CYS B C 1
ATOM 3831 O O . CYS B 1 226 ? -2.588 35.131 121.882 1.00 53.20 226 CYS B O 1
ATOM 3834 N N . VAL B 1 227 ? -2.008 37.321 122.155 1.00 58.38 227 VAL B N 1
ATOM 3835 C CA . VAL B 1 227 ? -0.589 37.077 122.460 1.00 59.39 227 VAL B CA 1
ATOM 3836 C C . VAL B 1 227 ? -0.429 36.125 123.653 1.00 62.25 227 VAL B C 1
ATOM 3837 O O . VAL B 1 227 ? 0.424 35.228 123.639 1.00 60.73 227 VAL B O 1
ATOM 3841 N N . ASP B 1 228 ? -1.303 36.283 124.648 1.00 67.39 228 ASP B N 1
ATOM 3842 C CA . ASP B 1 228 ? -1.379 35.370 125.771 1.00 73.06 228 ASP B CA 1
ATOM 3843 C C . ASP B 1 228 ? -1.724 33.949 125.321 1.00 82.39 228 ASP B C 1
ATOM 3844 O O . ASP B 1 228 ? -0.978 33.018 125.646 1.00 97.84 228 ASP B O 1
ATOM 3849 N N . ARG B 1 229 ? -2.819 33.782 124.573 1.00 77.44 229 ARG B N 1
ATOM 3850 C CA . ARG B 1 229 ? -3.251 32.429 124.215 1.00 70.29 229 ARG B CA 1
ATOM 3851 C C . ARG B 1 229 ? -2.272 31.700 123.301 1.00 69.67 229 ARG B C 1
ATOM 3852 O O . ARG B 1 229 ? -2.252 30.476 123.294 1.00 69.81 229 ARG B O 1
ATOM 3860 N N . ALA B 1 230 ? -1.442 32.450 122.573 1.00 67.75 230 ALA B N 1
ATOM 3861 C CA . ALA B 1 230 ? -0.382 31.864 121.747 1.00 65.06 230 ALA B CA 1
ATOM 3862 C C . ALA B 1 230 ? 0.715 31.331 122.635 1.00 68.82 230 ALA B C 1
ATOM 3863 O O . ALA B 1 230 ? 1.242 30.242 122.389 1.00 73.57 230 ALA B O 1
ATOM 3865 N N . LYS B 1 231 ? 1.039 32.105 123.669 1.00 83.27 231 LYS B N 1
ATOM 3866 C CA . LYS B 1 231 ? 2.066 31.736 124.635 1.00 79.97 231 LYS B CA 1
ATOM 3867 C C . LYS B 1 231 ? 1.638 30.488 125.405 1.00 72.51 231 LYS B C 1
ATOM 3868 O O . LYS B 1 231 ? 2.439 29.561 125.573 1.00 71.42 231 LYS B O 1
ATOM 3874 N N . ARG B 1 232 ? 0.367 30.454 125.820 1.00 71.50 232 ARG B N 1
ATOM 3875 C CA . ARG B 1 232 ? -0.246 29.280 126.480 1.00 80.15 232 ARG B CA 1
ATOM 3876 C C . ARG B 1 232 ? -0.131 28.013 125.637 1.00 78.96 232 ARG B C 1
ATOM 3877 O O . ARG B 1 232 ? 0.179 26.953 126.156 1.00 84.25 232 ARG B O 1
ATOM 3885 N N . ILE B 1 233 ? -0.385 28.137 124.336 1.00 86.43 233 ILE B N 1
ATOM 3886 C CA . ILE B 1 233 ? -0.312 27.013 123.390 1.00 79.85 233 ILE B CA 1
ATOM 3887 C C . ILE B 1 233 ? 1.122 26.500 123.224 1.00 83.62 233 ILE B C 1
ATOM 3888 O O . ILE B 1 233 ? 1.361 25.306 123.413 1.00 90.38 233 ILE B O 1
ATOM 3893 N N . ARG B 1 234 ? 2.060 27.402 122.910 1.00 83.39 234 ARG B N 1
ATOM 3894 C CA . ARG B 1 234 ? 3.481 27.062 122.757 1.00 87.51 234 ARG B CA 1
ATOM 3895 C C . ARG B 1 234 ? 4.071 26.441 124.027 1.00 90.35 234 ARG B C 1
ATOM 3896 O O . ARG B 1 234 ? 4.921 25.549 123.945 1.00 85.72 234 ARG B O 1
ATOM 3904 N N . ALA B 1 235 ? 3.606 26.916 125.189 1.00 96.47 235 ALA B N 1
ATOM 3905 C CA . ALA B 1 235 ? 3.957 26.309 126.472 1.00 88.68 235 ALA B CA 1
ATOM 3906 C C . ALA B 1 235 ? 3.335 24.910 126.636 1.00 88.24 235 ALA B C 1
ATOM 3907 O O . ALA B 1 235 ? 4.037 23.969 126.993 1.00 91.24 235 ALA B O 1
ATOM 3909 N N . ALA B 1 236 ? 2.041 24.777 126.338 1.00 86.42 236 ALA B N 1
ATOM 3910 C CA . ALA B 1 236 ? 1.292 23.516 126.527 1.00 87.13 236 ALA B CA 1
ATOM 3911 C C . ALA B 1 236 ? 1.702 22.348 125.617 1.00 90.71 236 ALA B C 1
ATOM 3912 O O . ALA B 1 236 ? 1.213 21.225 125.803 1.00 81.70 236 ALA B O 1
ATOM 3914 N N . MET B 1 237 ? 2.566 22.604 124.634 1.00 94.08 237 MET B N 1
ATOM 3915 C CA . MET B 1 237 ? 3.058 21.522 123.763 1.00 107.92 237 MET B CA 1
ATOM 3916 C C . MET B 1 237 ? 4.392 20.940 124.216 1.00 110.28 237 MET B C 1
ATOM 3917 O O . MET B 1 237 ? 4.915 20.036 123.577 1.00 116.53 237 MET B O 1
ATOM 3922 N N . ASN B 1 238 ? 4.937 21.481 125.312 1.00 107.83 238 ASN B N 1
ATOM 3923 C CA . ASN B 1 238 ? 5.937 20.773 126.105 1.00 101.43 238 ASN B CA 1
ATOM 3924 C C . ASN B 1 238 ? 5.132 20.236 127.267 1.00 93.41 238 ASN B C 1
ATOM 3925 O O . ASN B 1 238 ? 4.728 20.988 128.156 1.00 101.94 238 ASN B O 1
ATOM 3930 N N . GLY B 1 239 ? 4.856 18.936 127.241 1.00 76.24 239 GLY B N 1
ATOM 3931 C CA . GLY B 1 239 ? 4.032 18.278 128.266 1.00 81.52 239 GLY B CA 1
ATOM 3932 C C . GLY B 1 239 ? 4.475 18.548 129.698 1.00 89.06 239 GLY B C 1
ATOM 3933 O O . GLY B 1 239 ? 5.642 18.931 129.945 1.00 91.61 239 GLY B O 1
ATOM 3934 N N . TYR B 1 240 ? 3.551 18.373 130.636 1.00 84.61 240 TYR B N 1
ATOM 3935 C CA . TYR B 1 240 ? 3.883 18.426 132.061 1.00 77.85 240 TYR B CA 1
ATOM 3936 C C . TYR B 1 240 ? 4.139 17.032 132.608 1.00 75.52 240 TYR B C 1
ATOM 3937 O O . TYR B 1 240 ? 3.250 16.183 132.586 1.00 69.48 240 TYR B O 1
ATOM 3946 N N . HIS B 1 241 ? 5.360 16.802 133.089 1.00 77.30 241 HIS B N 1
ATOM 3947 C CA . HIS B 1 241 ? 5.748 15.486 133.625 1.00 79.37 241 HIS B CA 1
ATOM 3948 C C . HIS B 1 241 ? 6.272 15.616 135.058 1.00 66.04 241 HIS B C 1
ATOM 3949 O O . HIS B 1 241 ? 7.463 15.881 135.265 1.00 67.07 241 HIS B O 1
ATOM 3956 N N . PRO B 1 242 ? 5.380 15.430 136.055 1.00 60.82 242 PRO B N 1
ATOM 3957 C CA . PRO B 1 242 ? 5.814 15.432 137.461 1.00 57.24 242 PRO B CA 1
ATOM 3958 C C . PRO B 1 242 ? 6.901 14.404 137.748 1.00 58.98 242 PRO B C 1
ATOM 3959 O O . PRO B 1 242 ? 6.972 13.366 137.082 1.00 58.51 242 PRO B O 1
ATOM 3963 N N . ASN B 1 243 ? 7.762 14.723 138.709 1.00 55.71 243 ASN B N 1
ATOM 3964 C CA . ASN B 1 243 ? 8.834 13.837 139.092 1.00 47.48 243 ASN B CA 1
ATOM 3965 C C . ASN B 1 243 ? 8.732 13.536 140.585 1.00 46.32 243 ASN B C 1
ATOM 3966 O O . ASN B 1 243 ? 9.597 13.950 141.345 1.00 49.57 243 ASN B O 1
ATOM 3971 N N . PRO B 1 244 ? 7.668 12.824 141.014 1.00 45.54 244 PRO B N 1
ATOM 3972 C CA . PRO B 1 244 ? 7.502 12.564 142.462 1.00 39.04 244 PRO B CA 1
ATOM 3973 C C . PRO B 1 244 ? 8.690 11.763 142.978 1.00 37.46 244 PRO B C 1
ATOM 3974 O O . PRO B 1 244 ? 9.115 10.823 142.304 1.00 42.26 244 PRO B O 1
ATOM 3978 N N . ARG B 1 245 ? 9.246 12.134 144.128 1.00 34.87 245 ARG B N 1
ATOM 3979 C CA . ARG B 1 245 ? 10.510 11.512 144.586 1.00 33.17 245 ARG B CA 1
ATOM 3980 C C . ARG B 1 245 ? 10.720 11.737 146.053 1.00 32.44 245 ARG B C 1
ATOM 3981 O O . ARG B 1 245 ? 10.047 12.597 146.670 1.00 30.11 245 ARG B O 1
ATOM 3989 N N . ARG B 1 246 ? 11.684 11.004 146.609 1.00 32.26 246 ARG B N 1
ATOM 3990 C CA . ARG B 1 246 ? 11.970 11.075 148.032 1.00 34.46 246 ARG B CA 1
ATOM 3991 C C . ARG B 1 246 ? 13.353 11.621 148.323 1.00 34.44 246 ARG B C 1
ATOM 3992 O O . ARG B 1 246 ? 13.734 11.726 149.498 1.00 33.89 246 ARG B O 1
ATOM 4000 N N . SER B 1 247 ? 14.099 11.929 147.269 1.00 30.35 247 SER B N 1
ATOM 4001 C CA . SER B 1 247 ? 15.452 12.524 147.384 1.00 34.46 247 SER B CA 1
ATOM 4002 C C . SER B 1 247 ? 15.842 13.193 146.070 1.00 32.65 247 SER B C 1
ATOM 4003 O O . SER B 1 247 ? 15.130 13.062 145.061 1.00 32.36 247 SER B O 1
ATOM 4006 N N . ALA B 1 248 ? 16.951 13.924 146.081 1.00 32.80 248 ALA B N 1
ATOM 4007 C CA . ALA B 1 248 ? 17.273 14.746 144.889 1.00 31.92 248 ALA B CA 1
ATOM 4008 C C . ALA B 1 248 ? 17.643 13.844 143.689 1.00 29.33 248 ALA B C 1
ATOM 4009 O O . ALA B 1 248 ? 18.124 12.741 143.859 1.00 27.42 248 ALA B O 1
ATOM 4011 N N . SER B 1 249 ? 17.384 14.304 142.490 1.00 29.30 249 SER B N 1
ATOM 4012 C CA . SER B 1 249 ? 17.858 13.635 141.284 1.00 31.44 249 SER B CA 1
ATOM 4013 C C . SER B 1 249 ? 19.351 13.863 141.069 1.00 30.70 249 SER B C 1
ATOM 4014 O O . SER B 1 249 ? 19.910 14.831 141.565 1.00 28.67 249 SER B O 1
ATOM 4017 N N . LEU B 1 250 ? 19.973 13.004 140.253 1.00 31.49 250 LEU B N 1
ATOM 4018 C CA . LEU B 1 250 ? 21.386 13.110 139.908 1.00 28.55 250 LEU B CA 1
ATOM 4019 C C . LEU B 1 250 ? 21.600 14.262 138.956 1.00 29.94 250 LEU B C 1
ATOM 4020 O O . LEU B 1 250 ? 20.979 14.292 137.916 1.00 32.14 250 LEU B O 1
ATOM 4025 N N . LEU B 1 251 ? 22.437 15.235 139.306 1.00 32.94 251 LEU B N 1
ATOM 4026 C CA . LEU B 1 251 ? 22.633 16.378 138.423 1.00 32.27 251 LEU B CA 1
ATOM 4027 C C . LEU B 1 251 ? 23.786 16.117 137.450 1.00 33.37 251 LEU B C 1
ATOM 4028 O O . LEU B 1 251 ? 24.768 15.399 137.782 1.00 29.13 251 LEU B O 1
ATOM 4033 N N . ILE B 1 252 ? 23.626 16.668 136.247 1.00 30.10 252 ILE B N 1
ATOM 4034 C CA . ILE B 1 252 ? 24.633 16.609 135.197 1.00 32.65 252 ILE B CA 1
ATOM 4035 C C . ILE B 1 252 ? 25.279 17.997 135.044 1.00 35.23 252 ILE B C 1
ATOM 4036 O O . ILE B 1 252 ? 24.575 18.971 134.884 1.00 37.10 252 ILE B O 1
ATOM 4041 N N . ASP B 1 253 ? 26.603 18.105 135.113 1.00 36.80 253 ASP B N 1
ATOM 4042 C CA . ASP B 1 253 ? 27.276 19.382 134.919 1.00 38.17 253 ASP B CA 1
ATOM 4043 C C . ASP B 1 253 ? 27.270 19.678 133.415 1.00 41.04 253 ASP B C 1
ATOM 4044 O O . ASP B 1 253 ? 27.876 18.971 132.620 1.00 39.98 253 ASP B O 1
ATOM 4049 N N . LYS B 1 254 ? 26.561 20.724 133.050 1.00 48.70 254 LYS B N 1
ATOM 4050 C CA . LYS B 1 254 ? 26.336 21.049 131.647 1.00 56.78 254 LYS B CA 1
ATOM 4051 C C . LYS B 1 254 ? 27.255 22.100 131.027 1.00 54.67 254 LYS B C 1
ATOM 4052 O O . LYS B 1 254 ? 27.189 22.285 129.827 1.00 64.05 254 LYS B O 1
ATOM 4058 N N . SER B 1 255 ? 28.131 22.724 131.821 1.00 52.62 255 SER B N 1
ATOM 4059 C CA . SER B 1 255 ? 29.178 23.658 131.331 1.00 61.18 255 SER B CA 1
ATOM 4060 C C . SER B 1 255 ? 29.920 23.149 130.086 1.00 62.50 255 SER B C 1
ATOM 4061 O O . SER B 1 255 ? 30.431 23.939 129.281 1.00 64.26 255 SER B O 1
#